Protein AF-A0A949MD58-F1 (afdb_monomer)

Foldseek 3Di:
DPLDEEAEAEAFPPPVDQALGARLPQQEEAEEEADDDPPHDYHDHPDYAYEYGYHRANDQEAKEWEDAQFWIDIRNHNYIYGYDPHQEYEHEHYAYQYEYEYCAHHLRYEYEYENHHYAYEYEAQWDDDDDDPPDDTQSANLRYNHEYEYEYDYQYEYERGHANDQAEKEWEDAQFFIDIRNYHGNHYGYDRYQEYEYEHYQHAYEYEYAAHHLRYEYEYEDPHLHAYEYFYFNDPPDAQGANLRHNHAYEYEESQNYEYAAHRANDQEAKEWEDAQFFIDIRNYHRNHYGYDNYQEYEYEHYQYAYEYEYAYHDQNHQYEYEPHHDAYEYEYHYPEEAQHHYAYHPHNEYEEEHLYEPDQNHEYHEQEYQEYEHNEEYNHAYHHAEEDEEYEYAYFYQYEAEHQAYAKYKYNFFDAEDPGFSHWYQYNNWIKTWHKYFDVVATQDPQWTKIKMWGDNPDPAIEMAIEIEHPDDDAAQGIEIETDTDPAQAGFYEYFAYYYDPAERNHAEYAGRAYFDAADDPVRCVSVVHDRPDGTAYYRQRHAYAEYAEQEEQEWQRAHYQAYFKYKYQFYAYPVRHTDDDDWWQCVVQHVCRRRNYPHHHDHNAAWYWYFHGQPGWMWMWGDHPVDPTTGTDDIGNDGDIDTDRD

pLDDT: mean 91.91, std 10.19, range [37.06, 98.94]

Secondary structure (DSSP, 8-state):
--SSS-EEEEESTTTT--SS--STT--S-EEEESS--SS-SEEPPSSS-EEEEEE-TT--S--EEEE-SSEEEETT-SSEEEESS-SEEEEE--SS--EEEE--B-TT-EEEEE--SS--EEEES----SS-TTPPP---GGGB-S-EEEEEEEEEEEEEE-TT--S--EEEEETTEEEETT--TT-EEEEEEEEEEEEE-SS--EEEE--B-TT-EEEEEE-S----EEEESTTTTSSS--STTB-S-EEEEEEEEEEEEEE-TT--S--EEEE-SSEEEETT--TT-EEEEEEEEEEEE--SS--EEEES---TTSEEEEE--SS-EEEEEEESS-B--EEEEESEEEEEEEESS-B-TT-EEEES-BSEEEESS-B-SEEEEEEEEEEEEESS-EEEEEEEEEEEEEEEEEE--BTTBEEEEEEETTEEEEEEEEEPTT--PPTTEEEEEEEE-SS-SS-EEEEEEEESS---TT-EEEEEEESS-SS---EEEEEEEESS---EEEEEESS-B-S---HHHHHHTT--TT---EEEEEEEEEEEEEEEEEEETT-EEEEEEEEEEEEEEE-TTS-EE---SEESSSS-HHHHHSS-PEE----SEEEEEE-SSS-EEEEEE-TT-SSEEEEEEE-SSEEEEEE-

Nearest PDB structures (foldseek):
  7usl-assembly1_C  TM=1.936E-01  e=4.868E-01  Bordetella pertussis
  7chu-assembly1_B  TM=2.090E-01  e=1.670E+00  Geobacillus virus E2

Sequence (648 aa):
NTGLGTNTVNFGSLAPVLSGGTLSDIAGPVFLTSGSNLLRLLTLAASGTNVVNVDDSGDTSVVTGFLTSSTLAGLGMGGIITFMSVSVMNIGLGSGNSSFNVLSTNLKTVTNLNTGSGGDTVNVGAFVGLDTPWLIVYDILNGVQGFLNITGGGSDTLNLYDNGSTAAKTGTLTGAAITGLGMGASGIAYAGVAALNISLGSGDDTVSVLGTNATTVTTITNVGGGIDTFDVGANAPVAGGMLGGIQGALFIVGGGNDTMNVDDSGDAVAQSGTLTATTLAGLAMGAGGIAYSGLTTLNVTLGQGNDSFTITGVTDTTVTTIDGGAGTNTAALNFGGDFGGNLTLKNFAATTVAIAGAFTADALLNAPSIVTMTVGGDFDGTLNVAGLLNTLAVTGAAPGQIIAGDVNLITVQAGYGGSGTPVLNVTENGVQREVLATPIPGGAMPGGITFAVVYDSQTAADPQAAIRIITGGTVPARSWNLQLAVMNSTTANFNLSLVDSQNGATGVSNISIQGSLLMQVTAPELQFLGLSSGSRAGVVLPVDYITGVEISGNLPTGYIDVAGIEGLAFGTMTNANGTRLSVSHTLGYGNSLDYILGSSATLESATDAFLVSVSANEPVSLYAHSDSTPDMNLIETLVEPGVYSVTV

Mean predicted aligned error: 7.85 Å

Radius of gyration: 38.88 Å; Cα contacts (8 Å, |Δi|>4): 2157; chains: 1; bounding box: 90×40×117 Å

Solvent-accessible surface area (backbone atoms only — not comparable to full-atom values): 29506 Å² total; per-residue (Å²): 140,78,84,66,45,71,39,80,46,65,43,28,76,46,48,84,52,80,64,61,7,33,33,59,84,39,62,52,76,41,35,38,35,49,86,86,72,90,83,66,78,45,78,46,42,87,49,71,52,24,36,38,39,39,18,26,38,45,32,65,58,70,36,49,33,40,32,41,53,41,38,42,36,42,49,63,29,65,26,37,41,36,44,46,78,49,34,33,39,39,38,33,35,13,50,18,56,25,39,39,33,36,44,22,31,31,68,71,22,40,37,38,40,34,50,32,35,33,50,28,38,38,35,32,11,43,66,84,71,85,90,57,102,81,69,83,71,53,21,28,31,56,37,32,32,10,39,35,38,39,37,35,59,35,63,14,34,39,37,39,26,27,45,56,30,67,64,60,38,49,32,42,33,40,49,44,35,42,32,44,50,61,26,20,94,70,15,36,34,48,42,54,39,37,31,38,40,38,34,34,15,39,12,48,30,36,38,30,37,33,20,30,29,66,75,23,42,36,38,42,34,40,78,44,58,20,57,32,37,39,19,32,10,61,39,28,87,48,88,51,2,31,32,65,37,31,32,11,32,34,38,41,37,39,49,56,61,12,36,39,40,38,24,22,44,48,33,71,60,62,38,47,36,39,33,40,55,43,36,42,38,46,47,68,28,23,96,57,20,37,36,47,46,40,42,34,33,40,39,38,34,34,20,44,11,54,28,40,38,38,35,51,39,66,40,59,76,24,45,34,38,41,32,30,43,44,59,66,9,36,36,41,38,49,31,87,38,64,43,45,27,37,40,37,47,36,55,36,72,37,25,37,39,39,28,54,21,27,34,32,68,72,14,32,43,38,32,44,28,32,60,38,36,39,29,52,23,39,32,44,16,41,39,41,24,66,30,46,35,43,34,40,40,29,52,20,26,30,57,14,46,39,36,23,38,36,53,28,36,38,38,29,53,43,10,44,48,28,94,91,39,34,28,33,35,38,25,45,66,84,44,35,37,35,38,36,34,35,34,38,93,95,55,60,61,67,80,54,55,31,27,32,39,32,42,43,34,72,83,48,98,53,38,32,29,36,37,35,41,36,37,67,57,93,47,62,68,47,36,22,32,40,32,35,43,51,78,78,50,57,78,63,53,35,25,36,18,28,38,38,58,39,79,56,47,74,13,46,17,36,42,24,31,33,15,31,50,36,85,53,64,52,72,69,49,26,61,76,72,72,49,60,98,80,60,84,26,16,40,44,38,66,73,29,52,29,45,32,45,20,27,16,28,42,40,44,40,43,31,38,28,34,39,20,37,15,32,44,29,29,32,38,42,20,40,89,83,69,48,78,54,90,85,87,66,56,52,35,71,98,45,58,46,39,56,50,27,48,29,87,44,43,78,38,61,48,77,62,71,43,58,42,41,24,33,69,82,38,44,22,39,35,27,34,25,43,93,89,49,101,37,25,40,66,73,51,71,46,68,67,61,45,78,41,80,47,77,110

Structure (mmCIF, N/CA/C/O backbone):
data_AF-A0A949MD58-F1
#
_entry.id   AF-A0A949MD58-F1
#
loop_
_atom_site.group_PDB
_atom_site.id
_atom_site.type_symbol
_atom_site.label_atom_id
_atom_site.label_alt_id
_atom_site.label_comp_id
_atom_site.label_asym_id
_atom_site.label_entity_id
_atom_site.label_seq_id
_atom_site.pdbx_PDB_ins_code
_atom_site.Cartn_x
_atom_site.Cartn_y
_atom_site.Cartn_z
_atom_site.occupancy
_atom_site.B_iso_or_equiv
_atom_site.auth_seq_id
_atom_site.auth_comp_id
_atom_site.auth_asym_id
_atom_site.auth_atom_id
_atom_site.pdbx_PDB_model_num
ATOM 1 N N . ASN A 1 1 ? 35.269 10.149 -55.692 1.00 47.12 1 ASN A N 1
ATOM 2 C CA . ASN A 1 1 ? 36.033 11.130 -54.894 1.00 47.12 1 ASN A CA 1
ATOM 3 C C . ASN A 1 1 ? 36.394 12.310 -55.797 1.00 47.12 1 ASN A C 1
ATOM 5 O O . ASN A 1 1 ? 37.129 12.096 -56.750 1.00 47.12 1 ASN A O 1
ATOM 9 N N . THR A 1 2 ? 35.841 13.505 -55.563 1.00 37.06 2 THR A N 1
ATOM 10 C CA . THR A 1 2 ? 36.169 14.757 -56.291 1.00 37.06 2 THR A CA 1
ATOM 11 C C . THR A 1 2 ? 36.650 15.871 -55.352 1.00 37.06 2 THR A C 1
ATOM 13 O O . THR A 1 2 ? 36.673 17.032 -55.741 1.00 37.06 2 THR A O 1
ATOM 16 N N . GLY A 1 3 ? 37.023 15.561 -54.102 1.00 52.06 3 GLY A N 1
ATOM 17 C CA . GLY A 1 3 ? 37.545 16.558 -53.152 1.00 52.06 3 GLY A CA 1
ATOM 18 C C . GLY A 1 3 ? 36.535 17.606 -52.650 1.00 52.06 3 GLY A C 1
ATOM 19 O O . GLY A 1 3 ? 36.866 18.373 -51.754 1.00 52.06 3 GLY A O 1
ATOM 20 N N . LEU A 1 4 ? 35.303 17.606 -53.169 1.00 52.91 4 LEU A N 1
ATOM 21 C CA . LEU A 1 4 ? 34.142 18.367 -52.706 1.00 52.91 4 LEU A CA 1
ATOM 22 C C . LEU A 1 4 ? 32.906 17.460 -52.83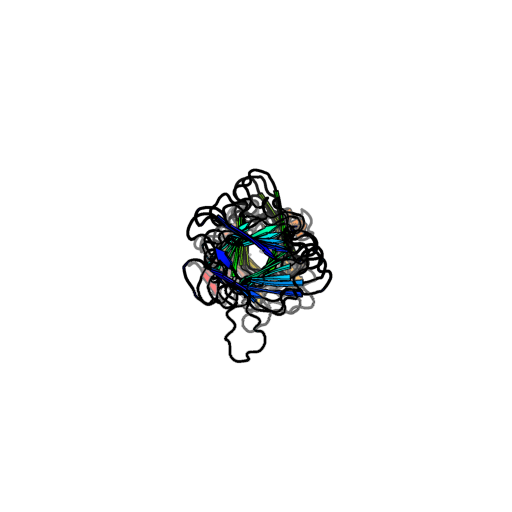9 1.00 52.91 4 LEU A C 1
ATOM 24 O O . LEU A 1 4 ? 32.679 16.913 -53.921 1.00 52.91 4 LEU A O 1
ATOM 28 N N . GLY A 1 5 ? 32.127 17.287 -51.765 1.00 68.00 5 GLY A N 1
ATOM 29 C CA . GLY A 1 5 ? 30.859 16.542 -51.779 1.00 68.00 5 GLY A CA 1
ATOM 30 C C . GLY A 1 5 ? 30.864 15.197 -51.040 1.00 68.00 5 GLY A C 1
ATOM 31 O O . GLY A 1 5 ? 31.850 14.808 -50.420 1.00 68.00 5 GLY A O 1
ATOM 32 N N . THR A 1 6 ? 29.725 14.502 -51.105 1.00 78.25 6 THR A N 1
ATOM 33 C CA . THR A 1 6 ? 29.446 13.246 -50.393 1.00 78.25 6 THR A CA 1
ATOM 34 C C . THR A 1 6 ? 30.428 12.133 -50.772 1.00 78.25 6 THR A C 1
ATOM 36 O O . THR A 1 6 ? 30.714 11.919 -51.953 1.00 78.25 6 THR A O 1
ATOM 39 N N . ASN A 1 7 ? 30.964 11.399 -49.794 1.00 86.31 7 ASN A N 1
ATOM 40 C CA . ASN A 1 7 ? 31.719 10.164 -50.041 1.00 86.31 7 ASN A CA 1
ATOM 41 C C . ASN A 1 7 ? 30.944 8.962 -49.516 1.00 86.31 7 ASN A C 1
ATOM 43 O O . ASN A 1 7 ? 30.342 9.044 -48.453 1.00 86.31 7 ASN A O 1
ATOM 47 N N . THR A 1 8 ? 30.999 7.851 -50.244 1.00 90.06 8 THR A N 1
ATOM 48 C CA . THR A 1 8 ? 30.432 6.569 -49.821 1.00 90.06 8 THR A CA 1
ATOM 49 C C . THR A 1 8 ? 31.523 5.513 -49.911 1.00 90.06 8 THR A C 1
ATOM 51 O O . THR A 1 8 ? 32.148 5.367 -50.963 1.00 90.06 8 THR A O 1
ATOM 54 N N . VAL A 1 9 ? 31.774 4.818 -48.804 1.00 91.00 9 VAL A N 1
ATOM 55 C CA . VAL A 1 9 ? 32.742 3.720 -48.696 1.00 91.00 9 VAL A CA 1
ATOM 56 C C . VAL A 1 9 ? 31.986 2.472 -48.264 1.00 91.00 9 VAL A C 1
ATOM 58 O O . VAL A 1 9 ? 31.285 2.523 -47.261 1.00 91.00 9 VAL A O 1
ATOM 61 N N . ASN A 1 10 ? 32.130 1.375 -49.005 1.00 92.31 10 ASN A N 1
ATOM 62 C CA . ASN A 1 10 ? 31.436 0.116 -48.734 1.00 92.31 10 ASN A CA 1
ATOM 63 C C . ASN A 1 10 ? 32.460 -0.972 -48.400 1.00 92.31 10 ASN A C 1
ATOM 65 O O . ASN A 1 10 ? 33.390 -1.188 -49.180 1.00 92.31 10 ASN A O 1
ATOM 69 N N . PHE A 1 11 ? 32.268 -1.645 -47.271 1.00 92.88 11 PHE A N 1
ATOM 70 C CA . PHE A 1 11 ? 33.004 -2.828 -46.839 1.00 92.88 11 PHE A CA 1
ATOM 71 C C . PHE A 1 11 ? 32.082 -4.045 -46.872 1.00 92.88 11 PHE A C 1
ATOM 73 O O . PHE A 1 11 ? 30.920 -3.928 -46.495 1.00 92.88 11 PHE A O 1
ATOM 80 N N . GLY A 1 12 ? 32.615 -5.179 -47.323 1.00 91.62 12 GLY A N 1
ATOM 81 C CA . GLY A 1 12 ? 31.898 -6.443 -47.493 1.00 91.62 12 GLY A CA 1
ATOM 82 C C . GLY A 1 12 ? 32.382 -7.173 -48.747 1.00 91.62 12 GLY A C 1
ATOM 83 O O . GLY A 1 12 ? 32.733 -6.533 -49.743 1.00 91.62 12 GLY A O 1
ATOM 84 N N . SER A 1 13 ? 32.398 -8.504 -48.722 1.00 91.88 13 SER A N 1
ATOM 85 C CA . SER A 1 13 ? 32.839 -9.357 -49.842 1.00 91.88 13 SER A CA 1
ATOM 86 C C . SER A 1 13 ? 32.024 -9.163 -51.131 1.00 91.88 13 SER A C 1
ATOM 88 O O . SER A 1 13 ? 32.509 -9.460 -52.223 1.00 91.88 13 SER A O 1
ATOM 90 N N . LEU A 1 14 ? 30.814 -8.601 -51.025 1.00 91.00 14 LEU A N 1
ATOM 91 C CA . LEU A 1 14 ? 29.938 -8.272 -52.155 1.00 91.00 14 LEU A CA 1
ATOM 92 C C . LEU A 1 14 ? 29.879 -6.770 -52.486 1.00 91.00 14 LEU A C 1
ATOM 94 O O . LEU A 1 14 ? 29.082 -6.362 -53.336 1.00 91.00 14 LEU A O 1
ATOM 98 N N . ALA A 1 15 ? 30.720 -5.932 -51.868 1.00 84.69 15 ALA A N 1
ATOM 99 C CA . ALA A 1 15 ? 30.733 -4.497 -52.140 1.00 84.69 15 ALA A CA 1
ATOM 100 C C . ALA A 1 15 ? 30.892 -4.209 -53.656 1.00 84.69 15 ALA A C 1
ATOM 102 O O . ALA A 1 15 ? 31.739 -4.810 -54.321 1.00 84.69 15 ALA A O 1
ATOM 103 N N . PRO A 1 16 ? 30.107 -3.275 -54.236 1.00 82.69 16 PRO A N 1
ATOM 104 C CA . PRO A 1 16 ? 29.291 -2.264 -53.564 1.00 82.69 16 PRO A CA 1
ATOM 105 C C . PRO A 1 16 ? 27.858 -2.693 -53.195 1.00 82.69 16 PRO A C 1
ATOM 107 O O . PRO A 1 16 ? 27.104 -1.827 -52.751 1.00 82.69 16 PRO A O 1
ATOM 110 N N . VAL A 1 17 ? 27.465 -3.960 -53.379 1.00 87.69 17 VAL A N 1
ATOM 111 C CA . VAL A 1 17 ? 26.197 -4.483 -52.834 1.00 87.69 17 VAL A CA 1
ATOM 112 C C . VAL A 1 17 ? 26.257 -4.395 -51.306 1.00 87.69 17 VAL A C 1
ATOM 114 O O . VAL A 1 17 ? 27.309 -4.630 -50.721 1.00 87.69 17 VAL A O 1
ATOM 117 N N . LEU A 1 18 ? 25.152 -3.980 -50.683 1.00 84.44 18 LEU A N 1
ATOM 118 C CA . LEU A 1 18 ? 25.053 -3.693 -49.243 1.00 84.44 18 LEU A CA 1
ATOM 119 C C . LEU A 1 18 ? 24.228 -4.750 -48.493 1.00 84.44 18 LEU A C 1
ATOM 121 O O . LEU A 1 18 ? 23.573 -4.433 -47.503 1.00 84.44 18 LEU A O 1
ATOM 125 N N . SER A 1 19 ? 24.162 -5.960 -49.040 1.00 88.94 19 SER A N 1
ATOM 126 C CA . SER A 1 19 ? 23.445 -7.078 -48.438 1.00 88.94 19 SER A CA 1
ATOM 127 C C . SER A 1 19 ? 24.073 -8.407 -48.843 1.00 88.94 19 SER A C 1
ATOM 129 O O . SER A 1 19 ? 24.371 -8.609 -50.027 1.00 88.94 19 SER A O 1
ATOM 131 N N . GLY A 1 20 ? 24.157 -9.340 -47.898 1.00 89.81 20 GLY A N 1
ATOM 132 C CA . GLY A 1 20 ? 24.680 -10.689 -48.103 1.00 89.81 20 GLY A CA 1
ATOM 133 C C . GLY A 1 20 ? 26.209 -10.779 -48.142 1.00 89.81 20 GLY A C 1
ATOM 134 O O . GLY A 1 20 ? 26.725 -11.853 -48.446 1.00 89.81 20 GLY A O 1
ATOM 135 N N . GLY A 1 21 ? 26.931 -9.682 -47.885 1.00 92.25 21 GLY A N 1
ATOM 136 C CA . GLY A 1 21 ? 28.389 -9.675 -47.775 1.00 92.25 21 GLY A CA 1
ATOM 137 C C . GLY A 1 21 ? 28.907 -10.218 -46.438 1.00 92.25 21 GLY A C 1
ATOM 138 O O . GLY A 1 21 ? 28.162 -10.345 -45.473 1.00 92.25 21 GLY A O 1
ATOM 139 N N . THR A 1 22 ? 30.201 -10.528 -46.403 1.00 94.00 22 THR A N 1
ATOM 140 C CA . THR A 1 22 ? 30.968 -10.904 -45.202 1.00 94.00 22 THR A CA 1
ATOM 141 C C . THR A 1 22 ? 32.212 -10.023 -45.074 1.00 94.00 22 THR A C 1
ATOM 143 O O . THR A 1 22 ? 32.701 -9.490 -46.080 1.00 94.00 22 THR A O 1
ATOM 146 N N . LEU A 1 23 ? 32.773 -9.892 -43.870 1.00 93.06 23 LEU A N 1
ATOM 147 C CA . LEU A 1 23 ? 33.970 -9.067 -43.626 1.00 93.06 23 LEU A CA 1
ATOM 148 C C . LEU A 1 23 ? 35.286 -9.851 -43.462 1.00 93.06 23 LEU A C 1
ATOM 150 O O . LEU A 1 23 ? 36.344 -9.242 -43.273 1.00 93.06 23 LEU A O 1
ATOM 154 N N . SER A 1 24 ? 35.256 -11.181 -43.600 1.00 87.62 24 SER A N 1
ATOM 155 C CA . SER A 1 24 ? 36.414 -12.078 -43.418 1.00 87.62 24 SER A CA 1
ATOM 156 C C . SER A 1 24 ? 37.641 -11.733 -44.275 1.00 87.62 24 SER A C 1
ATOM 158 O O . SER A 1 24 ? 38.771 -12.043 -43.900 1.00 87.62 24 SER A O 1
ATOM 160 N N . ASP A 1 25 ? 37.439 -11.071 -45.417 1.00 85.62 25 ASP A N 1
ATOM 161 C CA . ASP A 1 25 ? 38.511 -10.710 -46.355 1.00 85.62 25 ASP A CA 1
ATOM 162 C C . ASP A 1 25 ? 39.308 -9.461 -45.919 1.00 85.62 25 ASP A C 1
ATOM 164 O O . ASP A 1 25 ? 40.346 -9.133 -46.507 1.00 85.62 25 ASP A O 1
ATOM 168 N N . ILE A 1 26 ? 38.871 -8.759 -44.866 1.00 86.62 26 ILE A N 1
ATOM 169 C CA . ILE A 1 26 ? 39.595 -7.618 -44.289 1.00 86.62 26 ILE A CA 1
ATOM 170 C C . ILE A 1 26 ? 40.675 -8.144 -43.336 1.00 86.62 26 ILE A C 1
ATOM 172 O O . ILE A 1 26 ? 40.510 -8.203 -42.118 1.00 86.62 26 ILE A O 1
ATOM 176 N N . ALA A 1 27 ? 41.813 -8.534 -43.912 1.00 84.25 27 ALA A N 1
ATOM 177 C CA . ALA A 1 27 ? 42.924 -9.149 -43.181 1.00 84.25 27 ALA A CA 1
ATOM 178 C C . ALA A 1 27 ? 43.857 -8.154 -42.454 1.00 84.25 27 ALA A C 1
ATOM 180 O O . ALA A 1 27 ? 44.695 -8.574 -41.661 1.00 84.25 27 ALA A O 1
ATOM 181 N N . GLY A 1 28 ? 43.764 -6.848 -42.735 1.00 84.38 28 GLY A N 1
ATOM 182 C CA . GLY A 1 28 ? 44.679 -5.827 -42.209 1.00 84.38 28 GLY A CA 1
ATOM 183 C C . GLY A 1 28 ? 43.988 -4.498 -41.885 1.00 84.38 28 GLY A C 1
ATOM 184 O O . GLY A 1 28 ? 42.810 -4.326 -42.198 1.00 84.38 28 GLY A O 1
ATOM 185 N N . PRO A 1 29 ? 44.693 -3.550 -41.240 1.00 85.81 29 PRO A N 1
ATOM 186 C CA . PRO A 1 29 ? 44.095 -2.300 -40.791 1.00 85.81 29 PRO A CA 1
ATOM 187 C C . PRO A 1 29 ? 43.688 -1.400 -41.964 1.00 85.81 29 PRO A C 1
ATOM 189 O O . PRO A 1 29 ? 44.441 -1.209 -42.922 1.00 85.81 29 PRO A O 1
ATOM 192 N N . VAL A 1 30 ? 42.514 -0.787 -41.845 1.00 88.00 30 VAL A N 1
ATOM 193 C CA . VAL A 1 30 ? 41.965 0.187 -42.787 1.00 88.00 30 VAL A CA 1
ATOM 194 C C . VAL A 1 30 ? 41.874 1.548 -42.108 1.00 88.00 30 VAL A C 1
ATOM 196 O O . VAL A 1 30 ? 41.249 1.688 -41.063 1.00 88.00 30 VAL A O 1
ATOM 199 N N . PHE A 1 31 ? 42.453 2.575 -42.732 1.00 86.62 31 PHE A N 1
ATOM 200 C CA . PHE A 1 31 ? 42.418 3.949 -42.227 1.00 86.62 31 PHE A CA 1
ATOM 201 C C . PHE A 1 31 ? 41.601 4.857 -43.156 1.00 86.62 31 PHE A C 1
ATOM 203 O O . PHE A 1 31 ? 42.008 5.116 -44.295 1.00 86.62 31 PHE A O 1
ATOM 210 N N . LEU A 1 32 ? 40.481 5.378 -42.644 1.00 84.94 32 LEU A N 1
ATOM 211 C CA . LEU A 1 32 ? 39.590 6.348 -43.287 1.00 84.94 32 LEU A CA 1
ATOM 212 C C . LEU A 1 32 ? 39.763 7.723 -42.631 1.00 84.94 32 LEU A C 1
ATOM 214 O O . LEU A 1 32 ? 39.253 7.975 -41.542 1.00 84.94 32 LEU A O 1
ATOM 218 N N . THR A 1 33 ? 40.495 8.633 -43.274 1.00 74.19 33 THR A N 1
ATOM 219 C CA . THR A 1 33 ? 40.795 9.958 -42.690 1.00 74.19 33 THR A CA 1
ATOM 220 C C . THR A 1 33 ? 40.611 11.092 -43.695 1.00 74.19 33 THR A C 1
ATOM 222 O O . THR A 1 33 ? 40.783 10.909 -44.905 1.00 74.19 33 THR A O 1
ATOM 225 N N . SER A 1 34 ? 40.303 12.293 -43.206 1.00 67.88 34 SER A N 1
ATOM 226 C CA . SER A 1 34 ? 40.386 13.543 -43.975 1.00 67.88 34 SER A CA 1
ATOM 227 C C . SER A 1 34 ? 41.824 14.112 -43.939 1.00 67.88 34 SER A C 1
ATOM 229 O O . SER A 1 34 ? 42.673 13.640 -43.182 1.00 67.88 34 SER A O 1
ATOM 231 N N . GLY A 1 35 ? 42.156 15.089 -44.795 1.00 59.56 35 GLY A N 1
ATOM 232 C CA . GLY A 1 35 ? 43.463 15.789 -44.763 1.00 59.56 35 GLY A CA 1
ATOM 233 C C . GLY A 1 35 ? 44.559 15.204 -45.666 1.00 59.56 35 GLY A C 1
ATOM 234 O O . GLY A 1 35 ? 44.243 14.736 -46.755 1.00 59.56 35 GLY A O 1
ATOM 235 N N . SER A 1 36 ? 45.835 15.268 -45.252 1.00 54.03 36 SER A N 1
ATOM 236 C CA . SER A 1 36 ? 47.051 14.881 -46.012 1.00 54.03 36 SER A CA 1
ATOM 237 C C . SER A 1 36 ? 47.958 13.891 -45.250 1.00 54.03 36 SER A C 1
ATOM 239 O O . SER A 1 36 ? 49.180 13.947 -45.360 1.00 54.03 36 SER A O 1
ATOM 241 N N . ASN A 1 37 ? 47.373 13.005 -44.435 1.00 50.69 37 ASN A N 1
ATOM 242 C CA . ASN A 1 37 ? 48.115 12.019 -43.634 1.00 50.69 37 ASN A CA 1
ATOM 243 C C . ASN A 1 37 ? 48.848 10.977 -44.528 1.00 50.69 37 ASN A C 1
ATOM 245 O O . ASN A 1 37 ? 48.372 10.638 -45.608 1.00 50.69 37 ASN A O 1
ATOM 249 N N . LEU A 1 38 ? 50.012 10.475 -44.110 1.00 50.22 38 LEU A N 1
ATOM 250 C CA . LEU A 1 38 ? 50.885 9.603 -44.921 1.00 50.22 38 LEU A CA 1
ATOM 251 C C . LEU A 1 38 ? 50.638 8.093 -44.706 1.00 50.22 38 LEU A C 1
ATOM 253 O O . LEU A 1 38 ? 51.254 7.277 -45.382 1.00 50.22 38 LEU A O 1
ATOM 257 N N . LEU A 1 39 ? 49.718 7.715 -43.808 1.00 55.12 39 LEU A N 1
ATOM 258 C CA . LEU A 1 39 ? 49.416 6.320 -43.431 1.00 55.12 39 LEU A CA 1
ATOM 259 C C . LEU A 1 39 ? 48.095 5.769 -44.037 1.00 55.12 39 LEU A C 1
ATOM 261 O O . LEU A 1 39 ? 47.405 4.965 -43.416 1.00 55.12 39 LEU A O 1
ATOM 265 N N . ARG A 1 40 ? 47.659 6.274 -45.202 1.00 58.50 40 ARG A N 1
ATOM 266 C CA . ARG A 1 40 ? 46.251 6.194 -45.664 1.00 58.50 40 ARG A CA 1
ATOM 267 C C . ARG A 1 40 ? 45.973 5.091 -46.681 1.00 58.50 40 ARG A C 1
ATOM 269 O O . ARG A 1 40 ? 46.718 4.957 -47.647 1.00 58.50 40 ARG A O 1
ATOM 276 N N . LEU A 1 41 ? 44.815 4.432 -46.536 1.00 61.53 41 LEU A N 1
ATOM 277 C CA . LEU A 1 41 ? 44.205 3.615 -47.593 1.00 61.53 41 LEU A CA 1
ATOM 278 C C . LEU A 1 41 ? 43.116 4.399 -48.358 1.00 61.53 41 LEU A C 1
ATOM 280 O O . LEU A 1 41 ? 43.145 4.402 -49.584 1.00 61.53 41 LEU A O 1
ATOM 284 N N . LEU A 1 42 ? 42.223 5.145 -47.677 1.00 73.12 42 LEU A N 1
ATOM 285 C CA . LEU A 1 42 ? 41.137 5.929 -48.307 1.00 73.12 42 LEU A CA 1
ATOM 286 C C . LEU A 1 42 ? 40.994 7.351 -47.706 1.00 73.12 42 LEU A C 1
ATOM 288 O O . LEU A 1 42 ? 41.048 7.545 -46.492 1.00 73.12 42 LEU A O 1
ATOM 292 N N . THR A 1 43 ? 40.789 8.363 -48.564 1.00 74.00 43 THR A N 1
ATOM 293 C CA . THR A 1 43 ? 40.595 9.778 -48.169 1.00 74.00 43 THR A CA 1
ATOM 294 C C . THR A 1 43 ? 39.122 10.173 -48.204 1.00 74.00 43 THR A C 1
ATOM 296 O O . THR A 1 43 ? 38.517 10.113 -49.275 1.00 74.00 43 THR A O 1
ATOM 299 N N . LEU A 1 44 ? 38.591 10.641 -47.069 1.00 80.12 44 LEU A N 1
ATOM 300 C CA . LEU A 1 44 ? 37.246 11.218 -46.964 1.00 80.12 44 LEU A CA 1
ATOM 301 C C . LEU A 1 44 ? 37.253 12.741 -47.164 1.00 80.12 44 LEU A C 1
ATOM 303 O O . LEU A 1 44 ? 38.254 13.417 -46.895 1.00 80.12 44 LEU A O 1
ATOM 307 N N . ALA A 1 45 ? 36.129 13.282 -47.628 1.00 76.50 45 ALA A N 1
ATOM 308 C CA . ALA A 1 45 ? 35.943 14.698 -47.886 1.00 76.50 45 ALA A CA 1
ATOM 309 C C . ALA A 1 45 ? 36.002 15.488 -46.574 1.00 76.50 45 ALA A C 1
ATOM 311 O O . ALA A 1 45 ? 35.476 15.064 -45.544 1.00 76.50 45 ALA A O 1
ATOM 312 N N . ALA A 1 46 ? 36.645 16.656 -46.619 1.00 73.69 46 ALA A N 1
ATOM 313 C CA . ALA A 1 46 ? 36.765 17.546 -45.464 1.00 73.69 46 ALA A CA 1
ATOM 314 C C . ALA A 1 46 ? 35.444 18.265 -45.118 1.00 73.69 46 ALA A C 1
ATOM 316 O O . ALA A 1 46 ? 35.296 18.781 -44.013 1.00 73.69 46 ALA A O 1
ATOM 317 N N . SER A 1 47 ? 34.495 18.303 -46.058 1.00 72.62 47 SER A N 1
ATOM 318 C CA . SER A 1 47 ? 33.151 18.861 -45.906 1.00 72.62 47 SER A CA 1
ATOM 319 C C . SER A 1 47 ? 32.136 18.047 -46.720 1.00 72.62 47 SER A C 1
ATOM 321 O O . SER A 1 47 ? 32.502 17.372 -47.683 1.00 72.62 47 SER A O 1
ATOM 323 N N . GLY A 1 48 ? 30.858 18.118 -46.337 1.00 80.88 48 GLY A N 1
ATOM 324 C CA . GLY A 1 48 ? 29.792 17.275 -46.894 1.00 80.88 48 GLY A CA 1
ATOM 325 C C . GLY A 1 48 ? 29.544 16.008 -46.069 1.00 80.88 48 GLY A C 1
ATOM 326 O O . GLY A 1 48 ? 30.062 15.875 -44.962 1.00 80.88 48 GLY A O 1
ATOM 327 N N . THR A 1 49 ? 28.721 15.099 -46.594 1.00 88.75 49 THR A N 1
ATOM 328 C CA . THR A 1 49 ? 28.315 13.872 -45.891 1.00 88.75 49 THR A CA 1
ATOM 329 C C . THR A 1 49 ? 29.237 12.710 -46.253 1.00 88.75 49 THR A C 1
ATOM 331 O O . THR A 1 49 ? 29.310 12.311 -47.412 1.00 88.75 49 THR A O 1
ATOM 334 N N . ASN A 1 50 ? 29.915 12.119 -45.275 1.00 91.25 50 ASN A N 1
ATOM 335 C CA . ASN A 1 50 ? 30.706 10.904 -45.481 1.00 91.25 50 ASN A CA 1
ATOM 336 C C . ASN A 1 50 ? 29.935 9.691 -44.942 1.00 91.25 50 ASN A C 1
ATOM 338 O O . ASN A 1 50 ? 29.643 9.629 -43.750 1.00 91.25 50 ASN A O 1
ATOM 342 N N . VAL A 1 51 ? 29.610 8.739 -45.812 1.00 93.25 51 VAL A N 1
ATOM 343 C CA . VAL A 1 51 ? 28.877 7.507 -45.501 1.00 93.25 51 VAL A CA 1
ATOM 344 C C . VAL A 1 51 ? 29.835 6.323 -45.558 1.00 93.25 51 VAL A C 1
ATOM 346 O O . VAL A 1 51 ? 30.536 6.134 -46.553 1.00 93.25 51 VAL A O 1
ATOM 349 N N . VAL A 1 52 ? 29.848 5.516 -44.505 1.00 94.69 52 VAL A N 1
ATOM 350 C CA . VAL A 1 52 ? 30.560 4.239 -44.447 1.00 94.69 52 VAL A CA 1
ATOM 351 C C . VAL A 1 52 ? 29.531 3.140 -44.238 1.00 94.69 52 VAL A C 1
ATOM 353 O O . VAL A 1 52 ? 28.791 3.183 -43.263 1.00 94.69 52 VAL A O 1
ATOM 356 N N . ASN A 1 53 ? 29.486 2.176 -45.150 1.00 95.50 53 ASN A N 1
ATOM 357 C CA . ASN A 1 53 ? 28.661 0.981 -45.047 1.00 95.50 53 ASN A CA 1
ATOM 358 C C . ASN A 1 53 ? 29.560 -0.216 -44.750 1.00 95.50 53 ASN A C 1
ATOM 360 O O . ASN A 1 53 ? 30.558 -0.422 -45.441 1.00 95.50 53 ASN A O 1
ATOM 364 N N . VAL A 1 54 ? 29.200 -0.986 -43.736 1.00 96.44 54 VAL A N 1
ATOM 365 C CA . VAL A 1 54 ? 29.880 -2.196 -43.294 1.00 96.44 54 VAL A CA 1
ATOM 366 C C . VAL A 1 54 ? 28.858 -3.322 -43.360 1.00 96.44 54 VAL A C 1
ATOM 368 O O . VAL A 1 54 ? 27.938 -3.367 -42.547 1.00 96.44 54 VAL A O 1
ATOM 371 N N . ASP A 1 55 ? 28.979 -4.161 -44.383 1.00 95.50 55 ASP A N 1
ATOM 372 C CA . ASP A 1 55 ? 28.042 -5.240 -44.675 1.00 95.50 55 ASP A CA 1
ATOM 373 C C . ASP A 1 55 ? 28.643 -6.598 -44.299 1.00 95.50 55 ASP A C 1
ATOM 375 O O . ASP A 1 55 ? 29.460 -7.153 -45.039 1.00 95.50 55 ASP A O 1
ATOM 379 N N . ASP A 1 56 ? 28.210 -7.109 -43.148 1.00 95.31 56 ASP A N 1
ATOM 380 C CA . ASP A 1 56 ? 28.434 -8.480 -42.683 1.00 95.31 56 ASP A CA 1
ATOM 381 C C . ASP A 1 56 ? 27.125 -9.294 -42.699 1.00 95.31 56 ASP A C 1
ATOM 383 O O . ASP A 1 56 ? 27.007 -10.338 -42.062 1.00 95.31 56 ASP A O 1
ATOM 387 N N . SER A 1 57 ? 26.098 -8.816 -43.416 1.00 94.69 57 SER A N 1
ATOM 388 C CA . SER A 1 57 ? 24.745 -9.385 -43.338 1.00 94.69 57 SER A CA 1
ATOM 389 C C . SER A 1 57 ? 24.592 -10.777 -43.957 1.00 94.69 57 SER A C 1
ATOM 391 O O . SER A 1 57 ? 23.550 -11.415 -43.808 1.00 94.69 57 SER A O 1
ATOM 393 N N . GLY A 1 58 ? 25.613 -11.259 -44.666 1.00 93.31 58 GLY A N 1
ATOM 394 C CA . GLY A 1 58 ? 25.707 -12.630 -45.157 1.00 93.31 58 GLY A CA 1
ATOM 395 C C . GLY A 1 58 ? 26.406 -13.596 -44.202 1.00 93.31 58 GLY A C 1
ATOM 396 O O . GLY A 1 58 ? 26.418 -14.792 -44.498 1.00 93.31 58 GLY A O 1
ATOM 397 N N . ASP A 1 59 ? 26.996 -13.126 -43.097 1.00 93.12 59 ASP A N 1
ATOM 398 C CA . ASP A 1 59 ? 27.691 -14.008 -42.159 1.00 93.12 59 ASP A CA 1
ATOM 399 C C . ASP A 1 59 ? 26.691 -14.772 -41.278 1.00 93.12 59 ASP A C 1
ATOM 401 O O . ASP A 1 59 ? 25.883 -14.211 -40.542 1.00 93.12 59 ASP A O 1
ATOM 405 N N . THR A 1 60 ? 26.721 -16.098 -41.352 1.00 93.94 60 THR A N 1
ATOM 406 C CA . THR A 1 60 ? 25.865 -16.964 -40.529 1.00 93.94 60 THR A CA 1
ATOM 407 C C . THR A 1 60 ? 26.522 -17.360 -39.205 1.00 93.94 60 THR A C 1
ATOM 409 O O . THR A 1 60 ? 25.935 -18.102 -38.415 1.00 93.94 60 THR A O 1
ATOM 412 N N . SER A 1 61 ? 27.771 -16.951 -38.993 1.00 94.12 61 SER A N 1
ATOM 413 C CA . SER A 1 61 ? 28.576 -17.285 -37.821 1.00 94.12 61 SER A CA 1
ATOM 414 C C . SER A 1 61 ? 28.209 -16.398 -36.636 1.00 94.12 61 SER A C 1
ATOM 416 O O . SER A 1 61 ? 27.736 -15.279 -36.791 1.00 94.12 61 SER A O 1
ATOM 418 N N . VAL A 1 62 ? 28.474 -16.886 -35.426 1.00 94.62 62 VAL A N 1
ATOM 419 C CA . VAL A 1 62 ? 28.446 -16.039 -34.229 1.00 94.62 62 VAL A CA 1
ATOM 420 C C . VAL A 1 62 ? 29.709 -15.186 -34.221 1.00 94.62 62 VAL A C 1
ATOM 422 O O . VAL A 1 62 ? 30.814 -15.725 -34.111 1.00 94.62 62 VAL A O 1
ATOM 425 N N . VAL A 1 63 ? 29.549 -13.868 -34.322 1.00 92.00 63 VAL A N 1
ATOM 426 C CA . VAL A 1 63 ? 30.667 -12.919 -34.313 1.00 92.00 63 VAL A CA 1
ATOM 427 C C . VAL A 1 63 ? 30.540 -11.915 -33.172 1.00 92.00 63 VAL A C 1
ATOM 429 O O . VAL A 1 63 ? 29.459 -11.671 -32.639 1.00 92.00 63 VAL A O 1
ATOM 432 N N . THR A 1 64 ? 31.669 -11.311 -32.798 1.00 93.06 64 THR A N 1
ATOM 433 C CA . THR A 1 64 ? 31.699 -10.196 -31.847 1.00 93.06 64 THR A CA 1
ATOM 434 C C . THR A 1 64 ? 32.237 -8.950 -32.533 1.00 93.06 64 THR A C 1
ATOM 436 O O . THR A 1 64 ? 33.318 -8.999 -33.121 1.00 93.06 64 THR A O 1
ATOM 439 N N . GLY A 1 65 ? 31.512 -7.836 -32.454 1.00 93.75 65 GLY A N 1
ATOM 440 C CA . GLY A 1 65 ? 31.925 -6.522 -32.945 1.00 93.75 65 GLY A CA 1
ATOM 441 C C . GLY A 1 65 ? 32.215 -5.534 -31.815 1.00 93.75 65 GLY A C 1
ATOM 442 O O . GLY A 1 65 ? 31.653 -5.637 -30.721 1.00 93.75 65 GLY A O 1
ATOM 443 N N . PHE A 1 66 ? 33.088 -4.564 -32.089 1.00 93.56 66 PHE A N 1
ATOM 444 C CA . PHE A 1 66 ? 33.446 -3.487 -31.163 1.00 93.56 66 PHE A CA 1
ATOM 445 C C . PHE A 1 66 ? 33.476 -2.142 -31.880 1.00 93.56 66 PHE A C 1
ATOM 447 O O . PHE A 1 66 ? 34.193 -1.989 -32.870 1.00 93.56 66 PHE A O 1
ATOM 454 N N . LEU A 1 67 ? 32.762 -1.156 -31.342 1.00 95.62 67 LEU A N 1
ATOM 455 C CA . LEU A 1 67 ? 32.702 0.205 -31.856 1.00 95.62 67 LEU A CA 1
ATOM 456 C C . LEU A 1 67 ? 33.184 1.215 -30.811 1.00 95.62 67 LEU A C 1
ATOM 458 O O . LEU A 1 67 ? 32.700 1.255 -29.680 1.00 95.62 67 LEU A O 1
ATOM 462 N N . THR A 1 68 ? 34.096 2.086 -31.225 1.00 93.88 68 THR A N 1
ATOM 463 C CA . THR A 1 68 ? 34.431 3.332 -30.533 1.00 93.88 68 THR A CA 1
ATOM 464 C C . THR A 1 68 ? 34.129 4.525 -31.439 1.00 93.88 68 THR A C 1
ATOM 466 O O . THR A 1 68 ? 33.834 4.377 -32.624 1.00 93.88 68 THR A O 1
ATOM 469 N N . SER A 1 69 ? 34.284 5.741 -30.914 1.00 93.88 69 SER A N 1
ATOM 470 C CA . SER A 1 69 ? 34.117 6.982 -31.681 1.00 93.88 69 SER A CA 1
ATOM 471 C C . SER A 1 69 ? 35.054 7.127 -32.896 1.00 93.88 69 SER A C 1
ATOM 473 O O . SER A 1 69 ? 34.883 8.065 -33.681 1.00 93.88 69 SER A O 1
ATOM 475 N N . SER A 1 70 ? 36.034 6.234 -33.062 1.00 93.25 70 SER A N 1
ATOM 476 C CA . SER A 1 70 ? 36.995 6.259 -34.167 1.00 93.25 70 SER A CA 1
ATOM 477 C C . SER A 1 70 ? 37.437 4.887 -34.683 1.00 93.25 70 SER A C 1
ATOM 479 O O . SER A 1 70 ? 38.243 4.847 -35.612 1.00 93.25 70 SER A O 1
ATOM 481 N N . THR A 1 71 ? 36.945 3.774 -34.132 1.00 93.69 71 THR A N 1
ATOM 482 C CA . THR A 1 71 ? 37.381 2.427 -34.528 1.00 93.69 71 THR A CA 1
ATOM 483 C C . THR A 1 71 ? 36.213 1.450 -34.564 1.00 93.69 71 THR A C 1
ATOM 485 O O . THR A 1 71 ? 35.392 1.437 -33.654 1.00 93.69 71 THR A O 1
ATOM 488 N N . LEU A 1 72 ? 36.183 0.600 -35.589 1.00 95.44 72 LEU A N 1
ATOM 489 C CA . LEU A 1 72 ? 35.361 -0.604 -35.672 1.00 95.44 72 LEU A CA 1
ATOM 490 C C . LEU A 1 72 ? 36.283 -1.826 -35.788 1.00 95.44 72 LEU A C 1
ATOM 492 O O . LEU A 1 72 ? 37.201 -1.835 -36.610 1.00 95.44 72 LEU A O 1
ATOM 496 N N . ALA A 1 73 ? 36.058 -2.841 -34.962 1.00 93.38 73 ALA A N 1
ATOM 497 C CA . ALA A 1 73 ? 36.844 -4.073 -34.925 1.00 93.38 73 ALA A CA 1
ATOM 498 C C . ALA A 1 73 ? 35.941 -5.300 -34.730 1.00 93.38 73 ALA A C 1
ATOM 500 O O . ALA A 1 73 ? 34.768 -5.162 -34.376 1.00 93.38 73 ALA A O 1
ATOM 501 N N . GLY A 1 74 ? 36.503 -6.495 -34.923 1.00 92.94 74 GLY A N 1
ATOM 502 C CA . GLY A 1 74 ? 35.762 -7.750 -34.812 1.00 92.94 74 GLY A CA 1
ATOM 503 C C . GLY A 1 74 ? 34.971 -8.064 -36.082 1.00 92.94 74 GLY A C 1
ATOM 504 O O . GLY A 1 74 ? 35.468 -7.806 -37.174 1.00 92.94 74 GLY A O 1
ATOM 505 N N . LEU A 1 75 ? 33.763 -8.622 -35.944 1.00 92.38 75 LEU A N 1
ATOM 506 C CA . LEU A 1 75 ? 32.889 -9.003 -37.070 1.00 92.38 75 LEU A CA 1
ATOM 507 C C . LEU A 1 75 ? 33.577 -9.937 -38.085 1.00 92.38 75 LEU A C 1
ATOM 509 O O . LEU A 1 75 ? 33.526 -9.722 -39.287 1.00 92.38 75 LEU A O 1
ATOM 513 N N . GLY A 1 76 ? 34.375 -10.892 -37.599 1.00 89.50 76 GLY A N 1
ATOM 514 C CA . GLY A 1 76 ? 35.144 -11.793 -38.466 1.00 89.50 76 GLY A CA 1
ATOM 515 C C . GLY A 1 76 ? 36.331 -11.152 -39.206 1.00 89.50 76 GLY A C 1
ATOM 516 O O . GLY A 1 76 ? 37.077 -11.870 -39.873 1.00 89.50 76 GLY A O 1
ATOM 517 N N . MET A 1 77 ? 36.568 -9.840 -39.071 1.00 93.06 77 MET A N 1
ATOM 518 C CA . MET A 1 77 ? 37.741 -9.176 -39.649 1.00 93.06 77 MET A CA 1
ATOM 519 C C . MET A 1 77 ? 39.034 -9.623 -38.955 1.00 93.06 77 MET A C 1
ATOM 521 O O . MET A 1 77 ? 39.112 -9.689 -37.728 1.00 93.06 77 MET A O 1
ATOM 525 N N . GLY A 1 78 ? 40.094 -9.829 -39.742 1.00 86.62 78 GLY A N 1
ATOM 526 C CA . GLY A 1 78 ? 41.459 -9.975 -39.223 1.00 86.62 78 GLY A CA 1
ATOM 527 C C . GLY A 1 78 ? 42.124 -8.637 -38.859 1.00 86.62 78 GLY A C 1
ATOM 528 O O . GLY A 1 78 ? 43.132 -8.623 -38.154 1.00 86.62 78 GLY A O 1
ATOM 529 N N . GLY A 1 79 ? 41.576 -7.515 -39.341 1.00 86.94 79 GLY A N 1
ATOM 530 C CA . GLY A 1 79 ? 42.047 -6.150 -39.086 1.00 86.94 79 GLY A CA 1
ATOM 531 C C . GLY A 1 79 ? 41.057 -5.261 -38.319 1.00 86.94 79 GLY A C 1
ATOM 532 O O . GLY A 1 79 ? 40.061 -5.720 -37.770 1.00 86.94 79 GLY A O 1
ATOM 533 N N . ILE A 1 80 ? 41.339 -3.954 -38.299 1.00 89.56 80 ILE A N 1
ATOM 534 C CA . ILE A 1 80 ? 40.475 -2.913 -37.715 1.00 89.56 80 ILE A CA 1
ATOM 535 C C . ILE A 1 80 ? 40.179 -1.824 -38.746 1.00 89.56 80 ILE A C 1
ATOM 537 O O . ILE A 1 80 ? 41.026 -1.523 -39.588 1.00 89.56 80 ILE A O 1
ATOM 541 N N . ILE A 1 81 ? 39.020 -1.179 -38.647 1.00 91.69 81 ILE A N 1
ATOM 542 C CA . ILE A 1 81 ? 38.672 0.011 -39.425 1.00 91.69 81 ILE A CA 1
ATOM 543 C C . ILE A 1 81 ? 38.773 1.223 -38.502 1.00 91.69 81 ILE A C 1
ATOM 545 O O . ILE A 1 81 ? 37.917 1.438 -37.650 1.00 91.69 81 ILE A O 1
ATOM 549 N N . THR A 1 82 ? 39.803 2.043 -38.680 1.00 92.31 82 THR A N 1
ATOM 550 C CA . THR A 1 82 ? 39.922 3.343 -38.015 1.00 92.31 82 THR A CA 1
ATOM 551 C C . THR A 1 82 ? 39.335 4.423 -38.909 1.00 92.31 82 THR A C 1
ATOM 553 O O . THR A 1 82 ? 39.697 4.539 -40.082 1.00 92.31 82 THR A O 1
ATOM 556 N N . PHE A 1 83 ? 38.457 5.251 -38.357 1.00 90.75 83 PHE A N 1
ATOM 557 C CA . PHE A 1 83 ? 37.735 6.269 -39.099 1.00 90.75 83 PHE A CA 1
ATOM 558 C C . PHE A 1 83 ? 37.718 7.627 -38.395 1.00 90.75 83 PHE A C 1
ATOM 560 O O . PHE A 1 83 ? 37.688 7.750 -37.174 1.00 90.75 83 PHE A O 1
ATOM 567 N N . MET A 1 84 ? 37.719 8.680 -39.207 1.00 86.50 84 MET A N 1
ATOM 568 C CA . MET A 1 84 ? 37.550 10.068 -38.789 1.00 86.50 84 MET A CA 1
ATOM 569 C C . MET A 1 84 ? 36.653 10.792 -39.790 1.00 86.50 84 MET A C 1
ATOM 571 O O . MET A 1 84 ? 36.646 10.462 -40.974 1.00 86.50 84 MET A O 1
ATOM 575 N N . SER A 1 85 ? 35.936 11.821 -39.333 1.00 86.88 85 SER A N 1
ATOM 576 C CA . SER A 1 85 ? 35.075 12.652 -40.194 1.00 86.88 85 SER A CA 1
ATOM 577 C C . SER A 1 85 ? 33.968 11.874 -40.930 1.00 86.88 85 SER A C 1
ATOM 579 O O . SER A 1 85 ? 33.481 12.342 -41.958 1.00 86.88 85 SER A O 1
ATOM 581 N N . VAL A 1 86 ? 33.562 10.706 -40.424 1.00 91.50 86 VAL A N 1
ATOM 582 C CA . VAL A 1 86 ? 32.378 9.978 -40.907 1.00 91.50 86 VAL A CA 1
ATOM 583 C C . VAL A 1 86 ? 31.128 10.714 -40.429 1.00 91.50 86 VAL A C 1
ATOM 585 O O . VAL A 1 86 ? 31.088 11.186 -39.301 1.00 91.50 86 VAL A O 1
ATOM 588 N N . SER A 1 87 ? 30.132 10.859 -41.297 1.00 94.75 87 SER A N 1
ATOM 589 C CA . SER A 1 87 ? 28.835 11.462 -40.962 1.00 94.75 87 SER A CA 1
ATOM 590 C C . SER A 1 87 ? 27.781 10.394 -40.692 1.00 94.75 87 SER A C 1
ATOM 592 O O . SER A 1 87 ? 26.936 10.571 -39.822 1.00 94.75 87 SER A O 1
ATOM 594 N N . VAL A 1 88 ? 27.833 9.288 -41.439 1.00 96.19 88 VAL A N 1
ATOM 595 C CA . VAL A 1 88 ? 26.925 8.149 -41.295 1.00 96.19 88 VAL A CA 1
ATOM 596 C C . VAL A 1 88 ? 27.732 6.858 -41.343 1.00 96.19 88 VAL A C 1
ATOM 598 O O . VAL A 1 88 ? 28.484 6.640 -42.293 1.00 96.19 88 VAL A O 1
ATOM 601 N N . MET A 1 89 ? 27.568 6.011 -40.336 1.00 97.50 89 MET A N 1
ATOM 602 C CA . MET A 1 89 ? 28.116 4.661 -40.280 1.00 97.50 89 MET A CA 1
ATOM 603 C C . MET A 1 89 ? 26.957 3.669 -40.255 1.00 97.50 89 MET A C 1
ATOM 605 O O . MET A 1 89 ? 26.189 3.658 -39.304 1.00 97.50 89 MET A O 1
ATOM 609 N N . ASN A 1 90 ? 26.823 2.862 -41.300 1.00 97.44 90 ASN A N 1
ATOM 610 C CA . ASN A 1 90 ? 25.840 1.788 -41.380 1.00 97.44 90 ASN A CA 1
ATOM 611 C C . ASN A 1 90 ? 26.565 0.461 -41.177 1.00 97.44 90 ASN A C 1
ATOM 613 O O . ASN A 1 90 ? 27.537 0.194 -41.881 1.00 97.44 90 ASN A O 1
ATOM 617 N N . ILE A 1 91 ? 26.103 -0.344 -40.229 1.00 97.75 91 ILE A N 1
ATOM 618 C CA . ILE A 1 91 ? 26.668 -1.644 -39.873 1.00 97.75 91 ILE A CA 1
ATOM 619 C C . ILE A 1 91 ? 25.530 -2.659 -39.941 1.00 97.75 91 ILE A C 1
ATOM 621 O O . ILE A 1 91 ? 24.520 -2.487 -39.260 1.00 97.75 91 ILE A O 1
ATOM 625 N N . GLY A 1 92 ? 25.673 -3.682 -40.779 1.00 96.19 92 GLY A N 1
ATOM 626 C CA . GLY A 1 92 ? 24.753 -4.812 -40.853 1.00 96.19 92 GLY A CA 1
ATOM 627 C C . GLY A 1 92 ? 25.438 -6.079 -40.364 1.00 96.19 92 GLY A C 1
ATOM 628 O O . GLY A 1 92 ? 26.498 -6.418 -40.884 1.00 96.19 92 GLY A O 1
ATOM 629 N N . LEU A 1 93 ? 24.836 -6.746 -39.384 1.00 95.88 93 LEU A N 1
ATOM 630 C CA . LEU A 1 93 ? 25.209 -8.087 -38.940 1.00 95.88 93 LEU A CA 1
ATOM 631 C C . LEU A 1 93 ? 24.365 -9.136 -39.679 1.00 95.88 93 LEU A C 1
ATOM 633 O O . LEU A 1 93 ? 23.366 -8.802 -40.327 1.00 95.88 93 LEU A O 1
ATOM 637 N N . GLY A 1 94 ? 24.810 -10.389 -39.625 1.00 94.38 94 GLY A N 1
ATOM 638 C CA . GLY A 1 94 ? 24.206 -11.496 -40.357 1.00 94.38 94 GLY A CA 1
ATOM 639 C C . GLY A 1 94 ? 23.160 -12.287 -39.573 1.00 94.38 94 GLY A C 1
ATOM 640 O O . GLY A 1 94 ? 22.255 -11.708 -3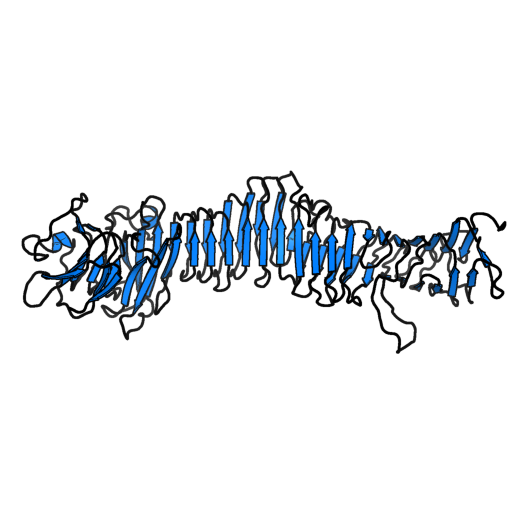8.982 1.00 94.38 94 GLY A O 1
ATOM 641 N N . SER A 1 95 ? 23.204 -13.620 -39.666 1.00 94.38 95 SER A N 1
ATOM 642 C CA . SER A 1 95 ? 22.161 -14.501 -39.112 1.00 94.38 95 SER A CA 1
ATOM 643 C C . SER A 1 95 ? 22.558 -15.263 -37.843 1.00 94.38 95 SER A C 1
ATOM 645 O O . SER A 1 95 ? 21.783 -16.088 -37.352 1.00 94.38 95 SER A O 1
ATOM 647 N N . GLY A 1 96 ? 23.806 -15.120 -37.397 1.00 94.69 96 GLY A N 1
ATOM 648 C CA . GLY A 1 96 ? 24.301 -15.769 -36.187 1.00 94.69 96 GLY A CA 1
ATOM 649 C C . GLY A 1 96 ? 24.015 -14.921 -34.952 1.00 94.69 96 GLY A C 1
ATOM 650 O O . GLY A 1 96 ? 24.083 -13.706 -35.034 1.00 94.69 96 GLY A O 1
ATOM 651 N N . ASN A 1 97 ? 23.772 -15.566 -33.807 1.00 95.88 97 ASN A N 1
ATOM 652 C CA . ASN A 1 97 ? 23.531 -14.913 -32.511 1.00 95.88 97 ASN A CA 1
ATOM 653 C C . ASN A 1 97 ? 24.778 -14.156 -32.025 1.00 95.88 97 ASN A C 1
ATOM 655 O O . ASN A 1 97 ? 25.596 -14.706 -31.282 1.00 95.88 97 ASN A O 1
ATOM 659 N N . SER A 1 98 ? 24.954 -12.926 -32.484 1.00 94.81 98 SER A N 1
ATOM 660 C CA . SER A 1 98 ? 26.197 -12.171 -32.388 1.00 94.81 98 SER A CA 1
ATOM 661 C C . SER A 1 98 ? 26.176 -11.187 -31.224 1.00 94.81 98 SER A C 1
ATOM 663 O O . SER A 1 98 ? 25.130 -10.843 -30.673 1.00 94.81 98 SER A O 1
ATOM 665 N N . SER A 1 99 ? 27.358 -10.718 -30.825 1.00 94.38 99 SER A N 1
ATOM 666 C CA . SER A 1 99 ? 27.493 -9.652 -29.831 1.00 94.38 99 SER A CA 1
ATOM 667 C C . SER A 1 99 ? 28.072 -8.395 -30.466 1.00 94.38 99 SER A C 1
ATOM 669 O O . SER A 1 99 ? 29.084 -8.456 -31.161 1.00 94.38 99 SER A O 1
ATOM 671 N N . PHE A 1 100 ? 27.480 -7.233 -30.204 1.00 96.00 100 PHE A N 1
ATOM 672 C CA . PHE A 1 100 ? 28.014 -5.957 -30.670 1.00 96.00 100 PHE A CA 1
ATOM 673 C C . PHE A 1 100 ? 28.198 -4.984 -29.510 1.00 96.00 100 PHE A C 1
ATOM 675 O O . PHE A 1 100 ? 27.235 -4.582 -28.865 1.00 96.00 100 PHE A O 1
ATOM 682 N N . ASN A 1 101 ? 29.443 -4.597 -29.242 1.00 94.69 101 ASN A N 1
ATOM 683 C CA . ASN A 1 101 ? 29.800 -3.752 -28.106 1.00 94.69 101 ASN A CA 1
ATOM 684 C C . ASN A 1 101 ? 30.069 -2.320 -28.582 1.00 94.69 101 ASN A C 1
ATOM 686 O O . ASN A 1 101 ? 31.013 -2.070 -29.334 1.00 94.69 101 ASN A O 1
ATOM 690 N N . VAL A 1 102 ? 29.255 -1.368 -28.133 1.00 95.75 102 VAL A N 1
ATOM 691 C CA . VAL A 1 102 ? 29.380 0.062 -28.424 1.00 95.75 102 VAL A CA 1
ATOM 692 C C . VAL A 1 102 ? 29.939 0.781 -27.203 1.00 95.75 102 VAL A C 1
ATOM 694 O O . VAL A 1 102 ? 29.236 1.051 -26.234 1.00 95.75 102 VAL A O 1
ATOM 697 N N . LEU A 1 103 ? 31.219 1.129 -27.268 1.00 90.94 103 LEU A N 1
ATOM 698 C CA . LEU A 1 103 ? 31.929 1.810 -26.185 1.00 90.94 103 LEU A CA 1
ATOM 699 C C . LEU A 1 103 ? 31.767 3.328 -26.297 1.00 90.94 103 LEU A C 1
ATOM 701 O O . LEU A 1 103 ? 31.651 4.040 -25.307 1.00 90.94 103 LEU A O 1
ATOM 705 N N . SER A 1 104 ? 31.823 3.851 -27.521 1.00 93.50 104 SER A N 1
ATOM 706 C CA . SER A 1 104 ? 31.604 5.272 -27.782 1.00 93.50 104 SER A CA 1
ATOM 707 C C . SER A 1 104 ? 31.161 5.520 -29.214 1.00 93.50 104 SER A C 1
ATOM 709 O O . SER A 1 104 ? 31.479 4.753 -30.120 1.00 93.50 104 SER A O 1
ATOM 711 N N . THR A 1 105 ? 30.474 6.636 -29.430 1.00 96.50 105 THR A N 1
ATOM 712 C CA . THR A 1 105 ? 30.096 7.131 -30.758 1.00 96.50 105 THR A CA 1
ATOM 713 C C . THR A 1 105 ? 30.590 8.563 -30.914 1.00 96.50 105 THR A C 1
ATOM 715 O O . THR A 1 105 ? 30.701 9.323 -29.951 1.00 96.50 105 THR A O 1
ATOM 718 N N . ASN A 1 106 ? 30.948 8.954 -32.135 1.00 95.19 106 ASN A N 1
ATOM 719 C CA . ASN A 1 106 ? 31.395 10.318 -32.395 1.00 95.19 106 ASN A CA 1
ATOM 720 C C . ASN A 1 106 ? 30.193 11.267 -32.459 1.00 95.19 106 ASN A C 1
ATOM 722 O O . ASN A 1 106 ? 29.259 10.993 -33.202 1.00 95.19 106 ASN A O 1
ATOM 726 N N . LEU A 1 107 ? 30.265 12.423 -31.793 1.00 95.88 107 LEU A N 1
ATOM 727 C CA . LEU A 1 107 ? 29.203 13.443 -31.754 1.00 95.88 107 LEU A CA 1
ATOM 728 C C . LEU A 1 107 ? 28.608 13.816 -33.126 1.00 95.88 107 LEU A C 1
ATOM 730 O O . LEU A 1 107 ? 27.450 14.211 -33.208 1.00 95.88 107 LEU A O 1
ATOM 734 N N . LYS A 1 108 ? 29.395 13.731 -34.206 1.00 93.06 108 LYS A N 1
ATOM 735 C CA . LYS A 1 108 ? 28.966 14.099 -35.568 1.00 93.06 108 LYS A CA 1
ATOM 736 C C . LYS A 1 108 ? 28.615 12.905 -36.462 1.00 93.06 108 LYS A C 1
ATOM 738 O O . LYS A 1 108 ? 28.288 13.123 -37.628 1.00 93.06 108 LYS A O 1
ATOM 743 N N . THR A 1 109 ? 28.693 11.682 -35.943 1.00 95.75 109 THR A N 1
ATOM 744 C CA . THR A 1 109 ? 28.378 10.454 -36.679 1.00 95.75 109 THR A CA 1
ATOM 745 C C . THR A 1 109 ? 27.024 9.919 -36.235 1.00 95.75 109 THR A C 1
ATOM 747 O O . THR A 1 109 ? 26.832 9.624 -35.058 1.00 95.75 109 THR A O 1
ATOM 750 N N . VAL A 1 110 ? 26.113 9.722 -37.186 1.00 98.19 110 VAL A N 1
ATOM 751 C CA . VAL A 1 110 ? 24.949 8.848 -36.998 1.00 98.19 110 VAL A CA 1
ATOM 752 C C . VAL A 1 110 ? 25.398 7.412 -37.230 1.00 98.19 110 VAL A C 1
ATOM 754 O O . VAL A 1 110 ? 25.914 7.103 -38.305 1.00 98.19 110 VAL A O 1
ATOM 757 N N . THR A 1 111 ? 25.214 6.543 -36.242 1.00 98.50 111 THR A N 1
ATOM 758 C CA . THR A 1 111 ? 25.522 5.115 -36.367 1.00 98.50 111 THR A CA 1
ATOM 759 C C . THR A 1 111 ? 24.230 4.324 -36.456 1.00 98.50 111 THR A C 1
ATOM 761 O O . THR A 1 111 ? 23.441 4.343 -35.519 1.00 98.50 111 THR A O 1
ATOM 764 N N . ASN A 1 112 ? 24.016 3.635 -37.571 1.00 98.50 112 ASN A N 1
ATOM 765 C CA . ASN A 1 112 ? 22.910 2.708 -37.763 1.00 98.50 112 ASN A CA 1
ATOM 766 C C . ASN A 1 112 ? 23.452 1.281 -37.654 1.00 98.50 112 ASN A C 1
ATOM 768 O O . ASN A 1 112 ? 24.304 0.888 -38.453 1.00 98.50 112 ASN A O 1
ATOM 772 N N . LEU A 1 113 ? 22.958 0.523 -36.682 1.00 98.31 113 LEU A N 1
ATOM 773 C CA . LEU A 1 113 ? 23.262 -0.888 -36.480 1.00 98.31 113 LEU A CA 1
ATOM 774 C C . LEU A 1 113 ? 22.009 -1.711 -36.781 1.00 98.31 113 LEU A C 1
ATOM 776 O O . LEU A 1 113 ? 20.990 -1.552 -36.114 1.00 98.31 113 LEU A O 1
ATOM 780 N N . ASN A 1 114 ? 22.092 -2.589 -37.772 1.00 97.50 114 ASN A N 1
ATOM 781 C CA . ASN A 1 114 ? 21.102 -3.627 -38.021 1.00 97.50 114 ASN A CA 1
ATOM 782 C C . ASN A 1 114 ? 21.692 -4.953 -37.541 1.00 97.50 114 ASN A C 1
ATOM 784 O O . ASN A 1 114 ? 22.729 -5.369 -38.058 1.00 97.50 114 ASN A O 1
ATOM 788 N N . THR A 1 115 ? 21.067 -5.584 -36.551 1.00 97.00 115 THR A N 1
ATOM 789 C CA . THR A 1 115 ? 21.547 -6.862 -36.001 1.00 97.00 115 THR A CA 1
ATOM 790 C C . THR A 1 115 ? 21.252 -8.045 -36.916 1.00 97.00 115 THR A C 1
ATOM 792 O O . THR A 1 115 ? 21.831 -9.104 -36.738 1.00 97.00 115 THR A O 1
ATOM 795 N N . GLY A 1 116 ? 20.424 -7.859 -37.944 1.00 95.19 116 GLY A N 1
ATOM 796 C CA . GLY A 1 116 ? 20.038 -8.951 -38.820 1.00 95.19 116 GLY A CA 1
ATOM 797 C C . GLY A 1 116 ? 19.073 -9.897 -38.114 1.00 95.19 116 GLY A C 1
ATOM 798 O O . GLY A 1 116 ? 18.194 -9.469 -37.373 1.00 95.19 116 GLY A O 1
ATOM 799 N N . SER A 1 117 ? 19.173 -11.184 -38.420 1.00 93.88 117 SER A N 1
ATOM 800 C CA . SER A 1 117 ? 18.334 -12.215 -37.799 1.00 93.88 117 SER A CA 1
ATOM 801 C C . SER A 1 117 ? 19.141 -12.986 -36.763 1.00 93.88 117 SER A C 1
ATOM 803 O O . SER A 1 117 ? 20.336 -13.150 -36.941 1.00 93.88 117 SER A O 1
ATOM 805 N N . GLY A 1 118 ? 18.490 -13.597 -35.782 1.00 94.31 118 GLY A N 1
ATOM 806 C CA . GLY A 1 118 ? 19.194 -14.315 -34.720 1.00 94.31 118 GLY A CA 1
ATOM 807 C C . GLY A 1 118 ? 18.727 -13.826 -33.360 1.00 94.31 118 GLY A C 1
ATOM 808 O O . GLY A 1 118 ? 17.725 -13.129 -33.257 1.00 94.31 118 GLY A O 1
ATOM 809 N N . GLY A 1 119 ? 19.370 -14.280 -32.296 1.00 96.25 119 GLY A N 1
ATOM 810 C CA . GLY A 1 119 ? 19.253 -13.657 -30.981 1.00 96.25 119 GLY A CA 1
ATOM 811 C C . GLY A 1 119 ? 20.533 -12.894 -30.699 1.00 96.25 119 GLY A C 1
ATOM 812 O O . GLY A 1 119 ? 21.466 -13.473 -30.138 1.00 96.25 119 GLY A O 1
ATOM 813 N N . ASP A 1 120 ? 20.598 -11.639 -31.126 1.00 97.50 120 ASP A N 1
ATOM 814 C CA . ASP A 1 120 ? 21.790 -10.809 -30.985 1.00 97.50 120 ASP A CA 1
ATOM 815 C C . ASP A 1 120 ? 21.814 -10.077 -29.642 1.00 97.50 120 ASP A C 1
ATOM 817 O O . ASP A 1 120 ? 20.784 -9.800 -29.027 1.00 97.50 120 ASP A O 1
ATOM 821 N N . THR A 1 121 ? 23.009 -9.747 -29.159 1.00 97.31 121 THR A N 1
ATOM 822 C CA . THR A 1 121 ? 23.207 -8.962 -27.935 1.00 97.31 121 THR A CA 1
ATOM 823 C C . THR A 1 121 ? 24.002 -7.703 -28.244 1.00 97.31 121 THR A C 1
ATOM 825 O O . THR A 1 121 ? 25.196 -7.764 -28.547 1.00 97.31 121 THR A O 1
ATOM 828 N N . VAL A 1 122 ? 23.368 -6.542 -28.114 1.00 97.81 122 VAL A N 1
ATOM 829 C CA . VAL A 1 122 ? 24.027 -5.241 -28.239 1.00 97.81 122 VAL A CA 1
ATOM 830 C C . VAL A 1 122 ? 24.303 -4.688 -26.847 1.00 97.81 122 VAL A C 1
ATOM 832 O O . VAL A 1 122 ? 23.381 -4.452 -26.074 1.00 97.81 122 VAL A O 1
ATOM 835 N N . ASN A 1 123 ? 25.574 -4.461 -26.531 1.00 96.12 123 ASN A N 1
ATOM 836 C CA . ASN A 1 123 ? 26.016 -3.891 -25.261 1.00 96.12 123 ASN A CA 1
ATOM 837 C C . ASN A 1 123 ? 26.493 -2.462 -25.494 1.00 96.12 123 ASN A C 1
ATOM 839 O O . ASN A 1 123 ? 27.355 -2.238 -26.342 1.00 96.12 123 ASN A O 1
ATOM 843 N N . VAL A 1 124 ? 25.983 -1.497 -24.739 1.00 96.50 124 VAL A N 1
ATOM 844 C CA . VAL A 1 124 ? 26.346 -0.084 -24.880 1.00 96.50 124 VAL A CA 1
ATOM 845 C C . VAL A 1 124 ? 26.837 0.455 -23.546 1.00 96.50 124 VAL A C 1
ATOM 847 O O . VAL A 1 124 ? 26.195 0.247 -22.524 1.00 96.50 124 VAL A O 1
ATOM 850 N N . GLY A 1 125 ? 27.980 1.138 -23.554 1.00 88.69 125 GLY A N 1
ATOM 851 C CA . GLY A 1 125 ? 28.610 1.672 -22.340 1.00 88.69 125 GLY A CA 1
ATOM 852 C C . GLY A 1 125 ? 29.497 0.671 -21.591 1.00 88.69 125 GLY A C 1
ATOM 853 O O . GLY A 1 125 ? 30.351 1.102 -20.828 1.00 88.69 125 GLY A O 1
ATOM 854 N N . ALA A 1 126 ? 29.382 -0.637 -21.857 1.00 76.38 126 ALA A N 1
ATOM 855 C CA . ALA A 1 126 ? 30.253 -1.656 -21.263 1.00 76.38 126 ALA A CA 1
ATOM 856 C C . ALA A 1 126 ? 31.584 -1.828 -22.008 1.00 76.38 126 ALA A C 1
ATOM 858 O O . ALA A 1 126 ? 31.647 -1.827 -23.244 1.00 76.38 126 ALA A O 1
ATOM 859 N N . PHE A 1 127 ? 32.651 -2.071 -21.240 1.00 67.31 127 PHE A N 1
ATOM 860 C CA . PHE A 1 127 ? 33.970 -2.455 -21.744 1.00 67.31 127 PHE A CA 1
ATOM 861 C C . PHE A 1 127 ? 34.313 -3.889 -21.317 1.00 67.31 127 PHE A C 1
ATOM 863 O O . PHE A 1 127 ? 34.744 -4.119 -20.190 1.00 67.31 127 PHE A O 1
ATOM 870 N N . VAL A 1 128 ? 34.210 -4.855 -22.235 1.00 51.41 128 VAL A N 1
ATOM 871 C CA . VAL A 1 128 ? 34.928 -6.133 -22.106 1.00 51.41 128 VAL A CA 1
ATOM 872 C C . VAL A 1 128 ? 36.203 -6.048 -22.936 1.00 51.41 128 VAL A C 1
ATOM 874 O O . VAL A 1 128 ? 36.184 -6.077 -24.165 1.00 51.41 128 VAL A O 1
ATOM 877 N N . GLY A 1 129 ? 37.334 -5.859 -22.259 1.00 50.09 129 GLY A N 1
ATOM 878 C CA . GLY A 1 129 ? 38.629 -5.812 -22.920 1.00 50.09 129 GLY A CA 1
ATOM 879 C C . GLY A 1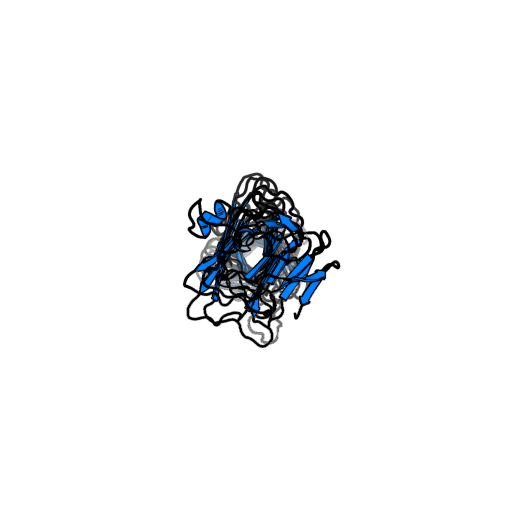 129 ? 38.989 -7.172 -23.504 1.00 50.09 129 GLY A C 1
ATOM 880 O O . GLY A 1 129 ? 39.051 -8.164 -22.783 1.00 50.09 129 GLY A O 1
ATOM 881 N N . LEU A 1 130 ? 39.306 -7.200 -24.796 1.00 44.94 130 LEU A N 1
ATOM 882 C CA . LEU A 1 130 ? 40.176 -8.233 -25.339 1.00 44.94 130 LEU A CA 1
ATOM 883 C C . LEU A 1 130 ? 41.564 -8.043 -24.689 1.00 44.94 130 LEU A C 1
ATOM 885 O O . LEU A 1 130 ? 42.245 -7.048 -24.928 1.00 44.94 130 LEU A O 1
ATOM 889 N N . ASP A 1 131 ? 41.948 -8.983 -23.825 1.00 40.59 131 ASP A N 1
ATOM 890 C CA . ASP A 1 131 ? 43.337 -9.287 -23.446 1.00 40.59 131 ASP A CA 1
ATOM 891 C C . ASP A 1 131 ? 44.179 -8.243 -22.670 1.00 40.59 131 ASP A C 1
ATOM 893 O O . ASP A 1 131 ? 45.409 -8.260 -22.750 1.00 40.59 131 ASP A O 1
ATOM 897 N N . THR A 1 132 ? 43.592 -7.374 -21.829 1.00 42.59 132 THR A N 1
ATOM 898 C CA . THR A 1 132 ? 44.407 -6.577 -20.875 1.00 42.59 132 THR A CA 1
ATOM 899 C C . THR A 1 132 ? 43.872 -6.597 -19.429 1.00 42.59 132 THR A C 1
ATOM 901 O O . THR A 1 132 ? 42.846 -5.986 -19.145 1.00 42.59 132 THR A O 1
ATOM 904 N N . PRO A 1 133 ? 44.579 -7.232 -18.465 1.00 44.28 133 PRO A N 1
ATOM 905 C CA . PRO A 1 133 ? 44.153 -7.337 -17.064 1.00 44.28 133 PRO A CA 1
ATOM 906 C C . PRO A 1 133 ? 44.350 -6.055 -16.224 1.00 44.28 133 PRO A C 1
ATOM 908 O O . PRO A 1 133 ? 44.376 -6.129 -14.999 1.00 44.28 133 PRO A O 1
ATOM 911 N N . TRP A 1 134 ? 44.503 -4.880 -16.847 1.00 47.56 134 TRP A N 1
ATOM 912 C CA . TRP A 1 134 ? 44.794 -3.620 -16.139 1.00 47.56 134 TRP A CA 1
ATOM 913 C C . TRP A 1 134 ? 43.923 -2.422 -16.550 1.00 47.56 134 TRP A C 1
ATOM 915 O O . TRP A 1 134 ? 44.256 -1.295 -16.186 1.00 47.56 134 TRP A O 1
ATOM 925 N N . LEU A 1 135 ? 42.816 -2.619 -17.276 1.00 43.34 135 LEU A N 1
ATOM 926 C CA . LEU A 1 135 ? 41.911 -1.515 -17.611 1.00 43.34 135 LEU A CA 1
ATOM 927 C C . LEU A 1 135 ? 40.681 -1.515 -16.699 1.00 43.34 135 LEU A C 1
ATOM 929 O O . LEU A 1 135 ? 39.959 -2.503 -16.614 1.00 43.34 135 LEU A O 1
ATOM 933 N N . ILE A 1 136 ? 40.477 -0.394 -16.008 1.00 44.91 136 ILE A N 1
ATOM 934 C CA . ILE A 1 136 ? 39.314 -0.157 -15.154 1.00 44.91 136 ILE A CA 1
ATOM 935 C C . ILE A 1 136 ? 38.062 -0.175 -16.039 1.00 44.91 136 ILE A C 1
ATOM 937 O O . ILE A 1 136 ? 37.976 0.573 -17.013 1.00 44.91 136 ILE A O 1
ATOM 941 N N . VAL A 1 137 ? 37.120 -1.054 -15.698 1.00 56.03 137 VAL A N 1
ATOM 942 C CA . VAL A 1 137 ? 35.779 -1.120 -16.281 1.00 56.03 137 VAL A CA 1
ATOM 943 C C . VAL A 1 137 ? 35.042 0.155 -15.879 1.00 56.03 137 VAL A C 1
ATOM 945 O O . VAL A 1 137 ? 34.858 0.408 -14.690 1.00 56.03 137 VAL A O 1
ATOM 948 N N . TYR A 1 138 ? 34.641 0.964 -16.856 1.00 60.03 138 TYR A N 1
ATOM 949 C CA . TYR A 1 138 ? 33.638 1.998 -16.635 1.00 60.03 138 TYR A CA 1
ATOM 950 C C . TYR A 1 138 ? 32.453 1.668 -17.522 1.00 60.03 138 TYR A C 1
ATOM 952 O O . TYR A 1 138 ? 32.435 2.013 -18.699 1.00 60.03 138 TYR A O 1
ATOM 960 N N . ASP A 1 139 ? 31.500 0.965 -16.929 1.00 78.06 139 ASP A N 1
ATOM 961 C CA . ASP A 1 139 ? 30.170 0.726 -17.466 1.00 78.06 139 ASP A CA 1
ATOM 962 C C . ASP A 1 139 ? 29.387 2.051 -17.432 1.00 78.06 139 ASP A C 1
ATOM 964 O O . ASP A 1 139 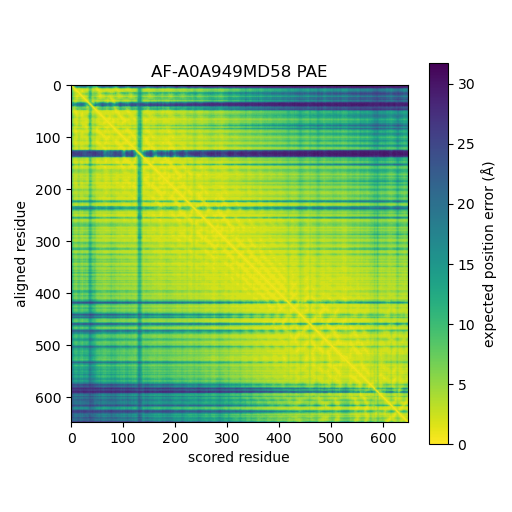? 28.590 2.275 -16.526 1.00 78.06 139 ASP A O 1
ATOM 968 N N . ILE A 1 140 ? 29.721 2.992 -18.326 1.00 90.56 140 ILE A N 1
ATOM 969 C CA . ILE A 1 140 ? 29.114 4.334 -18.384 1.00 90.56 140 ILE A CA 1
ATOM 970 C C . ILE A 1 140 ? 28.704 4.721 -19.807 1.00 90.56 140 ILE A C 1
ATOM 972 O O . ILE A 1 140 ? 29.460 4.561 -20.770 1.00 90.56 140 ILE A O 1
ATOM 976 N N . LEU A 1 141 ? 27.535 5.345 -19.945 1.00 95.00 141 LEU A N 1
ATOM 977 C CA . LEU A 1 141 ? 26.970 5.741 -21.239 1.00 95.00 141 LEU A CA 1
ATOM 978 C C . LEU A 1 141 ? 27.565 7.043 -21.810 1.00 95.00 141 LEU A C 1
ATOM 980 O O . LEU A 1 141 ? 27.326 7.376 -22.971 1.00 95.00 141 LEU A O 1
ATOM 984 N N . ASN A 1 142 ? 28.408 7.757 -21.055 1.00 93.94 142 ASN A N 1
ATOM 985 C CA . ASN A 1 142 ? 29.011 9.043 -21.452 1.00 93.94 142 ASN A CA 1
ATOM 986 C C . ASN A 1 142 ? 29.837 8.994 -22.753 1.00 93.94 142 ASN A C 1
ATOM 988 O O . ASN A 1 142 ? 30.149 10.033 -23.337 1.00 93.94 142 ASN A O 1
ATOM 992 N N . GLY A 1 143 ? 30.257 7.804 -23.190 1.00 92.38 143 GLY A N 1
ATOM 993 C CA . GLY A 1 143 ? 30.967 7.625 -24.455 1.00 92.38 143 GLY A CA 1
ATOM 994 C C . GLY A 1 143 ? 30.071 7.773 -25.691 1.00 92.38 143 GLY A C 1
ATOM 995 O O . GLY A 1 143 ? 30.576 8.016 -26.791 1.00 92.38 143 GLY A O 1
ATOM 996 N N . VAL A 1 144 ? 28.753 7.630 -25.548 1.00 96.81 144 VAL A N 1
ATOM 997 C CA . VAL A 1 144 ? 27.794 7.624 -26.662 1.00 96.81 144 VAL A CA 1
ATOM 998 C C . VAL A 1 144 ? 27.374 9.056 -26.994 1.00 96.81 144 VAL A C 1
ATOM 1000 O O . VAL A 1 144 ? 26.336 9.542 -26.557 1.00 96.81 144 VAL A O 1
ATOM 1003 N N . GLN A 1 145 ? 28.202 9.762 -27.765 1.00 97.19 145 GLN A N 1
ATOM 1004 C CA . GLN A 1 145 ? 27.984 11.182 -28.067 1.00 97.19 145 GLN A CA 1
ATOM 1005 C C . GLN A 1 145 ? 27.247 11.428 -29.389 1.00 97.19 145 GLN A C 1
ATOM 1007 O O . GLN A 1 145 ? 26.570 12.444 -29.536 1.00 97.19 145 GLN A O 1
ATOM 1012 N N . GLY A 1 146 ? 27.401 10.538 -30.366 1.00 97.00 146 GLY A N 1
ATOM 1013 C CA . GLY A 1 146 ? 26.641 10.541 -31.619 1.00 97.00 146 GLY A CA 1
ATOM 1014 C C . GLY A 1 146 ? 25.362 9.720 -31.517 1.00 97.00 146 GLY A C 1
ATOM 1015 O O . GLY A 1 146 ? 25.292 8.790 -30.715 1.00 97.00 146 GLY A O 1
ATOM 1016 N N . PHE A 1 147 ? 24.383 10.030 -32.368 1.00 98.50 147 PHE A N 1
ATOM 1017 C CA . PHE A 1 147 ? 23.135 9.272 -32.440 1.00 98.50 147 PHE A CA 1
ATOM 1018 C C . PHE A 1 147 ? 23.406 7.809 -32.812 1.00 98.50 147 PHE A C 1
ATOM 1020 O O . PHE A 1 147 ? 24.064 7.536 -33.823 1.00 98.50 147 PHE A O 1
ATOM 1027 N N . LEU A 1 148 ? 22.884 6.888 -32.005 1.00 98.62 148 LEU A N 1
ATOM 1028 C CA . LEU A 1 148 ? 22.940 5.451 -32.244 1.00 98.62 148 LEU A CA 1
ATOM 1029 C C . LEU A 1 148 ? 21.527 4.941 -32.526 1.00 98.62 148 LEU A C 1
ATOM 1031 O O . LEU A 1 148 ? 20.633 5.092 -31.705 1.00 98.62 148 LEU A O 1
ATOM 1035 N N . ASN A 1 149 ? 21.325 4.340 -33.687 1.00 98.62 149 ASN A N 1
ATOM 1036 C CA . ASN A 1 149 ? 20.056 3.766 -34.104 1.00 98.62 149 ASN A CA 1
ATOM 1037 C C . ASN A 1 149 ? 20.224 2.256 -34.270 1.00 98.62 149 ASN A C 1
ATOM 1039 O O . ASN A 1 149 ? 21.020 1.817 -35.100 1.00 98.62 149 ASN A O 1
ATOM 1043 N N . ILE A 1 150 ? 19.493 1.477 -33.479 1.00 98.56 150 ILE A N 1
ATOM 1044 C CA . ILE A 1 150 ? 19.579 0.017 -33.441 1.00 98.56 150 ILE A CA 1
ATOM 1045 C C . ILE A 1 150 ? 18.281 -0.558 -33.999 1.00 98.56 150 ILE A C 1
ATOM 1047 O O . ILE A 1 150 ? 17.188 -0.239 -33.539 1.00 98.56 150 ILE A O 1
ATOM 1051 N N . THR A 1 151 ? 18.391 -1.418 -35.001 1.00 98.12 151 THR A N 1
ATOM 1052 C CA . THR A 1 151 ? 17.260 -2.164 -35.552 1.00 98.12 151 THR A CA 1
ATOM 1053 C C . THR A 1 151 ? 17.511 -3.648 -35.356 1.00 98.12 151 THR A C 1
ATOM 1055 O O . THR A 1 151 ? 18.447 -4.194 -35.934 1.00 98.12 151 THR A O 1
ATOM 1058 N N . GLY A 1 152 ? 16.666 -4.253 -34.530 1.00 96.19 152 GLY A N 1
ATOM 1059 C C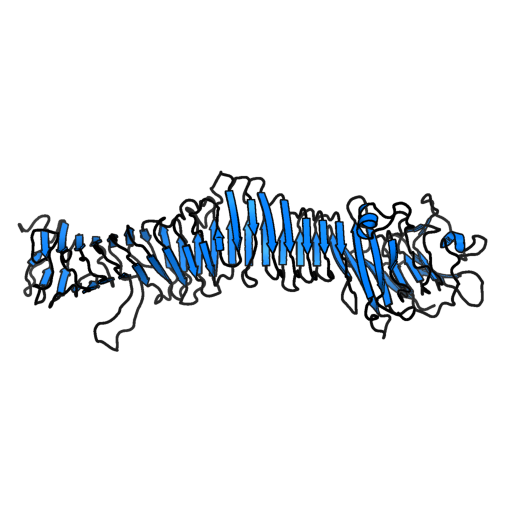A . GLY A 1 152 ? 16.564 -5.683 -34.326 1.00 96.19 152 GLY A CA 1
ATOM 1060 C C . GLY A 1 152 ? 15.772 -6.360 -35.437 1.00 96.19 152 GLY A C 1
ATOM 1061 O O . GLY A 1 152 ? 14.787 -5.801 -35.934 1.00 96.19 152 GLY A O 1
ATOM 1062 N N . GLY A 1 153 ? 16.194 -7.557 -35.829 1.00 90.56 153 GLY A N 1
ATOM 1063 C CA . GLY A 1 153 ? 15.467 -8.420 -36.765 1.00 90.56 153 GLY A CA 1
ATOM 1064 C C . GLY A 1 153 ? 15.183 -9.816 -36.205 1.00 90.56 153 GLY A C 1
ATOM 1065 O O . GLY A 1 153 ? 14.584 -10.636 -36.909 1.00 90.56 153 GLY A O 1
ATOM 1066 N N . GLY A 1 154 ? 15.552 -10.082 -34.947 1.00 90.94 154 GLY A N 1
ATOM 1067 C CA . GLY A 1 154 ? 15.272 -11.332 -34.251 1.00 90.94 154 GLY A CA 1
ATOM 1068 C C . GLY A 1 154 ? 14.970 -11.155 -32.757 1.00 90.94 154 GLY A C 1
ATOM 1069 O O . GLY A 1 154 ? 14.291 -10.211 -32.359 1.00 90.94 154 GLY A O 1
ATOM 1070 N N . SER A 1 155 ? 15.386 -12.109 -31.919 1.00 94.25 155 SER A N 1
ATOM 1071 C CA . SER A 1 155 ? 15.131 -12.088 -30.466 1.00 94.25 155 SER A CA 1
ATOM 1072 C C . SER A 1 155 ? 16.235 -11.320 -29.737 1.00 94.25 155 SER A C 1
ATOM 1074 O O . SER A 1 155 ? 16.949 -11.878 -28.900 1.00 94.25 155 SER A O 1
ATOM 1076 N N . ASP A 1 156 ? 16.384 -10.048 -30.090 1.00 98.12 156 ASP A N 1
ATOM 1077 C CA . ASP A 1 156 ? 17.579 -9.275 -29.762 1.00 98.12 156 ASP A CA 1
ATOM 1078 C C . ASP A 1 156 ? 17.506 -8.645 -28.367 1.00 98.12 156 ASP A C 1
ATOM 1080 O O . ASP A 1 156 ? 16.445 -8.218 -27.905 1.00 98.12 156 ASP A O 1
ATOM 1084 N N . THR A 1 157 ? 18.651 -8.567 -27.695 1.00 98.38 157 THR A N 1
ATOM 1085 C CA . THR A 1 157 ? 18.811 -7.949 -26.374 1.00 98.38 157 THR A CA 1
ATOM 1086 C C . THR A 1 157 ? 19.677 -6.701 -26.482 1.00 98.38 157 THR A C 1
ATOM 1088 O O . THR A 1 157 ? 20.798 -6.761 -26.987 1.00 98.38 157 THR A O 1
ATOM 1091 N N . LEU A 1 158 ? 19.184 -5.575 -25.971 1.00 98.50 158 LEU A N 1
ATOM 1092 C CA . LEU A 1 158 ? 19.927 -4.327 -25.832 1.00 98.50 158 LEU A CA 1
ATOM 1093 C C . LEU A 1 158 ? 20.240 -4.079 -24.354 1.00 98.50 158 LEU A C 1
ATOM 1095 O O . LEU A 1 158 ? 19.333 -3.868 -23.556 1.00 98.50 158 LEU A O 1
ATOM 1099 N N . ASN A 1 159 ? 21.520 -4.073 -24.000 1.00 97.56 159 ASN A N 1
ATOM 1100 C CA . ASN A 1 159 ? 21.999 -3.771 -22.656 1.00 97.56 159 ASN A CA 1
ATOM 1101 C C . ASN A 1 159 ? 22.665 -2.394 -22.634 1.00 97.56 159 ASN A C 1
ATOM 1103 O O . ASN A 1 159 ? 23.607 -2.142 -23.389 1.00 97.56 159 ASN A O 1
ATOM 1107 N N . LEU A 1 160 ? 22.194 -1.521 -21.751 1.00 97.50 160 LEU A N 1
ATOM 1108 C CA . LEU A 1 160 ? 22.712 -0.179 -21.525 1.00 97.50 160 LEU A CA 1
ATOM 1109 C C . LEU A 1 160 ? 23.333 -0.117 -20.134 1.00 97.50 160 LEU A C 1
ATOM 1111 O O . LEU A 1 160 ? 22.649 -0.268 -19.120 1.00 97.50 160 LEU A O 1
ATOM 1115 N N . TYR A 1 161 ? 24.639 0.094 -20.108 1.00 94.50 161 TYR A N 1
ATOM 1116 C CA . TYR A 1 161 ? 25.450 0.025 -18.907 1.00 94.50 161 TYR A CA 1
ATOM 1117 C C . TYR A 1 161 ? 25.845 1.430 -18.468 1.00 94.50 161 TYR A C 1
ATOM 1119 O O . TYR A 1 161 ? 26.683 2.072 -19.105 1.00 94.50 161 TYR A O 1
ATOM 1127 N N . ASP A 1 162 ? 25.220 1.894 -17.388 1.00 94.31 162 ASP A N 1
ATOM 1128 C CA . ASP A 1 162 ? 25.599 3.106 -16.660 1.00 94.31 162 ASP A CA 1
ATOM 1129 C C . ASP A 1 162 ? 25.978 2.832 -15.192 1.00 94.31 162 ASP A C 1
ATOM 1131 O O . ASP A 1 162 ? 26.230 3.750 -14.413 1.00 94.31 162 ASP A O 1
ATOM 1135 N N . ASN A 1 163 ? 26.088 1.554 -14.820 1.00 90.88 163 ASN A N 1
ATOM 1136 C CA . ASN A 1 163 ? 26.346 1.085 -13.461 1.00 90.88 163 ASN A CA 1
ATOM 1137 C C . ASN A 1 163 ? 27.725 1.453 -12.893 1.00 90.88 163 ASN A C 1
ATOM 1139 O O . ASN A 1 163 ? 27.961 1.303 -11.695 1.00 90.88 163 ASN A O 1
ATOM 1143 N N . GLY A 1 164 ? 28.647 1.930 -13.728 1.00 89.50 164 GLY A N 1
ATOM 1144 C CA . GLY A 1 164 ? 29.923 2.504 -13.302 1.00 89.50 164 GLY A CA 1
ATOM 1145 C C . GLY A 1 164 ? 29.847 3.995 -12.954 1.00 89.50 164 GLY A C 1
ATOM 1146 O O . GLY A 1 164 ? 30.853 4.564 -12.524 1.00 89.50 164 GLY A O 1
ATOM 1147 N N . SER A 1 165 ? 28.701 4.652 -13.170 1.00 91.06 165 SER A N 1
ATOM 1148 C CA . SER A 1 165 ? 28.521 6.075 -12.881 1.00 91.06 165 SER A CA 1
ATOM 1149 C C . SER A 1 165 ? 28.352 6.312 -11.383 1.00 91.06 165 SER A C 1
ATOM 1151 O O . SER A 1 165 ? 27.591 5.628 -10.710 1.00 91.06 165 SER A O 1
ATOM 1153 N N . THR A 1 166 ? 29.033 7.327 -10.856 1.00 92.81 166 THR A N 1
ATOM 1154 C CA . THR A 1 166 ? 28.815 7.836 -9.490 1.00 92.81 166 THR A CA 1
ATOM 1155 C C . THR A 1 166 ? 28.130 9.201 -9.479 1.00 92.81 166 THR A C 1
ATOM 1157 O O . THR A 1 166 ? 27.864 9.761 -8.419 1.00 92.81 166 THR A O 1
ATOM 1160 N N . ALA A 1 167 ? 27.900 9.778 -10.660 1.00 94.56 167 ALA A N 1
ATOM 1161 C CA . ALA A 1 167 ? 27.229 11.056 -10.812 1.00 94.56 167 ALA A CA 1
ATOM 1162 C C . ALA A 1 167 ? 25.735 10.823 -11.022 1.00 94.56 167 ALA A C 1
ATOM 1164 O O . ALA A 1 167 ? 25.380 9.989 -11.850 1.00 94.56 167 ALA A O 1
ATOM 1165 N N . ALA A 1 168 ? 24.914 11.617 -10.334 1.00 96.50 168 ALA A N 1
ATOM 1166 C CA . ALA A 1 168 ? 23.484 11.725 -10.589 1.00 96.50 168 ALA A CA 1
ATOM 1167 C C . ALA A 1 168 ? 23.223 12.145 -12.041 1.00 96.50 168 ALA A C 1
ATOM 1169 O O . ALA A 1 168 ? 23.807 13.124 -12.537 1.00 96.50 168 ALA A O 1
ATOM 1170 N N . LYS A 1 169 ? 22.343 11.419 -12.722 1.00 96.12 169 LYS A N 1
ATOM 1171 C CA . LYS A 1 169 ? 21.970 11.649 -14.115 1.00 96.12 169 LYS A CA 1
ATOM 1172 C C . LYS A 1 169 ? 20.466 11.568 -14.302 1.00 96.12 169 LYS A C 1
ATOM 1174 O O . LYS A 1 169 ? 19.734 10.969 -13.529 1.00 96.12 169 LYS A O 1
ATOM 1179 N N . THR A 1 170 ? 20.009 12.164 -15.396 1.00 97.00 170 THR A N 1
ATOM 1180 C CA . THR A 1 170 ? 18.620 12.065 -15.830 1.00 97.00 170 THR A CA 1
ATOM 1181 C C . THR A 1 170 ? 18.524 11.269 -17.123 1.00 97.00 170 THR A C 1
ATOM 1183 O O . THR A 1 170 ? 19.333 11.464 -18.032 1.00 97.00 170 THR A O 1
ATOM 1186 N N . GLY A 1 171 ? 17.547 10.372 -17.215 1.00 97.44 171 GLY A N 1
ATOM 1187 C CA . GLY A 1 171 ? 17.239 9.574 -18.397 1.00 97.44 171 GLY A CA 1
ATOM 1188 C C . GLY A 1 171 ? 15.777 9.730 -18.806 1.00 97.44 171 GLY A C 1
ATOM 1189 O O . GLY A 1 171 ? 14.904 9.910 -17.963 1.00 97.44 171 GLY A O 1
ATOM 1190 N N . THR A 1 172 ? 15.495 9.648 -20.102 1.00 97.75 172 THR A N 1
ATOM 1191 C CA . THR A 1 172 ? 14.121 9.636 -20.624 1.00 97.75 172 THR A CA 1
ATOM 1192 C C . THR A 1 172 ? 13.957 8.447 -21.548 1.00 97.75 172 THR A C 1
ATOM 1194 O O . THR A 1 172 ? 14.657 8.355 -22.556 1.00 97.75 172 THR A O 1
ATOM 1197 N N . LEU A 1 173 ? 13.031 7.557 -21.208 1.00 98.56 173 LEU A N 1
ATOM 1198 C CA . LEU A 1 173 ? 12.685 6.366 -21.966 1.00 98.56 173 LEU A CA 1
ATOM 1199 C C . LEU A 1 173 ? 11.320 6.543 -22.638 1.00 98.56 173 LEU A C 1
ATOM 1201 O O . LEU A 1 173 ? 10.331 6.914 -22.012 1.00 98.56 173 LEU A O 1
ATOM 1205 N N . THR A 1 174 ? 11.269 6.213 -23.921 1.00 97.56 174 THR A N 1
ATOM 1206 C CA . THR A 1 174 ? 10.047 6.055 -24.715 1.00 97.56 174 THR A CA 1
ATOM 1207 C C . THR A 1 174 ? 10.033 4.654 -25.320 1.00 97.56 174 THR A C 1
ATOM 1209 O O . THR A 1 174 ? 11.062 3.978 -25.325 1.00 97.56 174 THR A O 1
ATOM 1212 N N . GLY A 1 175 ? 8.923 4.239 -25.938 1.00 97.00 175 GLY A N 1
ATOM 1213 C CA . GLY A 1 175 ? 8.825 2.929 -26.598 1.00 97.00 175 GLY A CA 1
ATOM 1214 C C . GLY A 1 175 ? 9.723 2.725 -27.831 1.00 97.00 175 GLY A C 1
ATOM 1215 O O . GLY A 1 175 ? 9.625 1.682 -28.474 1.00 97.00 175 GLY A O 1
ATOM 1216 N N . ALA A 1 176 ? 10.554 3.705 -28.203 1.00 97.38 176 ALA A N 1
ATOM 1217 C CA . ALA A 1 176 ? 11.474 3.602 -29.341 1.00 97.38 176 ALA A CA 1
ATOM 1218 C C . ALA A 1 176 ? 12.831 4.298 -29.130 1.00 97.38 176 ALA A C 1
ATOM 1220 O O . ALA A 1 176 ? 13.669 4.291 -30.032 1.00 97.38 176 ALA A O 1
ATOM 1221 N N . ALA A 1 177 ? 13.058 4.950 -27.987 1.00 98.38 177 ALA A N 1
ATOM 1222 C CA . ALA A 1 177 ? 14.304 5.667 -27.735 1.00 98.38 177 ALA A CA 1
ATOM 1223 C C . ALA A 1 177 ? 14.580 5.864 -26.246 1.00 98.38 177 ALA A C 1
ATOM 1225 O O . ALA A 1 177 ? 13.651 5.952 -25.442 1.00 98.38 177 ALA A O 1
ATOM 1226 N N . ILE A 1 178 ? 15.862 6.012 -25.922 1.00 98.56 178 ILE A N 1
ATOM 1227 C CA . ILE A 1 178 ? 16.359 6.471 -24.629 1.00 98.56 178 ILE A CA 1
ATOM 1228 C C . ILE A 1 178 ? 17.376 7.597 -24.815 1.00 98.56 178 ILE A C 1
ATOM 1230 O O . ILE A 1 178 ? 18.304 7.505 -25.621 1.00 98.56 178 ILE A O 1
ATOM 1234 N N . THR A 1 179 ? 17.202 8.674 -24.057 1.00 98.12 179 THR A N 1
ATOM 1235 C CA . THR A 1 179 ? 18.081 9.852 -24.056 1.00 98.12 179 THR A CA 1
ATOM 1236 C C . THR A 1 179 ? 18.539 10.185 -22.641 1.00 98.12 179 THR A C 1
ATOM 1238 O O . THR A 1 179 ? 17.941 9.722 -21.674 1.00 98.12 179 THR A O 1
ATOM 1241 N N . GLY A 1 180 ? 19.569 11.023 -22.511 1.00 97.69 180 GLY A N 1
ATOM 1242 C CA . GLY A 1 180 ? 20.129 11.394 -21.211 1.00 97.69 180 GLY A CA 1
ATOM 1243 C C . GLY A 1 180 ? 21.222 10.425 -20.755 1.00 97.69 180 GLY A C 1
ATOM 1244 O O . GLY A 1 180 ? 22.004 9.958 -21.579 1.00 97.69 180 GLY A O 1
ATOM 1245 N N . LEU A 1 181 ? 21.325 10.177 -19.448 1.00 96.62 181 LEU A N 1
ATOM 1246 C CA . LEU A 1 181 ? 22.325 9.310 -18.801 1.00 96.62 181 LEU A CA 1
ATOM 1247 C C . LEU A 1 181 ? 23.788 9.665 -19.143 1.00 96.62 181 LEU A C 1
ATOM 1249 O O . LEU A 1 181 ? 24.698 8.842 -19.087 1.00 96.62 181 LEU A O 1
ATOM 1253 N N . GLY A 1 182 ? 24.033 10.931 -19.491 1.00 95.56 182 GLY A N 1
ATOM 1254 C CA . GLY A 1 182 ? 25.344 11.430 -19.915 1.00 95.56 182 GLY A CA 1
ATOM 1255 C C . GLY A 1 182 ? 25.664 11.236 -21.402 1.00 95.56 182 GLY A C 1
ATOM 1256 O O . GLY A 1 182 ? 26.730 11.678 -21.827 1.00 95.56 182 GLY A O 1
ATOM 1257 N N . MET A 1 183 ? 24.762 10.633 -22.185 1.00 97.81 183 MET A N 1
ATOM 1258 C CA . MET A 1 183 ? 24.881 10.519 -23.642 1.00 97.81 183 MET A CA 1
ATOM 1259 C C . MET A 1 183 ? 24.705 11.872 -24.348 1.00 97.81 183 MET A C 1
ATOM 1261 O O . MET A 1 183 ? 24.187 12.846 -23.791 1.00 97.81 183 MET A O 1
ATOM 1265 N N . GLY A 1 184 ? 25.075 11.918 -25.628 1.00 96.75 184 GLY A N 1
ATOM 1266 C CA . GLY A 1 184 ? 24.757 13.029 -26.521 1.00 96.75 184 GLY A CA 1
ATOM 1267 C C . GLY A 1 184 ? 23.247 13.241 -26.686 1.00 96.75 184 GLY A C 1
ATOM 1268 O O . GLY A 1 184 ? 22.443 12.335 -26.488 1.00 96.75 184 GLY A O 1
ATOM 1269 N N . ALA A 1 185 ? 22.855 14.448 -27.107 1.00 94.88 185 ALA A N 1
ATOM 1270 C CA . ALA A 1 185 ? 21.459 14.908 -27.098 1.00 94.88 185 ALA A CA 1
ATOM 1271 C C . ALA A 1 185 ? 20.457 14.018 -27.864 1.00 94.88 185 ALA A C 1
ATOM 1273 O O . ALA A 1 185 ? 19.268 14.055 -27.570 1.00 94.88 185 ALA A O 1
ATOM 1274 N N . SER A 1 186 ? 20.914 13.238 -28.848 1.00 95.88 186 SER A N 1
ATOM 1275 C CA . SER A 1 186 ? 20.058 12.330 -29.624 1.00 95.88 186 SER A CA 1
ATOM 1276 C C . SER A 1 186 ? 19.898 10.936 -29.008 1.00 95.88 186 SER A C 1
ATOM 1278 O O . SER A 1 186 ? 19.001 10.212 -29.424 1.00 95.88 186 SER A O 1
ATOM 1280 N N . GLY A 1 187 ? 20.750 10.556 -28.049 1.00 97.75 187 GLY A N 1
ATOM 1281 C CA . GLY A 1 187 ? 20.703 9.262 -27.368 1.00 97.75 187 GLY A CA 1
ATOM 1282 C C . GLY A 1 187 ? 20.735 8.047 -28.302 1.00 97.75 187 GLY A C 1
ATOM 1283 O O . GLY A 1 187 ? 21.459 8.026 -29.306 1.00 97.75 187 GLY A O 1
ATOM 1284 N N . ILE A 1 188 ? 19.943 7.038 -27.938 1.00 98.75 188 ILE A N 1
ATOM 1285 C CA . ILE A 1 188 ? 19.829 5.749 -28.620 1.00 98.75 188 ILE A CA 1
ATOM 1286 C C . ILE A 1 188 ? 18.378 5.548 -29.057 1.00 98.75 188 ILE A C 1
ATOM 1288 O O . ILE A 1 188 ? 17.477 5.556 -28.221 1.00 98.75 188 ILE A O 1
ATOM 1292 N N . ALA A 1 189 ? 18.149 5.324 -30.348 1.00 98.69 189 ALA A N 1
ATOM 1293 C CA . ALA A 1 189 ? 16.885 4.806 -30.861 1.00 98.69 189 ALA A CA 1
ATOM 1294 C C . ALA A 1 189 ? 16.972 3.290 -31.036 1.00 98.69 189 ALA A C 1
ATOM 1296 O O . ALA A 1 189 ? 18.029 2.757 -31.384 1.00 98.69 189 ALA A O 1
ATOM 1297 N N . TYR A 1 190 ? 15.857 2.605 -30.812 1.00 98.56 190 TYR A N 1
ATOM 1298 C CA . TYR A 1 190 ? 15.768 1.161 -30.934 1.00 98.56 190 TYR A CA 1
ATOM 1299 C C . TYR A 1 190 ? 14.421 0.732 -31.525 1.00 98.56 190 TYR A C 1
ATOM 1301 O O . TYR A 1 190 ? 13.378 1.336 -31.275 1.00 98.56 190 TYR A O 1
ATOM 1309 N N . ALA A 1 191 ? 14.442 -0.342 -32.303 1.00 98.06 191 ALA A N 1
ATOM 1310 C CA . ALA A 1 191 ? 13.257 -1.017 -32.817 1.00 98.06 191 ALA A CA 1
ATOM 1311 C C . ALA A 1 191 ? 13.551 -2.512 -32.954 1.00 98.06 191 ALA A C 1
ATOM 1313 O O . ALA A 1 191 ? 14.699 -2.879 -33.170 1.00 98.06 191 ALA A O 1
ATOM 1314 N N . GLY A 1 192 ? 12.536 -3.370 -32.840 1.00 96.81 192 GLY A N 1
ATOM 1315 C CA . GLY A 1 192 ? 12.695 -4.814 -33.065 1.00 96.81 192 GLY A CA 1
ATOM 1316 C C . GLY A 1 192 ? 13.521 -5.561 -32.010 1.00 96.81 192 GLY A C 1
ATOM 1317 O O . GLY A 1 192 ? 13.862 -6.713 -32.234 1.00 96.81 192 GLY A O 1
ATOM 1318 N N . VAL A 1 193 ? 13.835 -4.937 -30.870 1.00 97.81 193 VAL A N 1
ATOM 1319 C CA . VAL A 1 193 ? 14.514 -5.601 -29.744 1.00 97.81 193 VAL A CA 1
ATOM 1320 C C . VAL A 1 193 ? 13.493 -6.311 -28.851 1.00 97.81 193 VAL A C 1
ATOM 1322 O O . VAL A 1 193 ? 12.443 -5.750 -28.525 1.00 97.81 193 VAL A O 1
ATOM 1325 N N . ALA A 1 194 ? 13.796 -7.539 -28.440 1.00 98.25 194 ALA A N 1
ATOM 1326 C CA . ALA A 1 194 ? 12.956 -8.329 -27.542 1.00 98.25 194 ALA A CA 1
ATOM 1327 C C . ALA A 1 194 ? 13.154 -7.936 -26.069 1.00 98.25 194 ALA A C 1
ATOM 1329 O O . ALA A 1 194 ? 12.201 -7.972 -25.288 1.00 98.25 194 ALA A O 1
ATOM 1330 N N . ALA A 1 195 ? 14.369 -7.524 -25.694 1.00 98.44 195 ALA A N 1
ATOM 1331 C CA . ALA A 1 195 ? 14.695 -7.081 -24.342 1.00 98.44 195 ALA A CA 1
ATOM 1332 C C . ALA A 1 195 ? 15.536 -5.797 -24.344 1.00 98.44 195 ALA A C 1
ATOM 1334 O O . ALA A 1 195 ? 16.484 -5.670 -25.121 1.00 98.44 195 ALA A O 1
ATOM 1335 N N . LEU A 1 196 ? 15.206 -4.872 -23.444 1.00 98.75 196 LEU A N 1
ATOM 1336 C CA . LEU A 1 196 ? 15.988 -3.677 -23.132 1.00 98.75 196 LEU A CA 1
ATOM 1337 C C . LEU A 1 196 ? 16.334 -3.693 -21.642 1.00 98.75 196 LEU A C 1
ATOM 1339 O O . LEU A 1 196 ? 15.443 -3.609 -20.802 1.00 98.75 196 LEU A O 1
ATOM 1343 N N . ASN A 1 197 ? 17.619 -3.758 -21.315 1.00 98.31 197 ASN A N 1
ATOM 1344 C CA . ASN A 1 197 ? 18.109 -3.735 -19.941 1.00 98.31 197 ASN A CA 1
ATOM 1345 C C . ASN A 1 197 ? 18.924 -2.465 -19.708 1.00 98.31 197 ASN A C 1
ATOM 1347 O O . ASN A 1 197 ? 19.829 -2.163 -20.483 1.00 98.31 197 ASN A O 1
ATOM 1351 N N . ILE A 1 198 ? 18.624 -1.736 -18.639 1.00 97.81 198 ILE A N 1
ATOM 1352 C CA . ILE A 1 198 ? 19.304 -0.500 -18.249 1.00 97.81 198 ILE A CA 1
ATOM 1353 C C . ILE A 1 198 ? 19.834 -0.694 -16.832 1.00 97.81 198 ILE A C 1
ATOM 1355 O O . ILE A 1 198 ? 19.064 -0.982 -15.920 1.00 97.81 198 ILE A O 1
ATOM 1359 N N . SER A 1 199 ? 21.145 -0.565 -16.649 1.00 95.62 199 SER A N 1
ATOM 1360 C CA . SER A 1 199 ? 21.797 -0.688 -15.339 1.00 95.62 199 SER A CA 1
ATOM 1361 C C . SER A 1 199 ? 22.305 0.674 -14.886 1.00 95.62 199 SER A C 1
ATOM 1363 O O . SER A 1 199 ? 23.148 1.256 -15.565 1.00 95.62 199 SER A O 1
ATOM 1365 N N .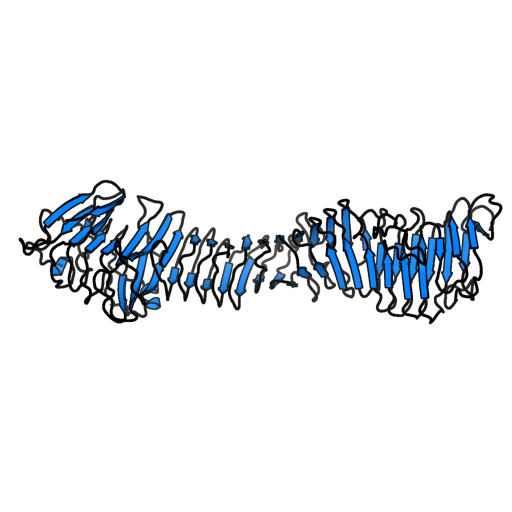 LEU A 1 200 ? 21.782 1.170 -13.766 1.00 95.06 200 LEU A N 1
ATOM 1366 C CA . LEU A 1 200 ? 22.122 2.460 -13.166 1.00 95.06 200 LEU A CA 1
ATOM 1367 C C . LEU A 1 200 ? 23.222 2.317 -12.111 1.00 95.06 200 LEU A C 1
ATOM 1369 O O . LEU A 1 200 ? 23.460 1.229 -11.573 1.00 95.06 200 LEU A O 1
ATOM 1373 N N . GLY A 1 201 ? 23.938 3.417 -11.892 1.00 92.75 201 GLY A N 1
ATOM 1374 C CA . GLY A 1 201 ? 25.123 3.483 -11.044 1.00 92.75 201 GLY A CA 1
ATOM 1375 C C . GLY A 1 201 ? 24.816 3.763 -9.581 1.00 92.75 201 GLY A C 1
ATOM 1376 O O . GLY A 1 201 ? 23.752 3.440 -9.072 1.00 92.75 201 GLY A O 1
ATOM 1377 N N . SER A 1 202 ? 25.802 4.313 -8.874 1.00 92.69 202 SER A N 1
ATOM 1378 C CA . SER A 1 202 ? 25.657 4.738 -7.476 1.00 92.69 202 SER A CA 1
ATOM 1379 C C . SER A 1 202 ? 25.331 6.230 -7.343 1.00 92.69 202 SER A C 1
ATOM 1381 O O . SER A 1 202 ? 25.426 6.774 -6.245 1.00 92.69 202 SER A O 1
ATOM 1383 N N . GLY A 1 203 ? 25.114 6.925 -8.463 1.00 94.88 203 GLY A N 1
ATOM 1384 C CA . GLY A 1 203 ? 24.585 8.284 -8.452 1.00 94.88 203 GLY A CA 1
ATOM 1385 C C . GLY A 1 203 ? 23.084 8.252 -8.182 1.00 94.88 203 GLY A C 1
ATOM 1386 O O . GLY A 1 203 ? 22.448 7.254 -8.476 1.00 94.88 203 GLY A O 1
ATOM 1387 N N . ASP A 1 204 ? 22.539 9.335 -7.633 1.00 97.06 204 ASP A N 1
ATOM 1388 C CA . ASP A 1 204 ? 21.092 9.477 -7.438 1.00 97.06 204 ASP A CA 1
ATOM 1389 C C . ASP A 1 204 ? 20.444 9.816 -8.791 1.00 97.06 204 ASP A C 1
ATOM 1391 O O . ASP A 1 204 ? 20.410 10.981 -9.209 1.00 97.06 204 ASP A O 1
ATOM 1395 N N . ASP A 1 205 ? 20.022 8.796 -9.532 1.00 97.38 205 ASP A N 1
ATOM 1396 C CA . ASP A 1 205 ? 19.545 8.933 -10.902 1.00 97.38 205 ASP A CA 1
ATOM 1397 C C . ASP A 1 205 ? 18.029 9.202 -10.955 1.00 97.38 205 ASP A C 1
ATOM 1399 O O . ASP A 1 205 ? 17.243 8.794 -10.103 1.00 97.38 205 ASP A O 1
ATOM 1403 N N . THR A 1 206 ? 17.576 9.912 -11.989 1.00 97.38 206 THR A N 1
ATOM 1404 C CA . THR A 1 206 ? 16.145 10.092 -12.286 1.00 97.38 206 THR A CA 1
ATOM 1405 C C . THR A 1 206 ? 15.843 9.552 -13.673 1.00 97.38 206 THR A C 1
ATOM 1407 O O . THR A 1 206 ? 16.371 10.060 -14.666 1.00 97.38 206 THR A O 1
ATOM 1410 N N . VAL A 1 207 ? 14.965 8.558 -13.779 1.00 98.06 207 VAL A N 1
ATOM 1411 C CA . VAL A 1 207 ? 14.544 8.002 -15.070 1.00 98.06 207 VAL A CA 1
ATOM 1412 C C . VAL A 1 207 ? 13.057 8.240 -15.288 1.00 98.06 207 VAL A C 1
ATOM 1414 O O . VAL A 1 207 ? 12.216 7.644 -14.621 1.00 98.06 207 VAL A O 1
ATOM 1417 N N . SER A 1 208 ? 12.736 9.073 -16.279 1.00 97.88 208 SER A N 1
ATOM 1418 C CA . SER A 1 208 ? 11.365 9.277 -16.745 1.00 97.88 208 SER A CA 1
ATOM 1419 C C . SER A 1 208 ? 11.009 8.230 -17.801 1.00 97.88 208 SER A C 1
ATOM 1421 O O . SER A 1 208 ? 11.618 8.182 -18.872 1.00 97.88 208 SER A O 1
ATOM 1423 N N . VAL A 1 209 ? 10.012 7.397 -17.524 1.00 98.50 209 VAL A N 1
ATOM 1424 C CA . VAL A 1 209 ? 9.501 6.348 -18.408 1.00 98.50 209 VAL A CA 1
ATOM 1425 C C . VAL A 1 209 ? 8.165 6.794 -18.993 1.00 98.50 209 VAL A C 1
ATOM 1427 O O . VAL A 1 209 ? 7.105 6.635 -18.395 1.00 98.50 209 VAL A O 1
ATOM 1430 N N . LEU A 1 210 ? 8.220 7.354 -20.197 1.00 97.25 210 LEU A N 1
ATOM 1431 C CA . LEU A 1 210 ? 7.060 7.901 -20.905 1.00 97.25 210 LEU A CA 1
ATOM 1432 C C . LEU A 1 210 ? 6.325 6.819 -21.702 1.00 97.25 210 LEU A C 1
ATOM 1434 O O . LEU A 1 210 ? 5.158 6.980 -22.053 1.00 97.25 210 LEU A O 1
ATOM 1438 N N . GLY A 1 211 ? 7.016 5.729 -22.036 1.00 97.44 211 GLY A N 1
ATOM 1439 C CA . GLY A 1 211 ? 6.428 4.609 -22.748 1.00 97.44 211 GLY A CA 1
ATOM 1440 C C . GLY A 1 211 ? 7.368 3.421 -22.893 1.00 97.44 211 GLY A C 1
ATOM 1441 O O . GLY A 1 211 ? 8.589 3.571 -22.859 1.00 97.44 211 GLY A O 1
ATOM 1442 N N . THR A 1 212 ? 6.789 2.248 -23.120 1.00 98.38 212 THR A N 1
ATOM 1443 C CA . THR A 1 212 ? 7.497 0.996 -23.416 1.00 98.38 212 THR A CA 1
ATOM 1444 C C . THR A 1 212 ? 6.939 0.386 -24.697 1.00 98.38 212 THR A C 1
ATOM 1446 O O . THR A 1 212 ? 5.768 0.562 -25.037 1.00 98.38 212 THR A O 1
ATOM 1449 N N . ASN A 1 213 ? 7.783 -0.310 -25.457 1.00 97.50 213 ASN A N 1
ATOM 1450 C CA . ASN A 1 213 ? 7.343 -0.969 -26.681 1.00 97.50 213 ASN A CA 1
ATOM 1451 C C . ASN A 1 213 ? 6.538 -2.232 -26.348 1.00 97.50 213 ASN A C 1
ATOM 1453 O O . ASN A 1 213 ? 7.002 -3.048 -25.562 1.00 97.50 213 ASN A O 1
ATOM 1457 N N . ALA A 1 214 ? 5.388 -2.443 -26.993 1.00 97.06 214 ALA A N 1
ATOM 1458 C CA . ALA A 1 214 ? 4.498 -3.575 -26.716 1.00 97.06 214 ALA A CA 1
ATOM 1459 C C . ALA A 1 214 ? 5.163 -4.963 -26.810 1.00 97.06 214 ALA A C 1
ATOM 1461 O O . ALA A 1 214 ? 4.705 -5.902 -26.162 1.00 97.06 214 ALA A O 1
ATOM 1462 N N . THR A 1 215 ? 6.220 -5.107 -27.615 1.00 95.75 215 THR A N 1
ATOM 1463 C CA . THR A 1 215 ? 6.932 -6.382 -27.804 1.00 95.75 215 THR A CA 1
ATOM 1464 C C . THR A 1 215 ? 8.296 -6.436 -27.120 1.00 95.75 215 THR A C 1
ATOM 1466 O O . THR A 1 215 ? 8.994 -7.435 -27.270 1.00 95.75 215 THR A O 1
ATOM 1469 N N . THR A 1 216 ? 8.693 -5.389 -26.392 1.00 97.81 216 THR A N 1
ATOM 1470 C CA . THR A 1 216 ? 9.972 -5.334 -25.675 1.00 97.81 216 THR A CA 1
ATOM 1471 C C . THR A 1 216 ? 9.725 -5.462 -24.180 1.00 97.81 216 THR A C 1
ATOM 1473 O O . THR A 1 216 ? 8.926 -4.721 -23.608 1.00 97.81 216 THR A O 1
ATOM 1476 N N . VAL A 1 217 ? 10.440 -6.381 -23.534 1.00 98.50 217 VAL A N 1
ATOM 1477 C CA . VAL A 1 217 ? 10.542 -6.408 -22.072 1.00 98.50 217 VAL A CA 1
ATOM 1478 C C . VAL A 1 217 ? 11.603 -5.400 -21.650 1.00 98.50 217 VAL A C 1
ATOM 1480 O O . VAL A 1 217 ? 12.762 -5.530 -22.048 1.00 98.50 217 VAL A O 1
ATOM 1483 N N . THR A 1 218 ? 11.220 -4.409 -20.850 1.00 98.81 218 THR A N 1
ATOM 1484 C CA . THR A 1 218 ? 12.146 -3.385 -20.360 1.00 98.81 218 THR A CA 1
ATOM 1485 C C . THR A 1 218 ? 12.456 -3.610 -18.889 1.00 98.81 218 THR A C 1
ATOM 1487 O O . THR A 1 218 ? 11.539 -3.668 -18.074 1.00 98.81 218 THR A O 1
ATOM 1490 N N . THR A 1 219 ? 13.739 -3.657 -18.540 1.00 98.75 219 THR A N 1
ATOM 1491 C CA . THR A 1 219 ? 14.217 -3.730 -17.155 1.00 98.75 219 THR A CA 1
ATOM 1492 C C . THR A 1 219 ? 15.112 -2.537 -16.854 1.00 98.75 219 THR A C 1
ATOM 1494 O O . THR A 1 219 ? 16.066 -2.286 -17.590 1.00 98.75 219 THR A O 1
ATOM 1497 N N . ILE A 1 220 ? 14.830 -1.821 -15.767 1.00 98.44 220 ILE A N 1
ATOM 1498 C CA . ILE A 1 220 ? 15.711 -0.789 -15.213 1.00 98.44 220 ILE A CA 1
ATOM 1499 C C . ILE A 1 220 ? 16.122 -1.236 -13.811 1.00 98.44 220 ILE A C 1
ATOM 1501 O O . ILE A 1 220 ? 15.264 -1.510 -12.970 1.00 98.44 220 ILE A O 1
ATOM 1505 N N . THR A 1 221 ? 17.427 -1.320 -13.575 1.00 96.50 221 THR A N 1
ATOM 1506 C CA . THR A 1 221 ? 17.996 -1.843 -12.330 1.00 96.50 221 THR A CA 1
ATOM 1507 C C . THR A 1 221 ? 18.952 -0.831 -11.715 1.00 96.50 221 THR A C 1
ATOM 1509 O O . THR A 1 221 ? 19.935 -0.454 -12.354 1.00 96.50 221 THR A O 1
ATOM 1512 N N . ASN A 1 222 ? 18.717 -0.473 -10.456 1.00 92.12 222 ASN A N 1
ATOM 1513 C CA . ASN A 1 222 ? 19.693 0.194 -9.600 1.00 92.12 222 ASN A CA 1
ATOM 1514 C C . ASN A 1 222 ? 20.616 -0.865 -8.980 1.00 92.12 222 ASN A C 1
ATOM 1516 O O . ASN A 1 222 ? 20.215 -1.606 -8.081 1.00 92.12 222 ASN A O 1
ATOM 1520 N N . VAL A 1 223 ? 21.850 -0.976 -9.480 1.00 83.75 223 VAL A N 1
ATOM 1521 C CA . VAL A 1 223 ? 22.853 -1.903 -8.919 1.00 83.75 223 VAL A CA 1
ATOM 1522 C C . VAL A 1 223 ? 23.876 -1.205 -8.021 1.00 83.75 223 VAL A C 1
ATOM 1524 O O . VAL A 1 223 ? 24.624 -1.886 -7.318 1.00 83.75 223 VAL A O 1
ATOM 1527 N N . GLY A 1 224 ? 23.946 0.130 -8.058 1.00 77.88 224 GLY A N 1
ATOM 1528 C CA . GLY A 1 224 ? 24.960 0.912 -7.348 1.00 77.88 224 GLY A CA 1
ATOM 1529 C C . GLY A 1 224 ? 24.521 1.458 -5.990 1.00 77.88 224 GLY A C 1
ATOM 1530 O O . GLY A 1 224 ? 25.377 1.929 -5.240 1.00 77.88 224 GLY A O 1
ATOM 1531 N N . GLY A 1 225 ? 23.231 1.366 -5.650 1.00 84.12 225 GLY A N 1
ATOM 1532 C CA . GLY A 1 225 ? 22.689 1.772 -4.350 1.00 84.12 225 GLY A CA 1
ATOM 1533 C C . GLY A 1 225 ? 22.516 3.283 -4.175 1.00 84.12 225 GLY A C 1
ATOM 1534 O O . GLY A 1 225 ? 22.410 3.734 -3.033 1.00 84.12 225 GLY A O 1
ATOM 1535 N N . GLY A 1 226 ? 22.513 4.047 -5.278 1.00 92.06 226 GLY A N 1
ATOM 1536 C CA . GLY A 1 226 ? 22.065 5.444 -5.286 1.00 92.06 226 GLY A CA 1
ATOM 1537 C C . GLY A 1 226 ? 20.593 5.554 -4.882 1.00 92.06 226 GLY A C 1
ATOM 1538 O O . GLY A 1 226 ? 19.889 4.544 -4.863 1.00 92.06 226 GLY A O 1
ATOM 1539 N N . ILE A 1 227 ? 20.140 6.750 -4.501 1.00 96.38 227 ILE A N 1
ATOM 1540 C CA . ILE A 1 227 ? 18.720 7.017 -4.235 1.00 96.38 227 ILE A CA 1
ATOM 1541 C C . ILE A 1 227 ? 18.076 7.431 -5.555 1.00 96.38 227 ILE A C 1
ATOM 1543 O O . ILE A 1 227 ? 18.092 8.607 -5.927 1.00 96.38 227 ILE A O 1
ATOM 1547 N N . ASP A 1 228 ? 17.503 6.460 -6.255 1.00 97.50 228 ASP A N 1
ATOM 1548 C CA . ASP A 1 228 ? 16.961 6.666 -7.590 1.00 97.50 228 ASP A CA 1
ATOM 1549 C C . ASP A 1 228 ? 15.475 7.037 -7.558 1.00 97.50 228 ASP A C 1
ATOM 1551 O O . ASP A 1 228 ? 14.702 6.647 -6.674 1.00 97.50 228 ASP A O 1
ATOM 1555 N N . THR A 1 229 ? 15.062 7.801 -8.568 1.00 97.75 229 THR A N 1
ATOM 1556 C CA . THR A 1 229 ? 13.665 8.160 -8.819 1.00 97.75 229 THR A CA 1
ATOM 1557 C C . THR A 1 229 ? 13.222 7.654 -10.188 1.00 97.75 229 THR A C 1
ATOM 1559 O O . THR A 1 229 ? 13.803 8.001 -11.218 1.00 97.75 229 THR A O 1
ATOM 1562 N N . PHE A 1 230 ? 12.155 6.859 -10.207 1.00 98.38 230 PHE A N 1
ATOM 1563 C CA . PHE A 1 230 ? 11.527 6.345 -11.422 1.00 98.38 230 PHE A CA 1
ATOM 1564 C C . PHE A 1 230 ? 10.172 7.021 -11.624 1.00 98.38 230 PHE A C 1
ATOM 1566 O O . PHE A 1 230 ? 9.225 6.742 -10.889 1.00 98.38 230 PHE A O 1
ATOM 1573 N N . ASP A 1 231 ? 10.072 7.887 -12.630 1.00 98.19 231 ASP A N 1
ATOM 1574 C CA . ASP A 1 231 ? 8.852 8.633 -12.944 1.00 98.19 231 ASP A CA 1
ATOM 1575 C C . ASP A 1 231 ? 8.157 8.005 -14.153 1.00 98.19 231 ASP A C 1
ATOM 1577 O O . ASP A 1 231 ? 8.630 8.119 -15.281 1.00 98.19 231 ASP A O 1
ATOM 1581 N N . VAL A 1 232 ? 7.040 7.318 -13.940 1.00 98.44 232 VAL A N 1
ATOM 1582 C CA . VAL A 1 232 ? 6.337 6.546 -14.969 1.00 98.44 232 VAL A CA 1
ATOM 1583 C C . VAL A 1 232 ? 5.055 7.261 -15.390 1.00 98.44 232 VAL A C 1
ATOM 1585 O O . VAL A 1 232 ? 4.184 7.524 -14.564 1.00 98.44 232 VAL A O 1
ATOM 1588 N N . GLY A 1 233 ? 4.936 7.547 -16.687 1.00 96.62 233 GLY A N 1
ATOM 1589 C CA . GLY A 1 233 ? 3.821 8.279 -17.296 1.00 96.62 233 GLY A CA 1
ATOM 1590 C C . GLY A 1 233 ? 4.310 9.414 -18.202 1.00 96.62 233 GLY A C 1
ATOM 1591 O O . GLY A 1 233 ? 5.352 10.017 -17.953 1.00 96.62 233 GLY A O 1
ATOM 1592 N N . ALA A 1 234 ? 3.567 9.727 -19.270 1.00 89.06 234 ALA A N 1
ATOM 1593 C CA . ALA A 1 234 ? 4.012 10.631 -20.347 1.00 89.06 234 ALA A CA 1
ATOM 1594 C C . ALA A 1 234 ? 4.460 12.052 -19.917 1.00 89.06 234 ALA A C 1
ATOM 1596 O O . ALA A 1 234 ? 5.172 12.705 -20.678 1.00 89.06 234 ALA A O 1
ATOM 1597 N N . ASN A 1 235 ? 4.068 12.519 -18.724 1.00 85.69 235 ASN A N 1
ATOM 1598 C CA . ASN A 1 235 ? 4.466 13.809 -18.140 1.00 85.69 235 ASN A CA 1
ATOM 1599 C C . ASN A 1 235 ? 5.019 13.691 -16.705 1.00 85.69 235 ASN A C 1
ATOM 1601 O O . ASN A 1 235 ? 5.324 14.713 -16.091 1.00 85.69 235 ASN A O 1
ATOM 1605 N N . ALA A 1 236 ? 5.180 12.471 -16.181 1.00 82.06 236 ALA A N 1
ATOM 1606 C CA . ALA A 1 236 ? 5.646 12.248 -14.817 1.00 82.06 236 ALA A CA 1
ATOM 1607 C C . ALA A 1 236 ? 7.044 12.878 -14.600 1.00 82.06 236 ALA A C 1
ATOM 1609 O O . ALA A 1 236 ? 7.883 12.816 -15.507 1.00 82.06 236 ALA A O 1
ATOM 1610 N N . PRO A 1 237 ? 7.315 13.504 -13.435 1.00 67.44 237 PRO A N 1
ATOM 1611 C CA . PRO A 1 237 ? 6.467 13.598 -12.238 1.00 67.44 237 PRO A CA 1
ATOM 1612 C C . PRO A 1 237 ? 5.515 14.810 -12.234 1.00 67.44 237 PRO A C 1
ATOM 1614 O O . PRO A 1 237 ? 4.884 15.103 -11.218 1.00 67.44 237 PRO A O 1
ATOM 1617 N N . VAL A 1 238 ? 5.444 15.576 -13.328 1.00 84.12 238 VAL A N 1
ATOM 1618 C CA . VAL A 1 238 ? 4.517 16.709 -13.435 1.00 84.12 238 VAL A CA 1
ATOM 1619 C C . VAL A 1 238 ? 3.110 16.172 -13.678 1.00 84.12 238 VAL A C 1
ATOM 1621 O O . VAL A 1 238 ? 2.910 15.350 -14.564 1.00 84.12 238 VAL A O 1
ATOM 1624 N N . ALA A 1 239 ? 2.135 16.700 -12.936 1.00 82.88 239 ALA A N 1
ATOM 1625 C CA . ALA A 1 239 ? 0.734 16.325 -13.091 1.00 82.88 239 ALA A CA 1
ATOM 1626 C C . ALA A 1 239 ? 0.256 16.417 -14.553 1.00 82.88 239 ALA A C 1
ATOM 1628 O O . ALA A 1 239 ? 0.641 17.320 -15.306 1.00 82.88 239 ALA A O 1
ATOM 1629 N N . GLY A 1 240 ? -0.644 15.511 -14.921 1.00 87.94 240 GLY A N 1
ATOM 1630 C CA . GLY A 1 240 ? -1.100 15.302 -16.290 1.00 87.94 240 GLY A CA 1
ATOM 1631 C C . GLY A 1 240 ? -0.417 14.125 -16.991 1.00 87.94 240 GLY A C 1
ATOM 1632 O O . GLY A 1 240 ? -0.451 14.071 -18.225 1.00 87.94 240 GLY A O 1
ATOM 1633 N N . GLY A 1 241 ? 0.235 13.216 -16.256 1.00 90.94 241 GLY A N 1
ATOM 1634 C CA . GLY A 1 241 ? 0.756 11.959 -16.793 1.00 90.94 241 GLY A CA 1
ATOM 1635 C C . GLY A 1 241 ? -0.336 11.045 -17.362 1.00 90.94 241 GLY A C 1
ATOM 1636 O O . GLY A 1 241 ? -1.509 11.167 -17.030 1.00 90.94 241 GLY A O 1
ATOM 1637 N N . MET A 1 242 ? 0.052 10.154 -18.273 1.00 94.81 242 MET A N 1
ATOM 1638 C CA . MET A 1 242 ? -0.805 9.097 -18.818 1.00 94.81 242 MET A CA 1
ATOM 1639 C C . MET A 1 242 ? 0.009 7.812 -18.921 1.00 94.81 242 MET A C 1
ATOM 1641 O O . MET A 1 242 ? 1.136 7.840 -19.439 1.00 94.81 242 MET A O 1
ATOM 1645 N N . LEU A 1 243 ? -0.573 6.693 -18.499 1.00 97.12 243 LEU A N 1
ATOM 1646 C CA . LEU A 1 243 ? 0.077 5.380 -18.502 1.00 97.12 243 LEU A CA 1
ATOM 1647 C C . LEU A 1 243 ? -0.169 4.564 -19.775 1.00 97.12 243 LEU A C 1
ATOM 1649 O O . LEU A 1 243 ? 0.529 3.580 -20.007 1.00 97.12 243 LEU A O 1
ATOM 1653 N N . GLY A 1 244 ? -1.058 5.009 -20.670 1.00 95.94 244 GLY A N 1
ATOM 1654 C CA . GLY A 1 244 ? -1.325 4.341 -21.956 1.00 95.94 244 GLY A CA 1
ATOM 1655 C C . GLY A 1 244 ? -0.131 4.263 -22.930 1.00 95.94 244 GLY A C 1
ATOM 1656 O O . GLY A 1 244 ? -0.241 3.670 -24.002 1.00 95.94 244 GLY A O 1
ATOM 1657 N N . GLY A 1 245 ? 1.012 4.874 -22.595 1.00 96.38 245 GLY A N 1
ATOM 1658 C CA . GLY A 1 245 ? 2.284 4.688 -23.301 1.00 96.38 245 GLY A CA 1
ATOM 1659 C C . GLY A 1 245 ? 3.074 3.450 -22.851 1.00 96.38 245 GLY A C 1
ATOM 1660 O O . GLY A 1 245 ? 3.984 3.018 -23.563 1.00 96.38 245 GLY A O 1
ATOM 1661 N N . ILE A 1 246 ? 2.753 2.871 -21.691 1.00 98.31 246 ILE A N 1
ATOM 1662 C CA . ILE A 1 246 ? 3.437 1.713 -21.101 1.00 98.31 246 ILE A CA 1
ATOM 1663 C C . ILE A 1 246 ? 2.812 0.429 -21.658 1.00 98.31 246 ILE A C 1
ATOM 1665 O O . ILE A 1 246 ? 1.949 -0.192 -21.042 1.00 98.31 246 ILE A O 1
ATOM 1669 N N . GLN A 1 247 ? 3.220 0.042 -22.869 1.00 98.19 247 GLN A N 1
ATOM 1670 C CA . GLN A 1 247 ? 2.591 -1.061 -23.603 1.00 98.19 247 GLN A CA 1
ATOM 1671 C C . GLN A 1 247 ? 3.317 -2.404 -23.454 1.00 98.19 247 GLN A C 1
ATOM 1673 O O . GLN A 1 247 ? 2.684 -3.455 -23.560 1.00 98.19 247 GLN A O 1
ATOM 1678 N N . GLY A 1 248 ? 4.632 -2.384 -23.239 1.00 97.56 248 GLY A N 1
ATOM 1679 C CA . GLY A 1 248 ? 5.444 -3.556 -22.895 1.00 97.56 248 GLY A CA 1
ATOM 1680 C C . GLY A 1 248 ? 5.618 -3.710 -21.388 1.00 97.56 248 GLY A C 1
ATOM 1681 O O . GLY A 1 248 ? 5.479 -2.735 -20.648 1.00 97.56 248 GLY A O 1
ATOM 1682 N N . ALA A 1 249 ? 5.959 -4.921 -20.940 1.00 98.38 249 ALA A N 1
ATOM 1683 C CA . ALA A 1 249 ? 6.240 -5.185 -19.531 1.00 98.38 249 ALA A CA 1
ATOM 1684 C C . ALA A 1 249 ? 7.430 -4.341 -19.047 1.00 98.38 249 ALA A C 1
ATOM 1686 O O . ALA A 1 249 ? 8.497 -4.352 -19.672 1.00 98.38 249 ALA A O 1
ATOM 1687 N N . LEU A 1 250 ? 7.237 -3.639 -17.931 1.00 98.81 250 LEU A N 1
ATOM 1688 C CA . LEU A 1 250 ? 8.264 -2.837 -17.277 1.00 98.81 250 LEU A CA 1
ATOM 1689 C C . LEU A 1 250 ? 8.662 -3.486 -15.951 1.00 98.81 250 LEU A C 1
ATOM 1691 O O . LEU A 1 250 ? 7.813 -3.732 -15.101 1.00 98.81 250 LEU A O 1
ATOM 1695 N N . PHE A 1 251 ? 9.954 -3.723 -15.764 1.00 98.75 251 PHE A N 1
ATOM 1696 C CA . PHE A 1 251 ? 10.536 -4.198 -14.515 1.00 98.75 251 PHE A CA 1
ATOM 1697 C C . PHE A 1 251 ? 11.407 -3.097 -13.919 1.00 98.75 251 PHE A C 1
ATOM 1699 O O . PHE A 1 251 ? 12.355 -2.645 -14.560 1.00 98.75 251 PHE A O 1
ATOM 1706 N N . ILE A 1 252 ? 11.100 -2.685 -12.691 1.00 98.44 252 ILE A N 1
ATOM 1707 C CA . ILE A 1 252 ? 11.904 -1.730 -11.925 1.00 98.44 252 ILE A CA 1
ATOM 1708 C C . ILE A 1 252 ? 12.487 -2.445 -10.710 1.00 98.44 252 ILE A C 1
ATOM 1710 O O . ILE A 1 252 ? 11.765 -2.931 -9.837 1.00 98.44 252 ILE A O 1
ATOM 1714 N N . VAL A 1 253 ? 13.808 -2.530 -10.660 1.00 97.19 253 VAL A N 1
ATOM 1715 C CA . VAL A 1 253 ? 14.534 -3.194 -9.578 1.00 97.19 253 VAL A CA 1
ATOM 1716 C C . VAL A 1 253 ? 15.335 -2.139 -8.833 1.00 97.19 253 VAL A C 1
ATOM 1718 O O . VAL A 1 253 ? 16.396 -1.723 -9.296 1.00 97.19 253 VAL A O 1
ATOM 1721 N N . GLY A 1 254 ? 14.796 -1.691 -7.702 1.00 95.19 254 GLY A N 1
ATOM 1722 C CA . GLY A 1 254 ? 15.446 -0.703 -6.856 1.00 95.19 254 GLY A CA 1
ATOM 1723 C C . GLY A 1 254 ? 16.551 -1.282 -5.965 1.00 95.19 254 GLY A C 1
ATOM 1724 O O . GLY A 1 254 ? 16.596 -2.484 -5.693 1.00 95.19 254 GLY A O 1
ATOM 1725 N N . GLY A 1 255 ? 17.424 -0.402 -5.477 1.00 90.06 255 GLY A N 1
ATOM 1726 C CA . GLY A 1 255 ? 18.539 -0.664 -4.568 1.00 90.06 255 GLY A CA 1
ATOM 1727 C C . GLY A 1 255 ? 18.166 -0.625 -3.080 1.00 90.06 255 GLY A C 1
ATOM 1728 O O . GLY A 1 255 ? 19.046 -0.740 -2.228 1.00 90.06 255 GLY A O 1
ATOM 1729 N N . GLY A 1 256 ? 16.880 -0.472 -2.744 1.00 86.12 256 GLY A N 1
ATOM 1730 C CA . GLY A 1 256 ? 16.373 -0.476 -1.367 1.00 86.12 256 GLY A CA 1
ATOM 1731 C C . GLY A 1 256 ? 16.186 0.903 -0.732 1.00 86.12 256 GLY A C 1
ATOM 1732 O O . GLY A 1 256 ? 15.795 0.948 0.429 1.00 86.12 256 GLY A O 1
ATOM 1733 N N . ASN A 1 257 ? 16.435 2.000 -1.462 1.00 92.12 257 ASN A N 1
ATOM 1734 C CA . ASN A 1 257 ? 16.163 3.384 -1.034 1.00 92.12 257 ASN A CA 1
ATOM 1735 C C . ASN A 1 257 ? 15.361 4.198 -2.066 1.00 92.12 257 ASN A C 1
ATOM 1737 O O . ASN A 1 257 ? 15.195 5.404 -1.896 1.00 92.12 257 ASN A O 1
ATOM 1741 N N . ASP A 1 258 ? 14.843 3.543 -3.102 1.00 97.44 258 ASP A N 1
ATOM 1742 C CA . ASP A 1 258 ? 14.347 4.221 -4.298 1.00 97.44 258 ASP A CA 1
ATOM 1743 C C . ASP A 1 258 ? 12.871 4.599 -4.222 1.00 97.44 258 ASP A C 1
ATOM 1745 O O . ASP A 1 258 ? 12.068 3.990 -3.503 1.00 97.44 258 ASP A O 1
ATOM 1749 N N . THR A 1 259 ? 12.516 5.591 -5.036 1.00 97.81 259 THR A N 1
ATOM 1750 C CA . THR A 1 259 ? 11.147 6.073 -5.202 1.00 97.81 259 THR A CA 1
ATOM 1751 C C . THR A 1 259 ? 10.632 5.758 -6.598 1.00 97.81 259 THR A C 1
ATOM 1753 O O . THR A 1 259 ? 11.279 6.069 -7.596 1.00 97.81 259 THR A O 1
ATOM 1756 N N . MET A 1 260 ? 9.426 5.199 -6.680 1.00 98.25 260 MET A N 1
ATOM 1757 C CA . MET A 1 260 ? 8.665 5.132 -7.924 1.00 98.25 260 MET A CA 1
ATOM 1758 C C . MET A 1 260 ? 7.443 6.042 -7.836 1.00 98.25 260 MET A C 1
ATOM 1760 O O . MET A 1 260 ? 6.625 5.901 -6.925 1.00 98.25 260 MET A O 1
ATOM 1764 N N . ASN A 1 261 ? 7.299 6.930 -8.816 1.00 98.06 261 ASN A N 1
ATOM 1765 C CA . ASN A 1 261 ? 6.112 7.746 -9.025 1.00 98.06 261 ASN A CA 1
ATOM 1766 C C . ASN A 1 261 ? 5.413 7.268 -10.296 1.00 98.06 261 ASN A C 1
ATOM 1768 O O . ASN A 1 261 ? 5.994 7.302 -11.376 1.00 98.06 261 ASN A O 1
ATOM 1772 N N . VAL A 1 262 ? 4.168 6.830 -10.177 1.00 98.31 262 VAL A N 1
ATOM 1773 C CA . VAL A 1 262 ? 3.333 6.394 -11.296 1.00 98.31 262 VAL A CA 1
ATOM 1774 C C . VAL A 1 262 ? 2.204 7.403 -11.457 1.00 98.31 262 VAL A C 1
ATOM 1776 O O . VAL A 1 262 ? 1.404 7.579 -10.538 1.00 98.31 262 VAL A O 1
ATOM 1779 N N . ASP A 1 263 ? 2.154 8.084 -12.598 1.00 97.19 263 ASP A N 1
ATOM 1780 C CA . ASP A 1 263 ? 1.233 9.197 -12.829 1.00 97.19 263 ASP A CA 1
ATOM 1781 C C . ASP A 1 263 ? 0.321 8.962 -14.041 1.00 97.19 263 ASP A C 1
ATOM 1783 O O . ASP A 1 263 ? 0.761 9.015 -15.194 1.00 97.19 263 ASP A O 1
ATOM 1787 N N . ASP A 1 264 ? -0.965 8.755 -13.753 1.00 96.75 264 ASP A N 1
ATOM 1788 C CA . ASP A 1 264 ? -2.061 8.684 -14.722 1.00 96.75 264 ASP A CA 1
ATOM 1789 C C . ASP A 1 264 ? -3.032 9.876 -14.603 1.00 96.75 264 ASP A C 1
ATOM 1791 O O . ASP A 1 264 ? -4.111 9.865 -15.188 1.00 96.75 264 ASP A O 1
ATOM 1795 N N . SER A 1 265 ? -2.665 10.933 -13.863 1.00 95.81 265 SER A N 1
ATOM 1796 C CA . SER A 1 265 ? -3.556 12.064 -13.523 1.00 95.81 265 SER A CA 1
ATOM 1797 C C . SER A 1 265 ? -4.098 12.871 -14.707 1.00 95.81 265 SER A C 1
ATOM 1799 O O . SER A 1 265 ? -4.993 13.705 -14.547 1.00 95.81 265 SER A O 1
ATOM 1801 N N . GLY A 1 266 ? -3.557 12.661 -15.905 1.00 94.62 266 GLY A N 1
ATOM 1802 C CA . GLY A 1 266 ? -4.038 13.234 -17.156 1.00 94.62 266 GLY A CA 1
ATOM 1803 C C . GLY A 1 266 ? -5.099 12.395 -17.870 1.00 94.62 266 GLY A C 1
ATOM 1804 O O . GLY A 1 266 ? -5.735 12.926 -18.786 1.00 94.62 266 GLY A O 1
ATOM 1805 N N . ASP A 1 267 ? -5.304 11.126 -17.498 1.00 95.25 267 ASP A N 1
ATOM 1806 C CA . ASP A 1 267 ? -6.332 10.284 -18.115 1.00 95.25 267 ASP A CA 1
ATOM 1807 C C . ASP A 1 267 ? -7.729 10.742 -17.667 1.00 95.25 267 ASP A C 1
ATOM 1809 O O . ASP A 1 267 ? -8.021 10.883 -16.486 1.00 95.25 267 ASP A O 1
ATOM 1813 N N . ALA A 1 268 ? -8.610 11.022 -18.626 1.00 95.56 268 ALA A N 1
ATOM 1814 C CA . ALA A 1 268 ? -9.987 11.442 -18.367 1.00 95.56 268 ALA A CA 1
ATOM 1815 C C . ALA A 1 268 ? -10.983 10.271 -18.358 1.00 95.56 268 ALA A C 1
ATOM 1817 O O . ALA A 1 268 ? -12.178 10.469 -18.117 1.00 95.56 268 ALA A O 1
ATOM 1818 N N . VAL A 1 269 ? -10.520 9.070 -18.698 1.00 96.06 269 VAL A N 1
ATOM 1819 C CA . VAL A 1 269 ? -11.323 7.855 -18.773 1.00 96.06 269 VAL A CA 1
ATOM 1820 C C . VAL A 1 269 ? -11.293 7.155 -17.421 1.00 96.06 269 VAL A C 1
ATOM 1822 O O . VAL A 1 269 ? -10.276 7.133 -16.747 1.00 96.06 269 VAL A O 1
ATOM 1825 N N . ALA A 1 270 ? -12.425 6.567 -17.034 1.00 96.81 270 ALA A N 1
ATOM 1826 C CA . ALA A 1 270 ? -12.476 5.691 -15.873 1.00 96.81 270 ALA A CA 1
ATOM 1827 C C . ALA A 1 270 ? -11.642 4.430 -16.129 1.00 96.81 270 ALA A C 1
ATOM 1829 O O . ALA A 1 270 ? -11.920 3.681 -17.073 1.00 96.81 270 ALA A O 1
ATOM 1830 N N . GLN A 1 271 ? -10.666 4.184 -15.268 1.00 96.56 271 GLN A N 1
ATOM 1831 C CA . GLN A 1 271 ? -9.773 3.044 -15.322 1.00 96.56 271 GLN A CA 1
ATOM 1832 C C . GLN A 1 271 ? -9.946 2.127 -14.115 1.00 96.56 271 GLN A C 1
ATOM 1834 O O . GLN A 1 271 ? -10.525 2.457 -13.078 1.00 96.56 271 GLN A O 1
ATOM 1839 N N . SER A 1 272 ? -9.434 0.911 -14.269 1.00 96.06 272 SER A N 1
ATOM 1840 C CA . SER A 1 272 ? -9.267 -0.018 -13.159 1.00 96.06 272 SER A CA 1
ATOM 1841 C C . SER A 1 272 ? -7.795 -0.340 -12.968 1.00 96.06 272 SER A C 1
ATOM 1843 O O . SER A 1 272 ? -7.091 -0.596 -13.945 1.00 96.06 272 SER A O 1
ATOM 1845 N N . GLY A 1 273 ? -7.347 -0.338 -11.716 1.00 98.25 273 GLY A N 1
ATOM 1846 C CA . GLY A 1 273 ? -5.987 -0.692 -11.320 1.00 98.25 273 GLY A CA 1
ATOM 1847 C C . GLY A 1 273 ? -5.972 -1.855 -10.332 1.00 98.25 273 GLY A C 1
ATOM 1848 O O . GLY A 1 273 ? -6.920 -2.065 -9.571 1.00 98.25 273 GLY A O 1
ATOM 1849 N N . THR A 1 274 ? -4.901 -2.643 -10.347 1.00 98.62 274 THR A N 1
ATOM 1850 C CA . THR A 1 274 ? -4.648 -3.673 -9.334 1.00 98.62 274 THR A CA 1
ATOM 1851 C C . THR A 1 274 ? -3.213 -3.588 -8.842 1.00 98.62 274 THR A C 1
ATOM 1853 O O . THR A 1 274 ? -2.282 -3.628 -9.647 1.00 98.62 274 THR A O 1
ATOM 1856 N N . LEU A 1 275 ? -3.054 -3.515 -7.523 1.00 98.75 275 LEU A N 1
ATOM 1857 C CA . LEU A 1 275 ? -1.779 -3.531 -6.822 1.00 98.75 275 LEU A CA 1
ATOM 1858 C C . LEU A 1 275 ? -1.616 -4.835 -6.037 1.00 98.75 275 LEU A C 1
ATOM 1860 O O . LEU A 1 275 ? -2.455 -5.194 -5.205 1.00 98.75 275 LEU A O 1
ATOM 1864 N N . THR A 1 276 ? -0.507 -5.520 -6.284 1.00 98.00 276 THR A N 1
ATOM 1865 C CA . THR A 1 276 ? 0.020 -6.579 -5.414 1.00 98.00 276 THR A CA 1
ATOM 1866 C C . THR A 1 276 ? 1.311 -6.085 -4.767 1.00 98.00 276 THR A C 1
ATOM 1868 O O . THR A 1 276 ? 1.811 -5.029 -5.131 1.00 98.00 276 THR A O 1
ATOM 1871 N N . ALA A 1 277 ? 1.917 -6.866 -3.870 1.00 96.56 277 ALA A N 1
ATOM 1872 C CA . ALA A 1 277 ? 3.177 -6.474 -3.235 1.00 96.56 277 ALA A CA 1
ATOM 1873 C C . ALA A 1 277 ? 4.325 -6.192 -4.231 1.00 96.56 277 ALA A C 1
ATOM 1875 O O . ALA A 1 277 ? 5.271 -5.493 -3.874 1.00 96.56 277 ALA A O 1
ATOM 1876 N N . THR A 1 278 ? 4.246 -6.722 -5.459 1.00 97.06 278 THR A N 1
ATOM 1877 C CA . THR A 1 278 ? 5.328 -6.657 -6.463 1.00 97.06 278 THR A CA 1
ATOM 1878 C C . THR A 1 278 ? 4.872 -6.212 -7.851 1.00 97.06 278 THR A C 1
ATOM 1880 O O . THR A 1 278 ? 5.687 -6.165 -8.770 1.00 97.06 278 THR A O 1
ATOM 1883 N N . THR A 1 279 ? 3.583 -5.919 -8.050 1.00 98.44 279 THR A N 1
ATOM 1884 C CA . THR A 1 279 ? 3.053 -5.608 -9.385 1.00 98.44 279 THR A CA 1
ATOM 1885 C C . THR A 1 279 ? 1.960 -4.552 -9.346 1.00 98.44 279 THR A C 1
ATOM 1887 O O . THR A 1 279 ? 1.028 -4.661 -8.549 1.00 98.44 279 THR A O 1
ATOM 1890 N N . LEU A 1 280 ? 2.009 -3.621 -10.294 1.00 98.75 280 LEU A N 1
ATOM 1891 C CA . LEU A 1 280 ? 0.929 -2.709 -10.646 1.00 98.75 280 LEU A CA 1
ATOM 1892 C C . LEU A 1 280 ? 0.439 -3.029 -12.065 1.00 98.75 280 LEU A C 1
ATOM 1894 O O . LEU A 1 280 ? 1.222 -3.055 -13.013 1.00 98.75 280 LEU A O 1
ATOM 1898 N N . ALA A 1 281 ? -0.860 -3.269 -12.218 1.00 98.44 281 ALA A N 1
ATOM 1899 C CA . ALA A 1 281 ? -1.489 -3.596 -13.498 1.00 98.44 281 ALA A CA 1
ATOM 1900 C C . ALA A 1 281 ? -2.780 -2.793 -13.716 1.00 98.44 281 ALA A C 1
ATOM 1902 O O . ALA A 1 281 ? -3.359 -2.267 -12.765 1.00 98.44 281 ALA A O 1
ATOM 1903 N N . GLY A 1 282 ? -3.253 -2.743 -14.964 1.00 97.88 282 GLY A N 1
ATOM 1904 C CA . GLY A 1 282 ? -4.420 -1.948 -15.359 1.00 97.88 282 GLY A CA 1
ATOM 1905 C C . GLY A 1 282 ? -4.035 -0.526 -15.771 1.00 97.88 282 GLY A C 1
ATOM 1906 O O . GLY A 1 282 ? -2.966 -0.339 -16.345 1.00 97.88 282 GLY A O 1
ATOM 1907 N N . LEU A 1 283 ? -4.902 0.456 -15.501 1.00 97.12 283 LEU A N 1
ATOM 1908 C CA . LEU A 1 283 ? -4.656 1.887 -15.767 1.00 97.12 283 LEU A CA 1
ATOM 1909 C C . LEU A 1 283 ? -4.219 2.176 -17.216 1.00 97.12 283 LEU A C 1
ATOM 1911 O O . LEU A 1 283 ? -3.184 2.783 -17.461 1.00 97.12 283 LEU A O 1
ATOM 1915 N N . ALA A 1 284 ? -4.952 1.629 -18.190 1.00 96.75 284 ALA A N 1
ATOM 1916 C CA . ALA A 1 284 ? -4.638 1.689 -19.625 1.00 96.75 284 ALA A CA 1
ATOM 1917 C C . ALA A 1 284 ? -3.294 1.081 -20.084 1.00 96.75 284 ALA A C 1
ATOM 1919 O O . ALA A 1 284 ? -3.036 1.071 -21.291 1.00 96.75 284 ALA A O 1
ATOM 1920 N N . MET A 1 285 ? -2.463 0.547 -19.184 1.00 98.25 285 MET A N 1
ATOM 1921 C CA . MET A 1 285 ? -1.200 -0.095 -19.549 1.00 98.25 285 MET A CA 1
ATOM 1922 C C . MET A 1 285 ? -1.427 -1.392 -20.334 1.00 98.25 285 MET A C 1
ATOM 1924 O O . MET A 1 285 ? -2.477 -2.042 -20.258 1.00 98.25 285 MET A O 1
ATOM 1928 N N . GLY A 1 286 ? -0.391 -1.822 -21.053 1.00 97.50 286 GLY A N 1
ATOM 1929 C CA . GLY A 1 286 ? -0.331 -3.154 -21.643 1.00 97.50 286 GLY A CA 1
ATOM 1930 C C . GLY A 1 286 ? -0.429 -4.266 -20.590 1.00 97.50 286 GLY A C 1
ATOM 1931 O O . GLY A 1 286 ? -0.152 -4.071 -19.409 1.00 97.50 286 GLY A O 1
ATOM 1932 N N . ALA A 1 287 ? -0.781 -5.477 -21.031 1.00 95.88 287 ALA A N 1
ATOM 1933 C CA . ALA A 1 287 ? -1.068 -6.614 -20.147 1.00 95.88 287 ALA A CA 1
ATOM 1934 C C . ALA A 1 287 ? 0.086 -7.019 -19.205 1.00 95.88 287 ALA A C 1
ATOM 1936 O O . ALA A 1 287 ? -0.155 -7.713 -18.221 1.00 95.88 287 ALA A O 1
ATOM 1937 N N . GLY A 1 288 ? 1.325 -6.614 -19.506 1.00 94.25 288 GLY A N 1
ATOM 1938 C CA . GLY A 1 288 ? 2.489 -6.853 -18.651 1.00 94.25 288 GLY A CA 1
ATOM 1939 C C . GLY A 1 288 ? 2.576 -5.939 -17.423 1.00 94.25 288 GLY A C 1
ATOM 1940 O O . GLY A 1 288 ? 3.213 -6.330 -16.450 1.00 94.25 288 GLY A O 1
ATOM 1941 N N . GLY A 1 289 ? 1.937 -4.762 -17.450 1.00 97.81 289 GLY A N 1
ATOM 1942 C CA . GLY A 1 289 ? 1.988 -3.776 -16.367 1.00 97.81 289 GLY A CA 1
ATOM 1943 C C . GLY A 1 289 ? 3.412 -3.399 -15.938 1.00 97.81 289 GLY A C 1
ATOM 1944 O O . GLY A 1 289 ? 4.350 -3.394 -16.743 1.00 97.81 289 GLY A O 1
ATOM 1945 N N . ILE A 1 290 ? 3.552 -3.097 -14.647 1.00 98.81 290 ILE A N 1
ATOM 1946 C CA . ILE A 1 290 ? 4.813 -2.763 -13.986 1.00 98.81 290 ILE A CA 1
ATOM 1947 C C . ILE A 1 290 ? 5.058 -3.779 -12.872 1.00 98.81 290 ILE A C 1
ATOM 1949 O O . ILE A 1 290 ? 4.270 -3.881 -11.933 1.00 98.81 290 ILE A O 1
ATOM 1953 N N . ALA A 1 291 ? 6.165 -4.506 -12.946 1.00 98.69 291 ALA A N 1
ATOM 1954 C CA . ALA A 1 291 ? 6.692 -5.280 -11.833 1.00 98.69 291 ALA A CA 1
ATOM 1955 C C . ALA A 1 291 ? 7.780 -4.470 -11.122 1.00 98.69 291 ALA A C 1
ATOM 1957 O O . ALA A 1 291 ? 8.608 -3.827 -11.772 1.00 98.69 291 ALA A O 1
ATOM 1958 N N . TYR A 1 292 ? 7.791 -4.500 -9.793 1.00 98.25 292 TYR A N 1
ATOM 1959 C CA . TYR A 1 292 ? 8.728 -3.712 -9.005 1.00 98.25 292 TYR A CA 1
ATOM 1960 C C . TYR A 1 292 ? 9.233 -4.448 -7.763 1.00 98.25 292 TYR A C 1
ATOM 1962 O O . TYR A 1 292 ? 8.588 -5.349 -7.224 1.00 98.25 292 TYR A O 1
ATOM 1970 N N . SER A 1 293 ? 10.415 -4.044 -7.304 1.00 97.12 293 SER A N 1
ATOM 1971 C CA . SER A 1 293 ? 11.035 -4.509 -6.060 1.00 97.12 293 SER A CA 1
ATOM 1972 C C . SER A 1 293 ? 12.046 -3.478 -5.554 1.00 97.12 293 SER A C 1
ATOM 1974 O O . SER A 1 293 ? 12.460 -2.606 -6.313 1.00 97.12 293 SER A O 1
ATOM 1976 N N . GLY A 1 294 ? 12.445 -3.570 -4.282 1.00 95.31 294 GLY A N 1
ATOM 1977 C CA . GLY A 1 294 ? 13.529 -2.741 -3.737 1.00 95.31 294 GLY A CA 1
ATOM 1978 C C . GLY A 1 294 ? 13.205 -1.246 -3.607 1.00 95.31 294 GLY A C 1
ATOM 1979 O O . GLY A 1 294 ? 14.123 -0.431 -3.612 1.00 95.31 294 GLY A O 1
ATOM 1980 N N . LEU A 1 295 ? 11.924 -0.881 -3.498 1.00 96.88 295 LEU A N 1
ATOM 1981 C CA . LEU A 1 295 ? 11.476 0.503 -3.308 1.00 96.88 295 LEU A CA 1
ATOM 1982 C C . LEU A 1 295 ? 11.245 0.815 -1.824 1.00 96.88 295 LEU A C 1
ATOM 1984 O O . LEU A 1 295 ? 10.670 -0.005 -1.102 1.00 96.88 295 LEU A O 1
ATOM 1988 N N . THR A 1 296 ? 11.590 2.027 -1.390 1.00 97.06 296 THR A N 1
ATOM 1989 C CA . THR A 1 296 ? 11.127 2.577 -0.099 1.00 97.06 296 THR A CA 1
ATOM 1990 C C . THR A 1 296 ? 9.834 3.352 -0.248 1.00 97.06 296 THR A C 1
ATOM 1992 O O . THR A 1 296 ? 9.051 3.398 0.698 1.00 97.06 296 THR A O 1
ATOM 1995 N N . THR A 1 297 ? 9.592 3.930 -1.427 1.00 98.12 297 THR A N 1
ATOM 1996 C CA . THR A 1 297 ? 8.400 4.733 -1.699 1.00 98.12 297 THR A CA 1
ATOM 1997 C C . THR A 1 297 ? 7.764 4.333 -3.024 1.00 98.12 297 THR A C 1
ATOM 1999 O O . THR A 1 297 ? 8.432 4.289 -4.059 1.00 98.12 297 THR A O 1
ATOM 2002 N N . LEU A 1 298 ? 6.455 4.087 -2.994 1.00 98.56 298 LEU A N 1
ATOM 2003 C CA . LEU A 1 298 ? 5.621 3.930 -4.182 1.00 98.56 298 LEU A CA 1
ATOM 2004 C C . LEU A 1 298 ? 4.471 4.936 -4.123 1.00 98.56 298 LEU A C 1
ATOM 2006 O O . LEU A 1 298 ? 3.610 4.856 -3.246 1.00 98.56 298 LEU A O 1
ATOM 2010 N N . ASN A 1 299 ? 4.444 5.859 -5.077 1.00 98.25 299 ASN A N 1
ATOM 2011 C CA . ASN A 1 299 ? 3.356 6.810 -5.261 1.00 98.25 299 ASN A CA 1
ATOM 2012 C C . ASN A 1 299 ? 2.607 6.465 -6.546 1.00 98.25 299 ASN A C 1
ATOM 2014 O O . ASN A 1 299 ? 3.222 6.365 -7.604 1.00 98.25 299 ASN A O 1
ATOM 2018 N N . VAL A 1 300 ? 1.289 6.308 -6.463 1.00 98.19 300 VAL A N 1
ATOM 2019 C CA . VAL A 1 300 ? 0.417 6.069 -7.618 1.00 98.19 300 VAL A CA 1
ATOM 2020 C C . VAL A 1 300 ? -0.671 7.132 -7.629 1.00 98.19 300 VAL A C 1
ATOM 2022 O O . VAL A 1 300 ? -1.419 7.244 -6.661 1.00 98.19 300 VAL A O 1
ATOM 2025 N N . THR A 1 301 ? -0.772 7.890 -8.715 1.00 97.50 301 THR A N 1
ATOM 2026 C CA . THR A 1 301 ? -1.832 8.883 -8.925 1.00 97.50 301 THR A CA 1
ATOM 2027 C C . THR A 1 301 ? -2.712 8.425 -10.078 1.00 97.50 301 THR A C 1
ATOM 2029 O O . THR A 1 301 ? -2.210 8.209 -11.181 1.00 97.50 301 THR A O 1
ATOM 2032 N N . LEU A 1 302 ? -4.006 8.251 -9.810 1.00 97.00 302 LEU A N 1
ATOM 2033 C CA . LEU A 1 302 ? -5.007 7.873 -10.806 1.00 97.00 302 LEU A CA 1
ATOM 2034 C C . LEU A 1 302 ? -5.520 9.099 -11.572 1.00 97.00 302 LEU A C 1
ATOM 2036 O O . LEU A 1 302 ? -5.104 10.230 -11.308 1.00 97.00 302 LEU A O 1
ATOM 2040 N N . GLY A 1 303 ? -6.391 8.847 -12.545 1.00 95.75 303 GLY A N 1
ATOM 2041 C CA . GLY A 1 303 ? -6.877 9.837 -13.487 1.00 95.75 303 GLY A CA 1
ATOM 2042 C C . GLY A 1 303 ? -7.981 10.736 -12.936 1.00 95.75 303 GLY A C 1
ATOM 2043 O O . GLY A 1 303 ? -8.197 10.914 -11.741 1.00 95.75 303 GLY A O 1
ATOM 2044 N N . GLN A 1 304 ? -8.687 11.354 -13.872 1.00 95.44 304 GLN A N 1
ATOM 2045 C CA . GLN A 1 304 ? -9.822 12.239 -13.632 1.00 95.44 304 GLN A CA 1
ATOM 2046 C C . GLN A 1 304 ? -11.166 11.504 -13.752 1.00 95.44 304 GLN A C 1
ATOM 2048 O O . GLN A 1 304 ? -12.225 12.115 -13.565 1.00 95.44 304 GLN A O 1
ATOM 2053 N N . GLY A 1 305 ? -11.126 10.231 -14.161 1.00 96.19 305 GLY A N 1
ATOM 2054 C CA . GLY A 1 305 ? -12.278 9.352 -14.292 1.00 96.19 305 GLY A CA 1
ATOM 2055 C C . GLY A 1 305 ? -12.835 8.907 -12.938 1.00 96.19 305 GLY A C 1
ATOM 2056 O O . GLY A 1 305 ? -12.366 9.301 -11.883 1.00 96.19 305 GLY A O 1
ATOM 2057 N N . ASN A 1 306 ? -13.891 8.092 -12.963 1.00 97.81 306 ASN A N 1
ATOM 2058 C CA . ASN A 1 306 ? -14.354 7.407 -11.754 1.00 97.81 306 ASN A CA 1
ATOM 2059 C C . ASN A 1 306 ? -13.625 6.069 -11.661 1.00 97.81 306 ASN A C 1
ATOM 2061 O O . ASN A 1 306 ? -14.092 5.074 -12.224 1.00 97.81 306 ASN A O 1
ATOM 2065 N N . ASP A 1 307 ? -12.487 6.061 -10.986 1.00 98.19 307 ASP A N 1
ATOM 2066 C CA . ASP A 1 307 ? -11.574 4.930 -11.012 1.00 98.19 307 ASP A CA 1
ATOM 2067 C C . ASP A 1 307 ? -11.902 3.889 -9.936 1.00 98.19 307 ASP A C 1
ATOM 2069 O O . ASP A 1 307 ? -12.473 4.170 -8.871 1.00 98.19 307 ASP A O 1
ATOM 2073 N N . SER A 1 308 ? -11.537 2.640 -10.221 1.00 97.62 308 SER A N 1
ATOM 2074 C CA . SER A 1 308 ? -11.618 1.540 -9.260 1.00 97.62 308 SER A CA 1
ATOM 2075 C C . SER A 1 308 ? -10.247 0.924 -9.044 1.00 97.62 308 SER A C 1
ATOM 2077 O O . SER A 1 308 ? -9.569 0.539 -9.997 1.00 97.62 308 SER A O 1
ATOM 2079 N N . PHE A 1 309 ? -9.829 0.807 -7.788 1.00 98.75 309 PHE A N 1
ATOM 2080 C CA . PHE A 1 309 ? -8.494 0.332 -7.456 1.00 98.75 309 PHE A CA 1
ATOM 2081 C C . PHE A 1 309 ? -8.542 -0.830 -6.465 1.00 98.75 309 PHE A C 1
ATOM 2083 O O . PHE A 1 309 ? -9.052 -0.706 -5.352 1.00 98.75 309 PHE A O 1
ATOM 2090 N N . THR A 1 310 ? -8.005 -1.979 -6.871 1.00 98.81 310 THR A N 1
ATOM 2091 C CA . THR A 1 310 ? -7.917 -3.173 -6.022 1.00 98.81 310 THR A CA 1
ATOM 2092 C C . THR A 1 310 ? -6.509 -3.313 -5.457 1.00 98.81 310 THR A C 1
ATOM 2094 O O . THR A 1 310 ? -5.541 -3.277 -6.209 1.00 98.81 310 THR A O 1
ATOM 2097 N N . ILE A 1 311 ? -6.379 -3.526 -4.151 1.00 98.88 311 ILE A N 1
ATOM 2098 C CA . ILE A 1 311 ? -5.106 -3.811 -3.482 1.00 98.88 311 ILE A CA 1
ATOM 2099 C C . ILE A 1 311 ? -5.199 -5.187 -2.832 1.00 98.88 311 ILE A C 1
ATOM 2101 O O . ILE A 1 311 ? -6.055 -5.413 -1.983 1.00 98.88 311 ILE A O 1
ATOM 2105 N N . THR A 1 312 ? -4.316 -6.107 -3.207 1.00 98.00 312 THR A N 1
ATOM 2106 C CA . THR A 1 312 ? -4.241 -7.447 -2.593 1.00 98.00 312 THR A CA 1
ATOM 2107 C C . THR A 1 312 ? -2.943 -7.685 -1.829 1.00 98.00 312 THR A C 1
ATOM 2109 O O . THR A 1 312 ? -2.769 -8.731 -1.209 1.00 98.00 312 THR A O 1
ATOM 2112 N N . GLY A 1 313 ? -2.004 -6.742 -1.899 1.00 96.69 313 GLY A N 1
ATOM 2113 C CA . GLY A 1 313 ? -0.721 -6.816 -1.216 1.00 96.69 313 GLY A CA 1
ATOM 2114 C C . GLY A 1 313 ? 0.025 -5.493 -1.312 1.00 96.69 313 GLY A C 1
ATOM 2115 O O . GLY A 1 313 ? -0.041 -4.819 -2.336 1.00 96.69 313 GLY A O 1
ATOM 2116 N N . VAL A 1 314 ? 0.749 -5.158 -0.253 1.00 96.38 314 VAL A N 1
ATOM 2117 C CA . VAL A 1 314 ? 1.786 -4.123 -0.218 1.00 96.38 314 VAL A CA 1
ATOM 2118 C C . VAL A 1 314 ? 3.018 -4.745 0.433 1.00 96.38 314 VAL A C 1
ATOM 2120 O O . VAL A 1 314 ? 2.897 -5.756 1.122 1.00 96.38 314 VAL A O 1
ATOM 2123 N N . THR A 1 315 ? 4.199 -4.190 0.184 1.00 93.12 315 THR A N 1
ATOM 2124 C CA . THR A 1 315 ? 5.416 -4.638 0.872 1.00 93.12 315 THR A CA 1
ATOM 2125 C C . THR A 1 315 ? 5.570 -3.841 2.164 1.00 93.12 315 THR A C 1
ATOM 2127 O O . THR A 1 315 ? 5.510 -2.616 2.120 1.00 93.12 315 THR A O 1
ATOM 2130 N N . ASP A 1 316 ? 5.802 -4.511 3.294 1.00 89.81 316 ASP A N 1
ATOM 2131 C CA . ASP A 1 316 ? 5.824 -3.869 4.622 1.00 89.81 316 ASP A CA 1
ATOM 2132 C C . ASP A 1 316 ? 6.898 -2.773 4.761 1.00 89.81 316 ASP A C 1
ATOM 2134 O O . ASP A 1 316 ? 6.729 -1.812 5.505 1.00 89.81 316 ASP A O 1
ATOM 2138 N N . THR A 1 317 ? 7.992 -2.868 3.998 1.00 90.69 317 THR A N 1
ATOM 2139 C CA . THR A 1 317 ? 9.081 -1.876 3.990 1.00 90.69 317 THR A CA 1
ATOM 2140 C C . THR A 1 317 ? 8.863 -0.713 3.020 1.00 90.69 317 THR A C 1
ATOM 2142 O O . THR A 1 317 ? 9.680 0.206 2.989 1.00 90.69 317 THR A O 1
ATOM 2145 N N . THR A 1 318 ? 7.814 -0.752 2.193 1.00 96.31 318 THR A N 1
ATOM 2146 C CA . THR A 1 318 ? 7.537 0.269 1.176 1.00 96.31 318 THR A CA 1
ATOM 2147 C C . THR A 1 318 ? 6.378 1.149 1.630 1.00 96.31 318 THR A C 1
ATOM 2149 O O . THR A 1 318 ? 5.236 0.697 1.726 1.00 96.31 318 THR A O 1
ATOM 2152 N N . VAL A 1 319 ? 6.648 2.436 1.844 1.00 98.12 319 VAL A N 1
ATOM 2153 C CA . VAL A 1 319 ? 5.601 3.432 2.080 1.00 98.12 319 VAL A CA 1
ATOM 2154 C C . VAL A 1 319 ? 4.834 3.635 0.779 1.00 98.12 319 VAL A C 1
ATOM 2156 O O . VAL A 1 319 ? 5.387 4.106 -0.216 1.00 98.12 319 VAL A O 1
ATOM 2159 N N . THR A 1 320 ? 3.556 3.262 0.781 1.00 98.62 320 THR A N 1
ATOM 2160 C CA . THR A 1 320 ? 2.716 3.294 -0.418 1.00 98.62 320 THR A CA 1
ATOM 2161 C C . THR A 1 320 ? 1.654 4.377 -0.290 1.00 98.62 320 THR A C 1
ATOM 2163 O O . THR A 1 320 ? 0.859 4.369 0.650 1.00 98.62 320 THR A O 1
ATOM 2166 N N . THR A 1 321 ? 1.605 5.297 -1.252 1.00 98.69 321 THR A N 1
ATOM 2167 C CA . THR A 1 321 ? 0.519 6.273 -1.386 1.00 98.69 321 THR A CA 1
ATOM 2168 C C . THR A 1 321 ? -0.223 6.036 -2.690 1.00 98.69 321 THR A C 1
ATOM 2170 O O . THR A 1 321 ? 0.388 6.015 -3.755 1.00 98.69 321 THR A O 1
ATOM 2173 N N . ILE A 1 322 ? -1.545 5.904 -2.608 1.00 98.69 322 ILE A N 1
ATOM 2174 C CA . ILE A 1 322 ? -2.427 5.856 -3.772 1.00 98.69 322 ILE A CA 1
ATOM 2175 C C . ILE A 1 322 ? -3.367 7.051 -3.687 1.00 98.69 322 ILE A C 1
ATOM 2177 O O . ILE A 1 322 ? -4.132 7.194 -2.730 1.00 98.69 322 ILE A O 1
ATOM 2181 N N . ASP A 1 323 ? -3.303 7.911 -4.689 1.00 98.12 323 ASP A N 1
ATOM 2182 C CA . ASP A 1 323 ? -4.189 9.048 -4.858 1.00 98.12 323 ASP A CA 1
ATOM 2183 C C . ASP A 1 323 ? -5.185 8.742 -5.975 1.00 98.12 323 ASP A C 1
ATOM 2185 O O . ASP A 1 323 ? -4.790 8.522 -7.115 1.00 98.12 323 ASP A O 1
ATOM 2189 N N . GLY A 1 324 ? -6.475 8.710 -5.640 1.00 97.56 324 GLY A N 1
ATOM 2190 C CA . GLY A 1 324 ? -7.549 8.477 -6.599 1.00 97.56 324 GLY A CA 1
ATOM 2191 C C . GLY A 1 324 ? -7.697 9.573 -7.658 1.00 97.56 324 GLY A C 1
ATOM 2192 O O . GLY A 1 324 ? -8.442 9.366 -8.601 1.00 97.56 324 GLY A O 1
ATOM 2193 N N . GLY A 1 325 ? -7.020 10.717 -7.524 1.00 96.06 325 GLY A N 1
ATOM 2194 C CA . GLY A 1 325 ? -7.159 11.821 -8.470 1.00 96.06 325 GLY A CA 1
ATOM 2195 C C . GLY A 1 325 ? -8.525 12.503 -8.365 1.00 96.06 325 GLY A C 1
ATOM 2196 O O . GLY A 1 325 ? -9.129 12.566 -7.288 1.00 96.06 325 GLY A O 1
A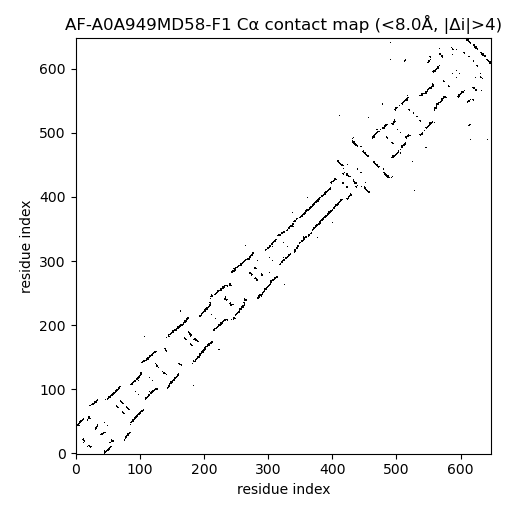TOM 2197 N N . ALA A 1 326 ? -9.005 13.076 -9.470 1.00 95.06 326 ALA A N 1
ATOM 2198 C CA . ALA A 1 326 ? -10.361 13.624 -9.515 1.00 95.06 326 ALA A CA 1
ATOM 2199 C C . ALA A 1 326 ? -11.404 12.502 -9.685 1.00 95.06 326 ALA A C 1
ATOM 2201 O O . ALA A 1 326 ? -11.077 11.326 -9.706 1.00 95.06 326 ALA A O 1
ATOM 2202 N N . GLY A 1 327 ? -12.686 12.865 -9.775 1.00 95.81 327 GLY A N 1
ATOM 2203 C CA . GLY A 1 327 ? -13.764 11.887 -9.933 1.00 95.81 327 GLY A CA 1
ATOM 2204 C C . GLY A 1 327 ? -14.206 11.223 -8.625 1.00 95.81 327 GLY A C 1
ATOM 2205 O O . GLY A 1 327 ? -13.853 11.640 -7.522 1.00 95.81 327 GLY A O 1
ATOM 2206 N N . THR A 1 328 ? -15.105 10.246 -8.745 1.00 97.31 328 THR A N 1
ATOM 2207 C CA . THR A 1 328 ? -15.653 9.476 -7.617 1.00 97.31 328 THR A CA 1
ATOM 2208 C C . THR A 1 328 ? -15.016 8.095 -7.597 1.00 97.31 328 THR A C 1
ATOM 2210 O O . THR A 1 328 ? -15.510 7.167 -8.238 1.00 97.31 328 THR A O 1
ATOM 2213 N N . ASN A 1 329 ? -13.919 7.976 -6.854 1.00 98.44 329 ASN A N 1
ATOM 2214 C CA . ASN A 1 329 ? -13.068 6.790 -6.879 1.00 98.44 329 ASN A CA 1
ATOM 2215 C C . ASN A 1 329 ? -13.431 5.782 -5.793 1.00 98.44 329 ASN A C 1
ATOM 2217 O O . ASN A 1 329 ? -13.897 6.144 -4.705 1.00 98.44 329 ASN A O 1
ATOM 2221 N N . THR A 1 330 ? -13.164 4.509 -6.077 1.00 98.56 330 THR A N 1
ATOM 2222 C CA . THR A 1 330 ? -13.402 3.390 -5.157 1.00 98.56 330 THR A CA 1
ATOM 2223 C C . THR A 1 330 ? -12.138 2.567 -4.936 1.00 98.56 330 THR A C 1
ATOM 2225 O O . THR A 1 330 ? -11.390 2.315 -5.879 1.00 98.56 330 THR A O 1
ATOM 2228 N N . ALA A 1 331 ? -11.910 2.131 -3.697 1.00 98.81 331 ALA A N 1
ATOM 2229 C CA . ALA A 1 331 ? -10.794 1.262 -3.333 1.00 98.81 331 ALA A CA 1
ATOM 2230 C C . ALA A 1 331 ? -11.281 -0.022 -2.647 1.00 98.81 331 ALA A C 1
ATOM 2232 O O . ALA A 1 331 ? -12.140 0.021 -1.763 1.00 98.81 331 ALA A O 1
ATOM 2233 N N . ALA A 1 332 ? -10.702 -1.161 -3.025 1.00 98.81 332 ALA A N 1
ATOM 2234 C CA . ALA A 1 332 ? -10.965 -2.460 -2.411 1.00 98.81 332 ALA A CA 1
ATOM 2235 C C . ALA A 1 332 ? -9.657 -3.123 -1.965 1.00 98.81 332 ALA A C 1
ATOM 2237 O O . ALA A 1 332 ? -8.836 -3.507 -2.795 1.00 98.81 332 ALA A O 1
ATOM 2238 N N . LEU A 1 333 ? -9.468 -3.261 -0.654 1.00 98.81 333 LEU A N 1
ATOM 2239 C CA . LEU A 1 333 ? -8.291 -3.865 -0.036 1.00 98.81 333 LEU A CA 1
ATOM 2240 C C . LEU A 1 333 ? -8.656 -5.288 0.396 1.00 98.81 333 LEU A C 1
ATOM 2242 O O . LEU A 1 333 ? -9.540 -5.454 1.230 1.00 98.81 333 LEU A O 1
ATOM 2246 N N . ASN A 1 334 ? -7.993 -6.300 -0.161 1.00 98.38 334 ASN A N 1
ATOM 2247 C CA . ASN A 1 334 ? -8.298 -7.715 0.059 1.00 98.38 334 ASN A CA 1
ATOM 2248 C C . ASN A 1 334 ? -7.017 -8.493 0.390 1.00 98.38 334 ASN A C 1
ATOM 2250 O O . ASN A 1 334 ? -6.353 -9.024 -0.503 1.00 98.38 334 ASN A O 1
ATOM 2254 N N . PHE A 1 335 ? -6.675 -8.575 1.672 1.00 98.38 335 PHE A N 1
ATOM 2255 C CA . PHE A 1 335 ? -5.486 -9.272 2.154 1.00 98.38 335 PHE A CA 1
ATOM 2256 C C . PHE A 1 335 ? -5.851 -10.674 2.650 1.00 98.38 335 PHE A C 1
ATOM 2258 O O . PHE A 1 335 ? -6.650 -10.843 3.571 1.00 98.38 335 PHE A O 1
ATOM 2265 N N . GLY A 1 336 ? -5.254 -11.697 2.032 1.00 97.75 336 GLY A N 1
ATOM 2266 C CA . GLY A 1 336 ? -5.489 -13.104 2.383 1.00 97.75 336 GLY A CA 1
ATOM 2267 C C . GLY A 1 336 ? -4.797 -13.576 3.670 1.00 97.75 336 GLY A C 1
ATOM 2268 O O . GLY A 1 336 ? -5.013 -14.712 4.079 1.00 97.75 336 GLY A O 1
ATOM 2269 N N . GLY A 1 337 ? -3.978 -12.728 4.291 1.00 97.19 337 GLY A N 1
ATOM 2270 C CA . GLY A 1 337 ? -3.277 -12.986 5.548 1.00 97.19 337 GLY A CA 1
ATOM 2271 C C . GLY A 1 337 ? -3.217 -11.720 6.395 1.00 97.19 337 GLY A C 1
ATOM 2272 O O . GLY A 1 337 ? -4.151 -10.916 6.356 1.00 97.19 337 GLY A O 1
ATOM 2273 N N . ASP A 1 338 ? -2.127 -11.555 7.137 1.00 97.81 338 ASP A N 1
ATOM 2274 C CA . ASP A 1 338 ? -1.890 -10.368 7.956 1.00 97.81 338 ASP A CA 1
ATOM 2275 C C . ASP A 1 338 ? -1.602 -9.136 7.083 1.00 97.81 338 ASP A C 1
ATOM 2277 O O . ASP A 1 338 ? -1.075 -9.242 5.971 1.00 97.81 338 ASP A O 1
ATOM 2281 N N . PHE A 1 339 ? -1.941 -7.958 7.596 1.00 98.31 339 PHE A N 1
ATOM 2282 C CA . PHE A 1 339 ? -1.550 -6.671 7.032 1.00 98.31 339 PHE A CA 1
ATOM 2283 C C . PHE A 1 339 ? -0.585 -5.984 7.998 1.00 98.31 339 PHE A C 1
ATOM 2285 O O . PHE A 1 339 ? -0.976 -5.688 9.125 1.00 98.31 339 PHE A O 1
ATOM 2292 N N . GLY A 1 340 ? 0.646 -5.731 7.543 1.00 96.81 340 GLY A N 1
ATOM 2293 C CA . GLY A 1 340 ? 1.698 -5.025 8.288 1.00 96.81 340 GLY A CA 1
ATOM 2294 C C . GLY A 1 340 ? 2.299 -3.830 7.548 1.00 96.81 340 GLY A C 1
ATOM 2295 O O . GLY A 1 340 ? 3.353 -3.337 7.933 1.00 96.81 340 GLY A O 1
ATOM 2296 N N . GLY A 1 341 ? 1.651 -3.373 6.473 1.00 96.56 341 GLY A N 1
ATOM 2297 C CA . GLY A 1 341 ? 2.181 -2.325 5.607 1.00 96.56 341 GLY A CA 1
ATOM 2298 C C . GLY A 1 341 ? 1.838 -0.901 6.040 1.00 96.56 341 GLY A C 1
ATOM 2299 O O . GLY A 1 341 ? 0.937 -0.665 6.844 1.00 96.56 341 GLY A O 1
ATOM 2300 N N . ASN A 1 342 ? 2.530 0.061 5.422 1.00 98.00 342 ASN A N 1
ATOM 2301 C CA . ASN A 1 342 ? 2.232 1.490 5.514 1.00 98.00 342 ASN A CA 1
ATOM 2302 C C . ASN A 1 342 ? 1.556 1.968 4.220 1.00 98.00 342 ASN A C 1
ATOM 2304 O O . ASN A 1 342 ? 2.217 2.176 3.196 1.00 98.00 342 ASN A O 1
ATOM 2308 N N . LEU A 1 343 ? 0.231 2.117 4.268 1.00 98.75 343 LEU A N 1
ATOM 2309 C CA . LEU A 1 343 ? -0.604 2.463 3.122 1.00 98.75 343 LEU A CA 1
ATOM 2310 C C . LEU A 1 343 ? -1.413 3.732 3.390 1.00 98.75 343 LEU A C 1
ATOM 2312 O O . LEU A 1 343 ? -2.158 3.834 4.363 1.00 98.75 343 LEU A O 1
ATOM 2316 N N . THR A 1 344 ? -1.318 4.686 2.469 1.00 98.81 344 THR A N 1
ATOM 2317 C CA . THR A 1 344 ? -2.117 5.911 2.474 1.00 98.81 344 THR A CA 1
ATOM 2318 C C . THR A 1 344 ? -2.975 5.997 1.221 1.00 98.81 344 THR A C 1
ATOM 2320 O O . THR A 1 344 ? -2.461 5.994 0.106 1.00 98.81 344 THR A O 1
ATOM 2323 N N . LEU A 1 345 ? -4.285 6.127 1.407 1.00 98.81 345 LEU A N 1
ATOM 2324 C CA . LEU A 1 345 ? -5.260 6.373 0.351 1.00 98.81 345 LEU A CA 1
ATOM 2325 C C . LEU A 1 345 ? -5.700 7.841 0.387 1.00 98.81 345 LEU A C 1
ATOM 2327 O O . LEU A 1 345 ? -5.985 8.387 1.455 1.00 98.81 345 LEU A O 1
ATOM 2331 N N . LYS A 1 346 ? -5.798 8.480 -0.779 1.00 98.56 346 LYS A N 1
ATOM 2332 C CA . LYS A 1 346 ? -6.305 9.853 -0.944 1.00 98.56 346 LYS A CA 1
ATOM 2333 C C . LYS A 1 346 ? -7.380 9.892 -2.021 1.00 98.56 346 LYS A C 1
ATOM 2335 O O . LYS A 1 346 ? -7.348 9.091 -2.943 1.00 98.56 346 LYS A O 1
ATOM 2340 N N . ASN A 1 347 ? -8.329 10.820 -1.899 1.00 97.88 347 ASN A N 1
ATOM 2341 C CA . ASN A 1 347 ? -9.367 11.073 -2.909 1.00 97.88 347 ASN A CA 1
ATOM 2342 C C . ASN A 1 347 ? -10.210 9.841 -3.317 1.00 97.88 347 ASN A C 1
ATOM 2344 O O . ASN A 1 347 ? -10.727 9.760 -4.429 1.00 97.88 347 ASN A O 1
ATOM 2348 N N . PHE A 1 348 ? -10.403 8.900 -2.388 1.00 98.38 348 PHE A N 1
ATOM 2349 C CA . PHE A 1 348 ? -11.353 7.797 -2.524 1.00 98.38 348 PHE A CA 1
ATOM 2350 C C . PHE A 1 348 ? -12.659 8.126 -1.801 1.00 98.38 348 PHE A C 1
ATOM 2352 O O . PHE A 1 348 ? -12.666 8.404 -0.600 1.00 98.38 348 PHE A O 1
ATOM 2359 N N . ALA A 1 349 ? -13.768 8.076 -2.539 1.00 97.38 349 ALA A N 1
ATOM 2360 C CA . ALA A 1 349 ? -15.104 8.329 -2.007 1.00 97.38 349 ALA A CA 1
ATOM 2361 C C . ALA A 1 349 ? -15.660 7.127 -1.229 1.00 97.38 349 ALA A C 1
ATOM 2363 O O . ALA A 1 349 ? -16.501 7.302 -0.351 1.00 97.38 349 ALA A O 1
ATOM 2364 N N . ALA A 1 350 ? -15.200 5.915 -1.551 1.00 96.62 350 ALA A N 1
ATOM 2365 C CA . ALA A 1 350 ? -15.576 4.695 -0.852 1.00 96.62 350 ALA A CA 1
ATOM 2366 C C . ALA A 1 350 ? -14.412 3.700 -0.811 1.00 96.62 350 ALA A C 1
ATOM 2368 O O . ALA A 1 350 ? -13.839 3.362 -1.848 1.00 96.62 350 ALA A O 1
ATOM 2369 N N . THR A 1 351 ? -14.119 3.188 0.384 1.00 98.81 351 THR A N 1
ATOM 2370 C CA . THR A 1 351 ? -13.102 2.152 0.605 1.00 98.81 351 THR A CA 1
ATOM 2371 C C . THR A 1 351 ? -13.720 0.952 1.309 1.00 98.81 351 THR A C 1
ATOM 2373 O O . THR A 1 351 ? -14.402 1.114 2.324 1.00 98.81 351 THR A O 1
ATOM 2376 N N . THR A 1 352 ? -13.458 -0.254 0.812 1.00 98.88 352 THR A N 1
ATOM 2377 C CA . THR A 1 352 ? -13.747 -1.510 1.519 1.00 98.88 352 THR A CA 1
ATOM 2378 C C . THR A 1 352 ? -12.446 -2.220 1.863 1.00 98.88 352 THR A C 1
ATOM 2380 O O . THR A 1 352 ? -11.559 -2.304 1.015 1.00 98.88 352 THR A O 1
ATOM 2383 N N . VAL A 1 353 ? -12.341 -2.756 3.076 1.00 98.94 353 VAL A N 1
ATOM 2384 C CA . VAL A 1 353 ? -11.141 -3.426 3.582 1.00 98.94 353 VAL A CA 1
ATOM 2385 C C . VAL A 1 353 ? -11.503 -4.801 4.136 1.00 98.94 353 VAL A C 1
ATOM 2387 O O . VAL A 1 353 ? -12.371 -4.927 4.995 1.00 98.94 353 VAL A O 1
ATOM 2390 N N . ALA A 1 354 ? -10.819 -5.837 3.669 1.00 98.81 354 ALA A N 1
ATOM 2391 C CA . ALA A 1 354 ? -10.932 -7.195 4.171 1.00 98.81 354 ALA A CA 1
ATOM 2392 C C . ALA A 1 354 ? -9.533 -7.759 4.422 1.00 98.81 354 ALA A C 1
ATOM 2394 O O . ALA A 1 354 ? -8.737 -7.911 3.494 1.00 98.81 354 ALA A O 1
ATOM 2395 N N . ILE A 1 355 ? -9.239 -8.064 5.683 1.00 98.81 355 ILE A N 1
ATOM 2396 C CA . ILE A 1 355 ? -7.990 -8.677 6.132 1.00 98.81 355 ILE A CA 1
ATOM 2397 C C . ILE A 1 355 ? -8.359 -10.006 6.778 1.00 98.81 355 ILE A C 1
ATOM 2399 O O . ILE A 1 355 ? -9.079 -10.037 7.774 1.00 98.81 355 ILE A O 1
ATOM 2403 N N . ALA A 1 356 ? -7.909 -11.111 6.188 1.00 98.56 356 ALA A N 1
ATOM 2404 C CA . ALA A 1 356 ? -8.211 -12.443 6.706 1.00 98.56 356 ALA A CA 1
ATOM 2405 C C . ALA A 1 356 ? -7.410 -12.782 7.976 1.00 98.56 356 ALA A C 1
ATOM 2407 O O . ALA A 1 356 ? -7.876 -13.586 8.779 1.00 98.56 356 ALA A O 1
ATOM 2408 N N . GLY A 1 357 ? -6.223 -12.188 8.142 1.00 98.38 357 GLY A N 1
ATOM 2409 C CA . GLY A 1 357 ? -5.380 -12.307 9.332 1.00 98.38 357 GLY A CA 1
ATOM 2410 C C . GLY A 1 357 ? -5.475 -11.093 10.261 1.00 98.38 357 GLY A C 1
ATOM 2411 O O . GLY A 1 357 ? -6.532 -10.467 10.380 1.00 98.38 357 GLY A O 1
ATOM 2412 N N . ALA A 1 358 ? -4.365 -10.771 10.920 1.00 98.44 358 ALA A N 1
ATOM 2413 C CA . ALA A 1 358 ? -4.230 -9.650 11.847 1.00 98.44 358 ALA A CA 1
ATOM 2414 C C . ALA A 1 358 ? -3.897 -8.323 11.140 1.00 98.44 358 ALA A C 1
ATOM 2416 O O . ALA A 1 358 ? -3.245 -8.293 10.096 1.00 98.44 358 ALA A O 1
ATOM 2417 N N . PHE A 1 359 ? -4.312 -7.212 11.745 1.00 98.62 359 PHE A N 1
ATOM 2418 C CA . PHE A 1 359 ? -3.795 -5.873 11.465 1.00 98.62 359 PHE A CA 1
ATOM 2419 C C . PHE A 1 359 ? -2.651 -5.619 12.455 1.00 98.62 359 PHE A C 1
ATOM 2421 O O . PHE A 1 359 ? -2.897 -5.286 13.614 1.00 98.62 359 PHE A O 1
ATOM 2428 N N . THR A 1 360 ? -1.414 -5.884 12.036 1.00 98.00 360 THR A N 1
ATOM 2429 C CA . THR A 1 360 ? -0.273 -6.057 12.954 1.00 98.00 360 THR A CA 1
ATOM 2430 C C . THR A 1 360 ? 0.170 -4.746 13.606 1.00 98.00 360 THR A C 1
ATOM 2432 O O . THR A 1 360 ? -0.234 -3.665 13.191 1.00 98.00 360 THR A O 1
ATOM 2435 N N . ALA A 1 361 ? 1.034 -4.823 14.620 1.00 96.69 361 ALA A N 1
ATOM 2436 C CA . ALA A 1 361 ? 1.494 -3.653 15.374 1.00 96.69 361 ALA A CA 1
ATOM 2437 C C . ALA A 1 361 ? 2.201 -2.582 14.517 1.00 96.69 361 ALA A C 1
ATOM 2439 O O . ALA A 1 361 ? 2.100 -1.395 14.819 1.00 96.69 361 ALA A O 1
ATOM 2440 N N . ASP A 1 362 ? 2.885 -2.988 13.443 1.00 95.50 362 ASP A N 1
ATOM 2441 C CA . ASP A 1 362 ? 3.582 -2.075 12.525 1.00 95.50 362 ASP A CA 1
ATOM 2442 C C . ASP A 1 362 ? 2.662 -1.524 11.420 1.00 95.50 362 ASP A C 1
ATOM 2444 O O . ASP A 1 362 ? 3.046 -0.624 10.668 1.00 95.50 362 ASP A O 1
ATOM 2448 N N . ALA A 1 363 ? 1.435 -2.043 11.317 1.00 98.25 363 ALA A N 1
ATOM 2449 C CA . ALA A 1 363 ? 0.487 -1.643 10.296 1.00 98.25 363 ALA A CA 1
ATOM 2450 C C . ALA A 1 363 ? 0.033 -0.191 10.477 1.00 98.25 363 ALA A C 1
ATOM 2452 O O . ALA A 1 363 ? -0.413 0.225 11.553 1.00 98.25 363 ALA A O 1
ATOM 2453 N N . LEU A 1 364 ? 0.062 0.561 9.377 1.00 98.56 364 LEU A N 1
ATOM 2454 C CA . LEU A 1 364 ? -0.488 1.907 9.287 1.00 98.56 364 LEU A CA 1
ATOM 2455 C C . LEU A 1 364 ? -1.372 2.015 8.046 1.00 98.56 364 LEU A C 1
ATOM 2457 O O . LEU A 1 364 ? -0.888 1.919 6.918 1.00 98.56 364 LEU A O 1
ATOM 2461 N N . LEU A 1 365 ? -2.665 2.268 8.253 1.00 98.81 365 LEU A N 1
ATOM 2462 C CA . LEU A 1 365 ? -3.613 2.537 7.172 1.00 98.81 365 LEU A CA 1
ATOM 2463 C C . LEU A 1 365 ? -4.222 3.928 7.343 1.00 98.81 365 LEU A C 1
ATOM 2465 O O . LEU A 1 365 ? -4.936 4.181 8.309 1.00 98.81 365 LEU A O 1
ATOM 2469 N N . ASN A 1 366 ? -3.980 4.812 6.377 1.00 98.81 366 ASN A N 1
ATOM 2470 C CA . ASN A 1 366 ? -4.636 6.115 6.288 1.00 98.81 366 ASN A CA 1
ATOM 2471 C C . ASN A 1 366 ? -5.667 6.089 5.152 1.00 98.81 366 ASN A C 1
ATOM 2473 O O . ASN A 1 366 ? -5.315 5.770 4.015 1.00 98.81 366 ASN A O 1
ATOM 2477 N N . ALA A 1 367 ? -6.918 6.455 5.427 1.00 98.69 367 ALA A N 1
ATOM 2478 C CA . ALA A 1 367 ? -7.985 6.492 4.428 1.00 98.69 367 ALA A CA 1
ATOM 2479 C C . ALA A 1 367 ? -8.896 7.726 4.592 1.00 98.69 367 ALA A C 1
ATOM 2481 O O . ALA A 1 367 ? -9.098 8.197 5.712 1.00 98.69 367 ALA A O 1
ATOM 2482 N N . PRO A 1 368 ? -9.507 8.253 3.512 1.00 98.44 368 PRO A N 1
ATOM 2483 C CA . PRO A 1 368 ? -10.462 9.355 3.631 1.00 98.44 368 PRO A CA 1
ATOM 2484 C C . PRO A 1 368 ? -11.772 8.909 4.289 1.00 98.44 368 PRO A C 1
ATOM 2486 O O . PRO A 1 368 ? -12.314 9.604 5.139 1.00 98.44 368 PRO A O 1
ATOM 2489 N N . SER A 1 369 ? -12.275 7.738 3.899 1.00 98.12 369 SER A N 1
ATOM 2490 C CA . SER A 1 369 ? -13.464 7.099 4.463 1.00 98.12 369 SER A CA 1
ATOM 2491 C C . SER A 1 369 ? -13.382 5.588 4.266 1.00 98.12 369 SER A C 1
ATOM 2493 O O . SER A 1 369 ? -12.723 5.112 3.332 1.00 98.12 369 SER A O 1
ATOM 2495 N N . ILE A 1 370 ? -14.060 4.836 5.133 1.00 98.81 370 ILE A N 1
ATOM 2496 C CA . ILE A 1 370 ? -14.180 3.379 5.041 1.00 98.81 370 ILE A CA 1
ATOM 2497 C C . ILE A 1 370 ? -15.652 2.997 5.174 1.00 98.81 370 ILE A C 1
ATOM 2499 O O . ILE A 1 370 ? -16.301 3.295 6.174 1.00 98.81 370 ILE A O 1
ATOM 2503 N N . VAL A 1 371 ? -16.168 2.298 4.163 1.00 98.81 371 VAL A N 1
ATOM 2504 C CA . VAL A 1 371 ? -17.548 1.797 4.129 1.00 98.81 371 VAL A CA 1
ATOM 2505 C C . VAL A 1 371 ? -17.674 0.530 4.969 1.00 98.81 371 VAL A C 1
ATOM 2507 O O . VAL A 1 371 ? -18.595 0.409 5.773 1.00 98.81 371 VAL A O 1
ATOM 2510 N N . THR A 1 372 ? -16.740 -0.404 4.799 1.00 98.75 372 THR A N 1
ATOM 2511 C CA . THR A 1 372 ? -16.664 -1.638 5.587 1.00 98.75 372 THR A CA 1
ATOM 2512 C C . THR A 1 372 ? -15.214 -2.044 5.785 1.00 98.75 372 THR A C 1
ATOM 2514 O O . THR A 1 372 ? -14.461 -2.081 4.811 1.00 98.75 372 THR A O 1
ATOM 2517 N N . MET A 1 373 ? -14.845 -2.417 7.006 1.00 98.88 373 MET A N 1
ATOM 2518 C CA . MET A 1 373 ? -13.577 -3.062 7.323 1.00 98.88 373 MET A CA 1
ATOM 2519 C C . MET A 1 373 ? -13.806 -4.333 8.137 1.00 98.88 373 MET A C 1
ATOM 2521 O O . MET A 1 373 ? -14.568 -4.323 9.101 1.00 98.88 373 MET A O 1
ATOM 2525 N N . THR A 1 374 ? -13.137 -5.421 7.763 1.00 98.88 374 THR A N 1
ATOM 2526 C CA . THR A 1 374 ? -13.111 -6.669 8.537 1.00 98.88 374 THR A CA 1
ATOM 2527 C C . THR A 1 374 ? -11.677 -7.113 8.789 1.00 98.88 374 THR A C 1
ATOM 2529 O O . THR A 1 374 ? -10.878 -7.126 7.850 1.00 98.88 374 THR A O 1
ATOM 2532 N N . VAL A 1 375 ? -11.379 -7.528 10.019 1.00 98.88 375 VAL A N 1
ATOM 2533 C CA . VAL A 1 375 ? -10.088 -8.092 10.438 1.00 98.88 375 VAL A CA 1
ATOM 2534 C C . VAL A 1 375 ? -10.333 -9.450 11.091 1.00 98.88 375 VAL A C 1
ATOM 2536 O O . VAL A 1 375 ? -11.084 -9.545 12.062 1.00 98.88 375 VAL A O 1
ATOM 2539 N N . GLY A 1 376 ? -9.737 -10.496 10.516 1.00 98.50 376 GLY A N 1
ATOM 2540 C CA . GLY A 1 376 ? -9.903 -11.893 10.931 1.00 98.50 376 GLY A CA 1
ATOM 2541 C C . GLY A 1 376 ? -9.046 -12.319 12.134 1.00 98.50 376 GLY A C 1
ATOM 2542 O O . GLY A 1 376 ? -9.277 -13.384 12.714 1.00 98.50 376 GLY A O 1
ATOM 2543 N N . GLY A 1 377 ? -8.075 -11.497 12.526 1.00 97.94 377 GLY A N 1
ATOM 2544 C CA . GLY A 1 377 ? -7.230 -11.671 13.706 1.00 97.94 377 GLY A CA 1
ATOM 2545 C C . GLY A 1 377 ? -7.295 -10.471 14.647 1.00 97.94 377 GLY A C 1
ATOM 2546 O O . GLY A 1 377 ? -8.329 -9.805 14.750 1.00 97.94 377 GLY A O 1
ATOM 2547 N N . ASP A 1 378 ? -6.180 -10.216 15.326 1.00 97.69 378 ASP A N 1
ATOM 2548 C CA . ASP A 1 378 ? -6.026 -9.078 16.231 1.00 97.69 378 ASP A CA 1
ATOM 2549 C C . ASP A 1 378 ? -5.797 -7.771 15.455 1.00 97.69 378 ASP A C 1
ATOM 2551 O O . ASP A 1 378 ? -5.305 -7.763 14.323 1.00 97.69 378 ASP A O 1
ATOM 2555 N N . PHE A 1 379 ? -6.191 -6.658 16.065 1.00 98.56 379 PHE A N 1
ATOM 2556 C CA . PHE A 1 379 ? -6.001 -5.300 15.582 1.00 98.56 379 PHE A CA 1
ATOM 2557 C C . PHE A 1 379 ? -5.047 -4.568 16.533 1.00 98.56 379 PHE A C 1
ATOM 2559 O O . PHE A 1 379 ? -5.469 -4.042 17.561 1.00 98.56 379 PHE A O 1
ATOM 2566 N N . ASP A 1 380 ? -3.760 -4.544 16.191 1.00 97.56 380 ASP A N 1
ATOM 2567 C CA . ASP A 1 380 ? -2.680 -3.994 17.025 1.00 97.56 380 ASP A CA 1
ATOM 2568 C C . ASP A 1 380 ? -2.112 -2.671 16.488 1.00 97.56 380 ASP A C 1
ATOM 2570 O O . ASP A 1 380 ? -1.568 -1.873 17.251 1.00 97.56 380 ASP A O 1
ATOM 2574 N N . GLY A 1 381 ? -2.214 -2.440 15.176 1.00 98.12 381 GLY A N 1
ATOM 2575 C CA . GLY A 1 381 ? -1.635 -1.277 14.500 1.00 98.12 381 GLY A CA 1
ATOM 2576 C C . GLY A 1 381 ? -2.441 0.018 14.638 1.00 98.12 381 GLY A C 1
ATOM 2577 O O . GLY A 1 381 ? -3.264 0.196 15.536 1.00 98.12 381 GLY A O 1
ATOM 2578 N N . THR A 1 382 ? -2.199 0.952 13.714 1.00 98.75 382 THR A N 1
ATOM 2579 C CA . THR A 1 382 ? -2.905 2.241 13.635 1.00 98.75 382 THR A CA 1
ATOM 2580 C C . THR A 1 382 ? -3.764 2.359 12.372 1.00 98.75 382 THR A C 1
ATOM 2582 O O . THR A 1 382 ? -3.265 2.286 11.246 1.00 98.75 382 THR A O 1
ATOM 2585 N N . LEU A 1 383 ? -5.057 2.625 12.554 1.00 98.88 383 LEU A N 1
ATOM 2586 C CA . LEU A 1 383 ? -5.985 3.026 11.496 1.00 98.88 383 LEU A CA 1
ATOM 2587 C C . LEU A 1 383 ? -6.355 4.499 11.664 1.00 98.88 383 LEU A C 1
ATOM 2589 O O . LEU A 1 383 ? -6.884 4.886 12.701 1.00 98.88 383 LEU A O 1
ATOM 2593 N N . ASN A 1 384 ? -6.160 5.289 10.610 1.00 98.75 384 ASN A N 1
ATOM 2594 C CA . ASN A 1 384 ? -6.563 6.689 10.544 1.00 98.75 384 ASN A CA 1
ATOM 2595 C C . ASN A 1 384 ? -7.583 6.892 9.421 1.00 98.75 384 ASN A C 1
ATOM 2597 O O . ASN A 1 384 ? -7.247 6.822 8.237 1.00 98.75 384 ASN A O 1
ATOM 2601 N N . VAL A 1 385 ? -8.824 7.197 9.781 1.00 98.81 385 VAL A N 1
ATOM 2602 C CA . VAL A 1 385 ? -9.904 7.526 8.851 1.00 98.81 385 VAL A CA 1
ATOM 2603 C C . VAL A 1 385 ? -10.251 9.002 9.001 1.00 98.81 385 VAL A C 1
ATOM 2605 O O . VAL A 1 385 ? -10.758 9.428 10.029 1.00 98.81 385 VAL A O 1
ATOM 2608 N N . ALA A 1 386 ? -9.975 9.820 7.988 1.00 98.12 386 ALA A N 1
ATOM 2609 C CA . ALA A 1 386 ? -10.184 11.266 8.111 1.00 98.12 386 ALA A CA 1
ATOM 2610 C C . ALA A 1 386 ? -11.670 11.647 8.285 1.00 98.12 386 ALA A C 1
ATOM 2612 O O . ALA A 1 386 ? -11.985 12.598 8.995 1.00 98.12 386 ALA A O 1
ATOM 2613 N N . GLY A 1 387 ? -12.569 10.920 7.619 1.00 97.44 387 GLY A N 1
ATOM 2614 C CA . GLY A 1 387 ? -14.019 11.081 7.697 1.00 97.44 387 GLY A CA 1
ATOM 2615 C C . GLY A 1 387 ? -14.695 9.901 8.391 1.00 97.44 387 GLY A C 1
ATOM 2616 O O . GLY A 1 387 ? -14.281 9.482 9.469 1.00 97.44 387 GLY A O 1
ATOM 2617 N N . LEU A 1 388 ? -15.743 9.368 7.759 1.00 98.12 388 LEU A N 1
ATOM 2618 C CA . LEU A 1 388 ? -16.566 8.299 8.321 1.00 98.12 388 LEU A CA 1
ATOM 2619 C C . LEU A 1 388 ? -15.868 6.931 8.259 1.00 98.12 388 LEU A C 1
ATOM 2621 O O . LEU A 1 388 ? -15.552 6.430 7.172 1.00 98.12 388 LEU A O 1
ATOM 2625 N N . LEU A 1 389 ? -15.733 6.295 9.423 1.00 98.69 389 LEU A N 1
ATOM 2626 C CA . LEU A 1 389 ? -15.577 4.852 9.577 1.00 98.69 389 LEU A CA 1
ATOM 2627 C C . LEU A 1 389 ? -16.963 4.232 9.799 1.00 98.69 389 LEU A C 1
ATOM 2629 O O . LEU A 1 389 ? -17.512 4.260 10.900 1.00 98.69 389 LEU A O 1
ATOM 2633 N N . ASN A 1 390 ? -17.550 3.682 8.737 1.00 98.50 390 ASN A N 1
ATOM 2634 C CA . ASN A 1 390 ? -18.931 3.217 8.789 1.00 98.50 390 ASN A CA 1
ATOM 2635 C C . ASN A 1 390 ? -19.074 1.892 9.564 1.00 98.50 390 ASN A C 1
ATOM 2637 O O . ASN A 1 390 ? -19.845 1.811 10.513 1.00 98.50 390 ASN A O 1
ATOM 2641 N N . THR A 1 391 ? -18.317 0.851 9.218 1.00 98.56 391 THR A N 1
ATOM 2642 C CA . THR A 1 391 ? -18.281 -0.371 10.040 1.00 98.56 391 THR A CA 1
ATOM 2643 C C . THR A 1 391 ? -16.879 -0.947 10.122 1.00 98.56 391 THR A C 1
ATOM 2645 O O . THR A 1 391 ? -16.237 -1.109 9.081 1.00 98.56 391 THR A O 1
ATOM 2648 N N . LEU A 1 392 ? -16.460 -1.353 11.319 1.00 98.81 392 LEU A N 1
ATOM 2649 C CA . LEU A 1 392 ? -15.269 -2.169 11.560 1.00 98.81 392 LEU A CA 1
ATOM 2650 C C . LEU A 1 392 ? -15.648 -3.410 12.375 1.00 98.81 392 LEU A C 1
ATOM 2652 O O . LEU A 1 392 ? -16.175 -3.290 13.476 1.00 98.81 392 LEU A O 1
ATOM 2656 N N . ALA A 1 393 ? -15.346 -4.597 11.857 1.00 98.81 393 ALA A N 1
ATOM 2657 C CA . ALA A 1 393 ? -15.503 -5.854 12.579 1.00 98.81 393 ALA A CA 1
ATOM 2658 C C . ALA A 1 393 ? -14.147 -6.534 12.793 1.00 98.81 393 ALA A C 1
ATOM 2660 O O . ALA A 1 393 ? -13.449 -6.838 11.827 1.00 98.81 393 ALA A O 1
ATOM 2661 N N . VAL A 1 394 ? -13.799 -6.795 14.050 1.00 98.81 394 VAL A N 1
ATOM 2662 C CA . VAL A 1 394 ? -12.568 -7.472 14.472 1.00 98.81 394 VAL A CA 1
ATOM 2663 C C . VAL A 1 394 ? -12.948 -8.773 15.168 1.00 98.81 394 VAL A C 1
ATOM 2665 O O . VAL A 1 394 ? -13.701 -8.771 16.146 1.00 98.81 394 VAL A O 1
ATOM 2668 N N . THR A 1 395 ? -12.463 -9.905 14.665 1.00 97.94 395 THR A N 1
ATOM 2669 C CA . THR A 1 395 ? -12.746 -11.207 15.287 1.00 97.94 395 THR A CA 1
ATOM 2670 C C . THR A 1 395 ? -11.793 -11.537 16.434 1.00 97.94 395 THR A C 1
ATOM 2672 O O . THR A 1 395 ? -12.183 -12.297 17.318 1.00 97.94 395 THR A O 1
ATOM 2675 N N . GLY A 1 396 ? -10.578 -10.979 16.432 1.00 95.06 396 GLY A N 1
ATOM 2676 C CA . GLY A 1 396 ? -9.628 -11.025 17.547 1.00 95.06 396 GLY A CA 1
ATOM 2677 C C . GLY A 1 396 ? -9.834 -9.891 18.555 1.00 95.06 396 GLY A C 1
ATOM 2678 O O . GLY A 1 396 ? -10.960 -9.421 18.757 1.00 95.06 396 GLY A O 1
ATOM 2679 N N . ALA A 1 397 ? -8.744 -9.458 19.187 1.00 93.81 397 ALA A N 1
ATOM 2680 C CA . ALA A 1 397 ? -8.707 -8.286 20.060 1.00 93.81 397 ALA A CA 1
ATOM 2681 C C . ALA A 1 397 ? -8.390 -6.993 19.305 1.00 93.81 397 ALA A C 1
ATOM 2683 O O . ALA A 1 397 ? -7.903 -7.037 18.182 1.00 93.81 397 ALA A O 1
ATOM 2684 N N . ALA A 1 398 ? -8.664 -5.836 19.917 1.00 97.56 398 ALA A N 1
ATOM 2685 C CA . ALA A 1 398 ? -8.423 -4.532 19.299 1.00 97.56 398 ALA A CA 1
ATOM 2686 C C . ALA A 1 398 ? -7.688 -3.530 20.217 1.00 97.56 398 ALA A C 1
ATOM 2688 O O . ALA A 1 398 ? -8.223 -2.451 20.492 1.00 97.56 398 ALA A O 1
ATOM 2689 N N . PRO A 1 399 ? -6.473 -3.853 20.706 1.00 95.56 399 PRO A N 1
ATOM 2690 C CA . PRO A 1 399 ? -5.677 -2.919 21.506 1.00 95.56 399 PRO A CA 1
ATOM 2691 C C . PRO A 1 399 ? -5.056 -1.767 20.689 1.00 95.56 399 PRO A C 1
ATOM 2693 O O . PRO A 1 399 ? -4.625 -0.771 21.278 1.00 95.56 399 PRO A O 1
ATOM 2696 N N . GLY A 1 400 ? -4.986 -1.900 19.360 1.00 97.56 400 GLY A N 1
ATOM 2697 C CA . GLY A 1 400 ? -4.462 -0.897 18.434 1.00 97.56 400 GLY A CA 1
ATOM 2698 C C . GLY A 1 400 ? -5.293 0.387 18.370 1.00 97.56 400 GLY A C 1
ATOM 2699 O O . GLY A 1 400 ? -6.396 0.476 18.904 1.00 97.56 400 GLY A O 1
ATOM 2700 N N . GLN A 1 401 ? -4.758 1.404 17.697 1.00 98.25 401 GLN A N 1
ATOM 2701 C CA . GLN A 1 401 ? -5.377 2.730 17.611 1.00 98.25 401 GLN A CA 1
ATOM 2702 C C . GLN A 1 401 ? -6.368 2.806 16.447 1.00 98.25 401 GLN A C 1
ATOM 2704 O O . GLN A 1 401 ? -5.980 2.672 15.284 1.00 98.25 401 GLN A O 1
ATOM 2709 N N . ILE A 1 402 ? -7.634 3.090 16.748 1.00 98.81 402 ILE A N 1
ATOM 2710 C CA . ILE A 1 402 ? -8.662 3.380 15.744 1.00 98.81 402 ILE A CA 1
ATOM 2711 C C . ILE A 1 402 ? -8.988 4.867 15.817 1.00 98.81 402 ILE A C 1
ATOM 2713 O O . ILE A 1 402 ? -9.592 5.320 16.783 1.00 98.81 402 ILE A O 1
ATOM 2717 N N . ILE A 1 403 ? -8.600 5.638 14.808 1.00 98.81 403 ILE A N 1
ATOM 2718 C CA . ILE A 1 403 ? -8.818 7.085 14.756 1.00 98.81 403 ILE A CA 1
ATOM 2719 C C . ILE A 1 403 ? -9.760 7.389 13.598 1.00 98.81 403 ILE A C 1
ATOM 2721 O O . ILE A 1 403 ? -9.475 7.020 12.460 1.00 98.81 403 ILE A O 1
ATOM 2725 N N . ALA A 1 404 ? -10.873 8.063 13.873 1.00 98.62 404 ALA A N 1
ATOM 2726 C CA . ALA A 1 404 ? -11.860 8.427 12.868 1.00 98.62 404 ALA A CA 1
ATOM 2727 C C . ALA A 1 404 ? -12.417 9.841 13.085 1.00 98.62 404 ALA A C 1
ATOM 2729 O O . ALA A 1 404 ? -12.533 10.310 14.221 1.00 98.62 404 ALA A O 1
ATOM 2730 N N . GLY A 1 405 ? -12.788 10.513 11.992 1.00 97.69 405 GLY A N 1
ATOM 2731 C CA . GLY A 1 405 ? -13.572 11.748 12.057 1.00 97.69 405 GLY A CA 1
ATOM 2732 C C . GLY A 1 405 ? -14.929 11.484 12.704 1.00 97.69 405 GLY A C 1
ATOM 2733 O O . GLY A 1 405 ? -15.236 12.093 13.720 1.00 97.69 405 GLY A O 1
ATOM 2734 N N . ASP A 1 406 ? -15.649 10.497 12.168 1.00 97.00 406 ASP A N 1
ATOM 2735 C CA . ASP A 1 406 ? -16.903 9.969 12.712 1.00 97.00 406 ASP A CA 1
ATOM 2736 C C . ASP A 1 406 ? -16.877 8.433 12.673 1.00 97.00 406 ASP A C 1
ATOM 2738 O O . ASP A 1 406 ? -16.304 7.836 11.752 1.00 97.00 406 ASP A O 1
ATOM 2742 N N . VAL A 1 407 ? -17.529 7.782 13.635 1.00 98.12 407 VAL A N 1
ATOM 2743 C CA . VAL A 1 407 ? -17.706 6.325 13.677 1.00 98.12 407 VAL A CA 1
ATOM 2744 C C . VAL A 1 407 ? -19.195 6.008 13.664 1.00 98.12 407 VAL A C 1
ATOM 2746 O O . VAL A 1 407 ? -19.985 6.669 14.318 1.00 98.12 407 VAL A O 1
ATOM 2749 N N . ASN A 1 408 ? -19.590 4.954 12.956 1.00 97.88 408 ASN A N 1
ATOM 2750 C CA . ASN A 1 408 ? -20.927 4.384 13.120 1.00 97.88 408 ASN A CA 1
ATOM 2751 C C . ASN A 1 408 ? -20.870 3.166 14.049 1.00 97.88 408 ASN A C 1
ATOM 2753 O O . ASN A 1 408 ? -21.449 3.194 15.134 1.00 97.88 408 ASN A O 1
ATOM 2757 N N . LEU A 1 409 ? -20.160 2.106 13.654 1.00 98.25 409 LEU A N 1
ATOM 2758 C CA . LEU A 1 409 ? -20.144 0.853 14.410 1.00 98.25 409 LEU A CA 1
ATOM 2759 C C . LEU A 1 409 ? -18.765 0.186 14.405 1.00 98.25 409 LEU A C 1
ATOM 2761 O O . LEU A 1 409 ? -18.183 -0.046 13.343 1.00 98.25 409 LEU A O 1
ATOM 2765 N N . ILE A 1 410 ? -18.284 -0.205 15.584 1.00 98.75 410 ILE A N 1
ATOM 2766 C CA . ILE A 1 410 ? -17.125 -1.091 15.744 1.00 98.75 410 ILE A CA 1
ATOM 2767 C C . ILE A 1 410 ? -17.553 -2.300 16.570 1.00 98.75 410 ILE A C 1
ATOM 2769 O O . ILE A 1 410 ? -18.205 -2.151 17.601 1.00 98.75 410 ILE A O 1
ATOM 2773 N N . THR A 1 411 ? -17.170 -3.498 16.140 1.00 98.81 411 THR A N 1
ATOM 2774 C CA . THR A 1 411 ? -17.411 -4.735 16.887 1.00 98.81 411 THR A CA 1
ATOM 2775 C C . THR A 1 411 ? -16.116 -5.511 17.085 1.00 98.81 411 THR A C 1
ATOM 2777 O O . THR A 1 411 ? -15.389 -5.732 16.117 1.00 98.81 411 THR A O 1
ATOM 2780 N N . VAL A 1 412 ? -15.865 -5.976 18.305 1.00 98.69 412 VAL A N 1
ATOM 2781 C CA . VAL A 1 412 ? -14.720 -6.814 18.693 1.00 98.69 412 VAL A CA 1
ATOM 2782 C C . VAL A 1 412 ? -15.270 -8.103 19.291 1.00 98.69 412 VAL A C 1
ATOM 2784 O O . VAL A 1 412 ? -16.108 -8.035 20.185 1.00 98.69 412 VAL A O 1
ATOM 2787 N N . GLN A 1 413 ? -14.858 -9.274 18.807 1.00 97.62 413 GLN A N 1
ATOM 2788 C CA . GLN A 1 413 ? -15.466 -10.553 19.213 1.00 97.62 413 GLN A CA 1
ATOM 2789 C C . GLN A 1 413 ? -14.696 -11.297 20.312 1.00 97.62 413 GLN A C 1
ATOM 2791 O O . GLN A 1 413 ? -15.322 -12.000 21.110 1.00 97.62 413 GLN A O 1
ATOM 2796 N N . ALA A 1 414 ? -13.366 -11.182 20.327 1.00 93.50 414 ALA A N 1
ATOM 2797 C CA . ALA A 1 414 ? -12.486 -11.902 21.247 1.00 93.50 414 ALA A CA 1
ATOM 2798 C C . ALA A 1 414 ? -11.461 -10.959 21.892 1.00 93.50 414 ALA A C 1
ATOM 2800 O O . ALA A 1 414 ? -10.279 -11.280 22.010 1.00 93.50 414 ALA A O 1
ATOM 2801 N N . GLY A 1 415 ? -11.927 -9.785 22.320 1.00 88.94 415 GLY A N 1
ATOM 2802 C CA . GLY A 1 415 ? -11.109 -8.809 23.024 1.00 88.94 415 GLY A CA 1
ATOM 2803 C C . GLY A 1 415 ? -10.498 -9.391 24.294 1.00 88.94 415 GLY A C 1
ATOM 2804 O O . GLY A 1 415 ? -11.109 -10.222 24.966 1.00 88.94 415 GLY A O 1
ATOM 2805 N N . TYR A 1 416 ? -9.308 -8.926 24.652 1.00 91.06 416 TYR A N 1
ATOM 2806 C CA . TYR A 1 416 ? -8.673 -9.202 25.936 1.00 91.06 416 TYR A CA 1
ATOM 2807 C C . TYR A 1 416 ? -8.142 -7.901 26.526 1.00 91.06 416 TYR A C 1
ATOM 2809 O O . TYR A 1 416 ? -7.862 -6.947 25.807 1.00 91.06 416 TYR A O 1
ATOM 2817 N N . GLY A 1 417 ? -8.030 -7.866 27.849 1.00 82.69 417 GLY A N 1
ATOM 2818 C CA . GLY A 1 417 ? -7.405 -6.767 28.574 1.00 82.69 417 GLY A CA 1
ATOM 2819 C C . GLY A 1 417 ? -6.287 -7.276 29.472 1.00 82.69 417 GLY A C 1
ATOM 2820 O O . GLY A 1 417 ? -6.075 -8.481 29.630 1.00 82.69 417 GLY A O 1
ATOM 2821 N N . GLY A 1 418 ? -5.566 -6.348 30.079 1.00 83.25 418 GLY A N 1
ATOM 2822 C CA . GLY A 1 418 ? -4.476 -6.647 30.991 1.00 83.25 418 GLY A CA 1
ATOM 2823 C C . GLY A 1 418 ? -3.802 -5.372 31.468 1.00 83.25 418 GLY A C 1
ATOM 2824 O O . GLY A 1 418 ? -4.250 -4.265 31.182 1.00 83.25 418 GLY A O 1
ATOM 2825 N N . SER A 1 419 ? -2.701 -5.516 32.205 1.00 74.81 419 SER A N 1
ATOM 2826 C CA . SER A 1 419 ? -1.953 -4.372 32.739 1.00 74.81 419 SER A CA 1
ATOM 2827 C C . SER A 1 419 ? -1.409 -3.483 31.609 1.00 74.81 419 SER A C 1
ATOM 2829 O O . SER A 1 419 ? -0.320 -3.731 31.099 1.00 74.81 419 SER A O 1
ATOM 2831 N N . GLY A 1 420 ? -2.163 -2.442 31.246 1.00 75.19 420 GLY A N 1
ATOM 2832 C CA . GLY A 1 420 ? -1.792 -1.437 30.246 1.00 75.19 420 GLY A CA 1
ATOM 2833 C C . GLY A 1 420 ? -2.243 -1.724 28.811 1.00 75.19 420 GLY A C 1
ATOM 2834 O O . GLY A 1 420 ? -1.792 -1.023 27.913 1.00 75.19 420 GLY A O 1
ATOM 2835 N N . THR A 1 421 ? -3.102 -2.724 28.578 1.00 88.94 421 THR A N 1
ATOM 2836 C CA . THR A 1 421 ? -3.659 -3.006 27.241 1.00 88.94 421 THR A CA 1
ATOM 2837 C C . THR A 1 421 ? -5.178 -2.830 27.248 1.00 88.94 421 THR A C 1
ATOM 2839 O O . THR A 1 421 ? -5.858 -3.500 28.034 1.00 88.94 421 THR A O 1
ATOM 2842 N N . PRO A 1 422 ? -5.724 -1.917 26.425 1.00 95.19 422 PRO A N 1
ATOM 2843 C CA . PRO A 1 422 ? -7.163 -1.775 26.285 1.00 95.19 422 PRO A CA 1
ATOM 2844 C C . PRO A 1 422 ? -7.743 -2.943 25.487 1.00 95.19 422 PRO A C 1
ATOM 2846 O O . PRO A 1 422 ? -7.092 -3.517 24.619 1.00 95.19 422 PRO A O 1
ATOM 2849 N N . VAL A 1 423 ? -9.003 -3.258 25.769 1.00 96.62 423 VAL A N 1
ATOM 2850 C CA . VAL A 1 423 ? -9.817 -4.188 24.974 1.00 96.62 423 VAL A CA 1
ATOM 2851 C C . VAL A 1 423 ? -10.197 -3.549 23.634 1.00 96.62 423 VAL A C 1
ATOM 2853 O O . VAL A 1 423 ? -10.301 -4.237 22.619 1.00 96.62 423 VAL A O 1
ATOM 2856 N N . LEU A 1 424 ? -10.421 -2.232 23.658 1.00 98.12 424 LEU A N 1
ATOM 2857 C CA . LEU A 1 424 ? -10.771 -1.387 22.522 1.00 98.12 424 LEU A CA 1
ATOM 2858 C C . LEU A 1 424 ? -10.214 0.025 22.754 1.00 98.12 424 LEU A C 1
ATOM 2860 O O . LEU A 1 424 ? -10.407 0.566 23.846 1.00 98.12 424 LEU A O 1
ATOM 2864 N N . ASN A 1 425 ? -9.594 0.625 21.734 1.00 97.88 425 ASN A N 1
ATOM 2865 C CA . ASN A 1 425 ? -9.096 2.004 21.766 1.00 97.88 425 ASN A CA 1
ATOM 2866 C C . ASN A 1 425 ? -9.556 2.801 20.535 1.00 97.88 425 ASN A C 1
ATOM 2868 O O . ASN A 1 425 ? -9.113 2.545 19.413 1.00 97.88 425 ASN A O 1
ATOM 2872 N N . VAL A 1 426 ? -10.460 3.761 20.744 1.00 98.50 426 VAL A N 1
ATOM 2873 C CA . VAL A 1 426 ? -11.098 4.524 19.662 1.00 98.50 426 VAL A CA 1
ATOM 2874 C C . VAL A 1 426 ? -10.978 6.015 19.928 1.00 98.50 426 VAL A C 1
ATOM 2876 O O . VAL A 1 426 ? -11.405 6.504 20.966 1.00 98.50 426 VAL A O 1
ATOM 2879 N N . THR A 1 427 ? -10.459 6.759 18.959 1.00 98.50 427 THR A N 1
ATOM 2880 C CA . THR A 1 427 ? -10.507 8.218 18.922 1.00 98.50 427 THR A CA 1
ATOM 2881 C C . THR A 1 427 ? -11.483 8.658 17.843 1.00 98.50 427 THR A C 1
ATOM 2883 O O . THR A 1 427 ? -11.188 8.556 16.656 1.00 98.50 427 THR A O 1
ATOM 2886 N N . GLU A 1 428 ? -12.634 9.175 18.254 1.00 97.81 428 GLU A N 1
ATOM 2887 C CA . GLU A 1 428 ? -13.666 9.695 17.356 1.00 97.81 428 GLU A CA 1
ATOM 2888 C C . GLU A 1 428 ? -13.784 11.204 17.540 1.00 97.81 428 GLU A C 1
ATOM 2890 O O . GLU A 1 428 ? -13.929 11.683 18.670 1.00 97.81 428 GLU A O 1
ATOM 2895 N N . ASN A 1 429 ? -13.692 11.956 16.440 1.00 95.94 429 ASN A N 1
ATOM 2896 C CA . ASN A 1 429 ? -13.737 13.420 16.441 1.00 95.94 429 ASN A CA 1
ATOM 2897 C C . ASN A 1 429 ? -12.777 14.045 17.482 1.00 95.94 429 ASN A C 1
ATOM 2899 O O . ASN A 1 429 ? -13.099 15.001 18.190 1.00 95.94 429 ASN A O 1
ATOM 2903 N N . GLY A 1 430 ? -11.592 13.442 17.629 1.00 96.56 430 GLY A N 1
ATOM 2904 C CA . GLY A 1 430 ? -10.556 13.863 18.574 1.00 96.56 430 GLY A CA 1
ATOM 2905 C C . GLY A 1 430 ? -10.768 13.453 20.037 1.00 96.56 430 GLY A C 1
ATOM 2906 O O . GLY A 1 430 ? -9.886 13.727 20.848 1.00 96.56 430 GLY A O 1
ATOM 2907 N N . VAL A 1 431 ? -11.869 12.785 20.398 1.00 97.25 431 VAL A N 1
ATOM 2908 C CA . VAL A 1 431 ? -12.101 12.259 21.756 1.00 97.25 431 VAL A CA 1
ATOM 2909 C C . VAL A 1 431 ? -11.721 10.783 21.814 1.00 97.25 431 VAL A C 1
ATOM 2911 O O . VAL A 1 431 ? -12.345 9.953 21.154 1.00 97.25 431 VAL A O 1
ATOM 2914 N N . GLN A 1 432 ? -10.721 10.463 22.632 1.00 97.88 432 GLN A N 1
ATOM 2915 C CA . GLN A 1 432 ? -10.238 9.105 22.850 1.00 97.88 432 GLN A CA 1
ATOM 2916 C C . GLN A 1 432 ? -11.040 8.408 23.950 1.00 97.88 432 GLN A C 1
ATOM 2918 O O . GLN A 1 432 ? -11.150 8.910 25.074 1.00 97.88 432 GLN A O 1
ATOM 2923 N N . ARG A 1 433 ? -11.566 7.231 23.616 1.00 97.38 433 ARG A N 1
ATOM 2924 C CA . ARG A 1 433 ? -12.354 6.349 24.471 1.00 97.38 433 ARG A CA 1
ATOM 2925 C C . ARG A 1 433 ? -11.730 4.965 24.500 1.00 97.38 433 ARG A C 1
ATOM 2927 O O . ARG A 1 433 ? -11.386 4.406 23.458 1.00 97.38 433 ARG A O 1
ATOM 2934 N N . GLU A 1 434 ? -11.629 4.406 25.696 1.00 97.38 434 GLU A N 1
ATOM 2935 C CA . GLU A 1 434 ? -11.064 3.078 25.908 1.00 97.38 434 GLU A CA 1
ATOM 2936 C C . GLU A 1 434 ? -12.026 2.197 26.699 1.00 97.38 434 GLU A C 1
ATOM 2938 O O . GLU A 1 434 ? -12.672 2.643 27.651 1.00 97.38 434 GLU A O 1
ATOM 2943 N N . VAL A 1 435 ? -12.090 0.922 26.317 1.00 97.88 435 VAL A N 1
ATOM 2944 C CA . VAL A 1 435 ? -12.615 -0.136 27.184 1.00 97.88 435 VAL A CA 1
ATOM 2945 C C . VAL A 1 435 ? -11.419 -0.808 27.839 1.00 97.88 435 VAL A C 1
ATOM 2947 O O . VAL A 1 435 ? -10.609 -1.451 27.172 1.00 97.88 435 VAL A O 1
ATOM 2950 N N . LEU A 1 436 ? -11.303 -0.654 29.151 1.00 95.81 436 LEU A N 1
ATOM 2951 C CA . LEU A 1 436 ? -10.196 -1.163 29.948 1.00 95.81 436 LEU A CA 1
ATOM 2952 C C . LEU A 1 436 ? -10.679 -2.316 30.823 1.00 95.81 436 LEU A C 1
ATOM 2954 O O . LEU A 1 436 ? -11.655 -2.187 31.557 1.00 95.81 436 LEU A O 1
ATOM 2958 N N . ALA A 1 437 ? -9.950 -3.427 30.788 1.00 95.50 437 ALA A N 1
ATOM 2959 C CA . ALA A 1 437 ? -10.096 -4.517 31.742 1.00 95.50 437 ALA A CA 1
ATOM 2960 C C . ALA A 1 437 ? -8.753 -4.713 32.445 1.00 95.50 437 ALA A C 1
ATOM 2962 O O . ALA A 1 437 ? -7.774 -5.142 31.832 1.00 95.50 437 ALA A O 1
ATOM 2963 N N . THR A 1 438 ? -8.692 -4.339 33.722 1.00 93.62 438 THR A N 1
ATOM 2964 C CA . THR A 1 438 ? -7.437 -4.262 34.482 1.00 93.62 438 THR A CA 1
ATOM 2965 C C . THR A 1 438 ? -7.501 -5.149 35.718 1.00 93.62 438 THR A C 1
ATOM 2967 O O . THR A 1 438 ? -8.504 -5.123 36.425 1.00 93.62 438 THR A O 1
ATOM 2970 N N . PRO A 1 439 ? -6.467 -5.947 36.027 1.00 93.94 439 PRO A N 1
ATOM 2971 C CA . PRO A 1 439 ? -6.455 -6.703 37.273 1.00 93.94 439 PRO A CA 1
ATOM 2972 C C . PRO A 1 439 ? -6.488 -5.759 38.478 1.00 93.94 439 PRO A C 1
ATOM 2974 O O . PRO A 1 439 ? -5.933 -4.658 38.422 1.00 93.94 439 PRO A O 1
ATOM 2977 N N . ILE A 1 440 ? -7.093 -6.202 39.584 1.00 89.50 440 ILE A N 1
ATOM 2978 C CA . ILE A 1 440 ? -6.996 -5.458 40.846 1.00 89.50 440 ILE A CA 1
ATOM 2979 C C . ILE A 1 440 ? -5.518 -5.274 41.244 1.00 89.50 440 ILE A C 1
ATOM 2981 O O . ILE A 1 440 ? -4.676 -6.098 40.862 1.00 89.50 440 ILE A O 1
ATOM 2985 N N . PRO A 1 441 ? -5.162 -4.227 42.011 1.00 87.00 441 PRO A N 1
ATOM 2986 C CA . PRO A 1 441 ? -3.780 -3.991 42.422 1.00 87.00 441 PRO A CA 1
ATOM 2987 C C . PRO A 1 441 ? -3.127 -5.231 43.053 1.00 87.00 441 PRO A C 1
ATOM 2989 O O . PRO A 1 441 ? -3.632 -5.797 44.018 1.00 87.00 441 PRO A O 1
ATOM 2992 N N . GLY A 1 442 ? -1.989 -5.664 42.500 1.00 82.81 442 GLY A N 1
ATOM 2993 C CA . GLY A 1 442 ? -1.272 -6.867 42.948 1.00 82.81 442 GLY A CA 1
ATOM 2994 C C . GLY A 1 442 ? -1.837 -8.202 42.435 1.00 82.81 442 GLY A C 1
ATOM 2995 O O . GLY A 1 442 ? -1.248 -9.245 42.718 1.00 82.81 442 GLY A O 1
ATOM 2996 N N . GLY A 1 443 ? -2.934 -8.178 41.674 1.00 87.12 443 GLY A N 1
ATOM 2997 C CA . GLY A 1 443 ? -3.532 -9.332 41.004 1.00 87.12 443 GLY A CA 1
ATOM 2998 C C . GLY A 1 443 ? -3.037 -9.541 39.567 1.00 87.12 443 GLY A C 1
ATOM 2999 O O . GLY A 1 443 ? -2.205 -8.799 39.046 1.00 87.12 443 GLY A O 1
ATOM 3000 N N . ALA A 1 444 ? -3.580 -10.567 38.911 1.00 89.31 444 ALA A N 1
ATOM 3001 C CA . ALA A 1 444 ? -3.370 -10.856 37.494 1.00 89.31 444 ALA A CA 1
ATOM 3002 C C . ALA A 1 444 ? -4.720 -11.083 36.811 1.00 89.31 444 ALA A C 1
ATOM 3004 O O . ALA A 1 444 ? -5.666 -11.544 37.451 1.00 89.31 444 ALA A O 1
ATOM 3005 N N . MET A 1 445 ? -4.805 -10.768 35.515 1.00 91.31 445 MET A N 1
ATOM 3006 C CA . MET A 1 445 ? -6.037 -10.984 34.763 1.00 91.31 445 MET A CA 1
ATOM 3007 C C . MET A 1 445 ? -6.345 -12.490 34.725 1.00 91.31 445 MET A C 1
ATOM 3009 O O . MET A 1 445 ? -5.460 -13.269 34.348 1.00 91.31 445 MET A O 1
ATOM 3013 N N . PRO A 1 446 ? -7.551 -12.934 35.119 1.00 90.62 446 PRO A N 1
ATOM 3014 C CA . PRO A 1 446 ? -7.895 -14.348 35.067 1.00 90.62 446 PRO A CA 1
ATOM 3015 C C . PRO A 1 446 ? -7.805 -14.901 33.640 1.00 90.62 446 PRO A C 1
ATOM 3017 O O . PRO A 1 446 ? -8.315 -14.307 32.690 1.00 90.62 446 PRO A O 1
ATOM 3020 N N . GLY A 1 447 ? -7.157 -16.058 33.488 1.00 87.31 447 GLY A N 1
ATOM 3021 C CA . GLY A 1 447 ? -7.027 -16.715 32.189 1.00 87.31 447 GLY A CA 1
ATOM 3022 C C . GLY A 1 447 ? -8.387 -17.125 31.619 1.00 87.31 447 GLY A C 1
ATOM 3023 O O . GLY A 1 447 ? -9.244 -17.628 32.343 1.00 87.31 447 GLY A O 1
ATOM 3024 N N . GLY A 1 448 ? -8.573 -16.938 30.311 1.00 87.19 448 GLY A N 1
ATOM 3025 C CA . GLY A 1 448 ? -9.807 -17.313 29.616 1.00 87.19 448 GLY A CA 1
ATOM 3026 C C . GLY A 1 448 ? -10.956 -16.309 29.748 1.00 87.19 448 GLY A C 1
ATOM 3027 O O . GLY A 1 448 ? -12.061 -16.629 29.317 1.00 87.19 448 GLY A O 1
ATOM 3028 N N . ILE A 1 449 ? -10.721 -15.122 30.320 1.00 93.25 449 ILE A N 1
ATOM 3029 C CA . ILE A 1 449 ? -11.625 -13.980 30.150 1.00 93.25 449 ILE A CA 1
ATOM 3030 C C . ILE A 1 449 ? -11.394 -13.369 28.770 1.00 93.25 449 ILE A C 1
ATOM 3032 O O . ILE A 1 449 ? -10.268 -13.008 28.429 1.00 93.25 449 ILE A O 1
ATOM 3036 N N . THR A 1 450 ? -12.471 -13.236 28.002 1.00 95.81 450 THR A N 1
ATOM 3037 C CA . THR A 1 450 ? -12.496 -12.482 26.742 1.00 95.81 450 THR A CA 1
ATOM 3038 C C . THR A 1 450 ? -13.751 -11.623 26.671 1.00 95.81 450 THR A C 1
ATOM 3040 O O . THR A 1 450 ? -14.690 -11.811 27.448 1.00 95.81 450 THR A O 1
ATOM 3043 N N . PHE A 1 451 ? -13.764 -10.669 25.750 1.00 97.75 451 PHE A N 1
ATOM 3044 C CA . PHE A 1 451 ? -14.814 -9.671 25.631 1.00 97.75 451 PHE A CA 1
ATOM 3045 C C . PHE A 1 451 ? -15.370 -9.649 24.213 1.00 97.75 451 PHE A C 1
ATOM 3047 O O . PHE A 1 451 ? -14.611 -9.545 23.248 1.00 97.75 451 PHE A O 1
ATOM 3054 N N . ALA A 1 452 ? -16.696 -9.672 24.101 1.00 98.50 452 ALA A N 1
ATOM 3055 C CA . ALA A 1 452 ? -17.364 -9.188 22.906 1.00 98.50 452 ALA A CA 1
ATOM 3056 C C . ALA A 1 452 ? -17.813 -7.744 23.171 1.00 98.50 452 ALA A C 1
ATOM 3058 O O . ALA A 1 452 ? -18.541 -7.497 24.130 1.00 98.50 452 ALA A O 1
ATOM 3059 N N . VAL A 1 453 ? -17.352 -6.791 22.365 1.00 98.56 453 VAL A N 1
ATOM 3060 C CA . VAL A 1 453 ? -17.594 -5.354 22.547 1.00 98.56 453 VAL A CA 1
ATOM 3061 C C . VAL A 1 453 ? -18.232 -4.789 21.290 1.00 98.56 453 VAL A C 1
ATOM 3063 O O . VAL A 1 453 ? -17.781 -5.068 20.181 1.00 98.56 453 VAL A O 1
ATOM 3066 N N . VAL A 1 454 ? -19.251 -3.960 21.470 1.00 98.50 454 VAL A N 1
ATOM 3067 C CA . VAL A 1 454 ? -19.819 -3.106 20.428 1.00 98.50 454 VAL A CA 1
ATOM 3068 C C . VAL A 1 454 ? -19.606 -1.666 20.851 1.00 98.50 454 VAL A C 1
ATOM 3070 O O . VAL A 1 454 ? -19.959 -1.320 21.971 1.00 98.50 454 VAL A O 1
ATOM 3073 N N . TYR A 1 455 ? -19.044 -0.848 19.971 1.00 98.38 455 TYR A N 1
ATOM 3074 C CA . TYR A 1 455 ? -19.032 0.606 20.074 1.00 98.38 455 TYR A CA 1
ATOM 3075 C C . TYR A 1 455 ? -19.984 1.143 19.009 1.00 98.38 455 TYR A C 1
ATOM 3077 O O . TYR A 1 455 ? -19.759 0.922 17.817 1.00 98.38 455 TYR A O 1
ATOM 3085 N N . ASP A 1 456 ? -21.052 1.808 19.436 1.00 97.56 456 ASP A N 1
ATOM 3086 C CA . ASP A 1 456 ? -22.101 2.339 18.570 1.00 97.56 456 ASP A CA 1
ATOM 3087 C C . ASP A 1 456 ? -22.196 3.859 18.741 1.00 97.56 456 ASP A C 1
ATOM 3089 O O . ASP A 1 456 ? -22.449 4.373 19.834 1.00 97.56 456 ASP A O 1
ATOM 3093 N N . SER A 1 457 ? -21.978 4.575 17.643 1.00 96.06 457 SER A N 1
ATOM 3094 C CA . SER A 1 457 ? -22.061 6.037 17.559 1.00 96.06 457 SER A CA 1
ATOM 3095 C C . SER A 1 457 ? -23.028 6.481 16.439 1.00 96.06 457 SER A C 1
ATOM 3097 O O . SER A 1 457 ? -23.190 7.663 16.155 1.00 96.06 457 SER A O 1
ATOM 3099 N N . GLN A 1 458 ? -23.795 5.548 15.847 1.00 90.69 458 GLN A N 1
ATOM 3100 C CA . GLN A 1 458 ? -24.701 5.839 14.718 1.00 90.69 458 GLN A CA 1
ATOM 3101 C C . GLN A 1 458 ? -25.802 6.858 15.033 1.00 90.69 458 GLN A C 1
ATOM 3103 O O . GLN A 1 458 ? -26.208 7.633 14.166 1.00 90.69 458 GLN A O 1
ATOM 3108 N N . THR A 1 459 ? -26.383 6.783 16.233 1.00 77.75 459 THR A N 1
ATOM 3109 C CA . THR A 1 459 ? -27.604 7.536 16.574 1.00 77.75 459 THR A CA 1
ATOM 3110 C C . THR A 1 459 ? -27.518 8.312 17.880 1.00 77.75 459 THR A C 1
ATOM 3112 O O . THR A 1 459 ? -28.434 9.075 18.194 1.00 77.75 459 THR A O 1
ATOM 3115 N N . ALA A 1 460 ? -26.471 8.090 18.670 1.00 74.81 460 ALA A N 1
ATOM 3116 C CA . ALA A 1 460 ? -26.335 8.672 19.995 1.00 74.81 460 ALA A CA 1
ATOM 3117 C C . ALA A 1 460 ? -25.536 9.982 19.932 1.00 74.81 460 ALA A C 1
ATOM 3119 O O . ALA A 1 460 ? -24.614 10.120 19.140 1.00 74.81 460 ALA A O 1
ATOM 3120 N N . ALA A 1 461 ? -25.898 10.956 20.772 1.00 78.50 461 ALA A N 1
ATOM 3121 C CA . ALA A 1 461 ? -25.133 12.202 20.887 1.00 78.50 461 ALA A CA 1
ATOM 3122 C C . ALA A 1 461 ? -23.750 11.973 21.524 1.00 78.50 461 ALA A C 1
ATOM 3124 O O . ALA A 1 461 ? -22.799 12.678 21.208 1.00 78.50 461 ALA A O 1
ATOM 3125 N N . ASP A 1 462 ? -23.671 10.978 22.408 1.00 90.25 462 ASP A N 1
ATOM 3126 C CA . ASP A 1 462 ? -22.446 10.449 22.991 1.00 90.25 462 ASP A CA 1
ATOM 3127 C C . ASP A 1 462 ? -22.356 8.960 22.626 1.00 90.25 462 ASP A C 1
ATOM 3129 O O . ASP A 1 462 ? -23.358 8.256 22.800 1.00 90.25 462 ASP A O 1
ATOM 3133 N N . PRO A 1 463 ? -21.191 8.455 22.189 1.00 94.50 463 PRO A N 1
ATOM 3134 C CA . PRO A 1 463 ? -21.012 7.048 21.862 1.00 94.50 463 PRO A CA 1
ATOM 3135 C C . PRO A 1 463 ? -21.353 6.133 23.035 1.00 94.50 463 PRO A C 1
ATOM 3137 O O . PRO A 1 463 ? -21.118 6.467 24.205 1.00 94.50 463 PRO A O 1
ATOM 3140 N N . GLN A 1 464 ? -21.882 4.961 22.711 1.00 95.56 464 GLN A N 1
ATOM 3141 C CA . GLN A 1 464 ? -22.278 3.955 23.687 1.00 95.56 464 GLN A CA 1
ATOM 3142 C C . GLN A 1 464 ? -21.612 2.610 23.408 1.00 95.56 464 GLN A C 1
ATOM 3144 O O . GLN A 1 464 ? -21.274 2.301 22.264 1.00 95.56 464 GLN A O 1
ATOM 3149 N N . ALA A 1 465 ? -21.424 1.816 24.461 1.00 98.00 465 ALA A N 1
ATOM 3150 C CA . ALA A 1 465 ? -20.893 0.470 24.347 1.00 98.00 465 ALA A CA 1
ATOM 3151 C C . ALA A 1 465 ? -21.786 -0.597 24.982 1.00 98.00 465 ALA A C 1
ATOM 3153 O O . ALA A 1 465 ? -22.300 -0.416 26.088 1.00 98.00 465 ALA A O 1
ATOM 3154 N N . ALA A 1 466 ? -21.873 -1.742 24.302 1.00 98.44 466 ALA A N 1
ATOM 3155 C CA . ALA A 1 466 ? -22.393 -2.993 24.840 1.00 98.44 466 ALA A CA 1
ATOM 3156 C C . ALA A 1 466 ? -21.248 -4.002 24.976 1.00 98.44 466 ALA A C 1
ATOM 3158 O O . ALA A 1 466 ? -20.484 -4.214 24.032 1.00 98.44 466 ALA A O 1
ATOM 3159 N N . ILE A 1 467 ? -21.123 -4.628 26.143 1.00 98.75 467 ILE A N 1
ATOM 3160 C CA . ILE A 1 467 ? -20.008 -5.508 26.492 1.00 98.75 467 ILE A CA 1
ATOM 3161 C C . ILE A 1 467 ? -20.555 -6.836 27.002 1.00 98.75 467 ILE A C 1
ATOM 3163 O O . ILE A 1 467 ? -21.340 -6.882 27.943 1.00 98.75 467 ILE A O 1
ATOM 3167 N N . ARG A 1 468 ? -20.084 -7.937 26.429 1.00 98.56 468 ARG A N 1
ATOM 3168 C CA . ARG A 1 468 ? -20.276 -9.277 26.976 1.00 98.56 468 ARG A CA 1
ATOM 3169 C C . ARG A 1 468 ? -18.959 -9.824 27.474 1.00 98.56 468 ARG A C 1
ATOM 3171 O O . ARG A 1 468 ? -18.006 -9.947 26.705 1.00 98.56 468 ARG A O 1
ATOM 3178 N N . ILE A 1 469 ? -18.937 -10.215 28.739 1.00 98.19 469 ILE A N 1
ATOM 3179 C CA . ILE A 1 469 ? -17.795 -10.873 29.360 1.00 98.19 469 ILE A CA 1
ATOM 3180 C C . ILE A 1 469 ? -17.965 -12.381 29.190 1.00 98.19 469 ILE A C 1
ATOM 3182 O O . ILE A 1 469 ? -18.911 -12.979 29.703 1.00 98.19 469 ILE A O 1
ATOM 3186 N N . ILE A 1 470 ? -17.046 -13.006 28.465 1.00 96.25 470 ILE A N 1
ATOM 3187 C CA . ILE A 1 470 ? -17.056 -14.441 28.190 1.00 96.25 470 ILE A CA 1
ATOM 3188 C C . ILE A 1 470 ? -16.036 -15.107 29.104 1.00 96.25 470 ILE A C 1
ATOM 3190 O O . ILE A 1 470 ? -14.854 -14.753 29.088 1.00 96.25 470 ILE A O 1
ATOM 3194 N N . THR A 1 471 ? -16.481 -16.093 29.881 1.00 93.81 471 THR A N 1
ATOM 3195 C CA . THR A 1 471 ? -15.617 -16.820 30.816 1.00 93.81 471 THR A CA 1
ATOM 3196 C C . THR A 1 471 ? -15.283 -18.228 30.317 1.00 93.81 471 THR A C 1
ATOM 3198 O O . THR A 1 471 ? -16.137 -18.982 29.844 1.00 93.81 471 THR A O 1
ATOM 3201 N N . GLY A 1 472 ? -13.999 -18.588 30.401 1.00 87.31 472 GLY A N 1
ATOM 3202 C CA . GLY A 1 472 ? -13.457 -19.898 30.015 1.00 87.31 472 GLY A CA 1
ATOM 3203 C C . GLY A 1 472 ? -13.258 -20.885 31.173 1.00 87.31 472 GLY A C 1
ATOM 3204 O O . GLY A 1 472 ? -12.587 -21.901 30.998 1.00 87.31 472 GLY A O 1
ATOM 3205 N N . GLY A 1 473 ? -13.787 -20.595 32.365 1.00 85.81 473 GLY A N 1
ATOM 3206 C CA . GLY A 1 473 ? -13.591 -21.409 33.566 1.00 85.81 473 GLY A CA 1
ATOM 3207 C C . GLY A 1 473 ? -14.058 -20.705 34.838 1.00 85.81 473 GLY A C 1
ATOM 3208 O O . GLY A 1 473 ? -14.727 -19.677 34.781 1.00 85.81 473 GLY A O 1
ATOM 3209 N N . THR A 1 474 ? -13.705 -21.260 35.998 1.00 87.56 474 THR A N 1
ATOM 3210 C CA . THR A 1 474 ? -14.011 -20.635 37.290 1.00 87.56 474 THR A CA 1
ATOM 3211 C C . THR A 1 474 ? -13.115 -19.424 37.513 1.00 87.56 474 THR A C 1
ATOM 3213 O O . THR A 1 474 ? -11.891 -19.556 37.548 1.00 87.56 474 THR A O 1
ATOM 3216 N N . VAL A 1 475 ? -13.730 -18.264 37.723 1.00 92.06 475 VAL A N 1
ATOM 3217 C CA . VAL A 1 475 ? -13.033 -17.003 37.982 1.00 92.06 475 VAL A CA 1
ATOM 3218 C C . VAL A 1 475 ? -13.270 -16.594 39.437 1.00 92.06 475 VAL A C 1
ATOM 3220 O O . VAL A 1 475 ? -14.421 -16.618 39.878 1.00 92.06 475 VAL A O 1
ATOM 3223 N N . PRO A 1 476 ? -12.227 -16.250 40.217 1.00 91.25 476 PRO A N 1
ATOM 3224 C CA . PRO A 1 476 ? -12.431 -15.727 41.562 1.00 91.25 476 PRO A CA 1
ATOM 3225 C C . PRO A 1 476 ? -13.206 -14.406 41.512 1.00 91.25 476 PRO A C 1
ATOM 3227 O O . PRO A 1 476 ? -12.951 -13.562 40.649 1.00 91.25 476 PRO A O 1
ATOM 3230 N N . ALA A 1 477 ? -14.141 -14.221 42.444 1.00 91.38 477 ALA A N 1
ATOM 3231 C CA . ALA A 1 477 ? -14.868 -12.964 42.577 1.00 91.38 477 ALA A CA 1
ATOM 3232 C C . ALA A 1 477 ? -13.889 -11.794 42.765 1.00 91.38 477 ALA A C 1
ATOM 3234 O O . ALA A 1 477 ? -12.843 -11.963 43.395 1.00 91.38 477 ALA A O 1
ATOM 3235 N N . ARG A 1 478 ? -14.240 -10.625 42.219 1.00 92.81 478 ARG A N 1
ATOM 3236 C CA . ARG A 1 478 ? -13.502 -9.367 42.393 1.00 92.81 478 ARG A CA 1
ATOM 3237 C C . ARG A 1 478 ? -12.007 -9.426 42.034 1.00 92.81 478 ARG A C 1
ATOM 3239 O O . ARG A 1 478 ? -11.163 -8.888 42.736 1.00 92.81 478 ARG A O 1
ATOM 3246 N N . SER A 1 479 ? -11.662 -10.075 40.926 1.00 93.06 479 SER A N 1
ATOM 3247 C CA . SER A 1 479 ? -10.275 -10.230 40.458 1.00 93.06 479 SER A CA 1
ATOM 3248 C C . SER A 1 479 ? -9.780 -9.095 39.550 1.00 93.06 479 SER A C 1
ATOM 3250 O O . SER A 1 479 ? -8.574 -8.952 39.340 1.00 93.06 479 SER A O 1
ATOM 3252 N N . TRP A 1 480 ? -10.679 -8.313 38.953 1.00 94.88 480 TRP A N 1
ATOM 3253 C CA . TRP A 1 480 ? -10.325 -7.286 37.966 1.00 94.88 480 TRP A CA 1
ATOM 3254 C C . TRP A 1 480 ? -11.421 -6.218 37.844 1.00 94.88 480 TRP A C 1
ATOM 3256 O O . TRP A 1 480 ? -12.562 -6.460 38.215 1.00 94.88 480 TRP A O 1
ATOM 3266 N N . ASN A 1 481 ? -11.084 -5.039 37.331 1.00 94.50 481 ASN A N 1
ATOM 3267 C CA . ASN A 1 481 ? -11.985 -3.907 37.127 1.00 94.50 481 ASN A CA 1
ATOM 3268 C C . ASN A 1 481 ? -12.281 -3.709 35.639 1.00 94.50 481 ASN A C 1
ATOM 3270 O O . ASN A 1 481 ? -11.366 -3.782 34.812 1.00 94.50 481 ASN A O 1
ATOM 3274 N N . LEU A 1 482 ? -13.537 -3.396 35.323 1.00 96.62 482 LEU A N 1
ATOM 3275 C CA . LEU A 1 482 ? -13.970 -2.931 34.009 1.00 96.62 482 LEU A CA 1
ATOM 3276 C C . LEU A 1 482 ? -14.124 -1.410 34.039 1.00 96.62 482 LEU A C 1
ATOM 3278 O O . LEU A 1 482 ? -14.748 -0.865 34.949 1.00 96.62 482 LEU A O 1
ATOM 3282 N N . GLN A 1 483 ? -13.601 -0.726 33.028 1.00 95.75 483 GLN A N 1
ATOM 3283 C CA . GLN A 1 483 ? -13.740 0.717 32.906 1.00 95.75 483 GLN A CA 1
ATOM 3284 C C . GLN A 1 483 ? -14.040 1.129 31.464 1.00 95.75 483 GLN A C 1
ATOM 3286 O O . GLN A 1 483 ? -13.355 0.710 30.533 1.00 95.75 483 GLN A O 1
ATOM 3291 N N . LEU A 1 484 ? -15.041 1.990 31.294 1.00 96.75 484 LEU A N 1
ATOM 3292 C CA . LEU A 1 484 ? -15.242 2.797 30.092 1.00 96.75 484 LEU A CA 1
ATOM 3293 C C . LEU A 1 484 ? -14.628 4.166 30.375 1.00 96.75 484 LEU A C 1
ATOM 3295 O O . LEU A 1 484 ? -15.170 4.941 31.168 1.00 96.75 484 LEU A O 1
ATOM 3299 N N . ALA A 1 485 ? -13.471 4.433 29.778 1.00 94.56 485 ALA A N 1
ATOM 3300 C CA . ALA A 1 485 ? -12.666 5.616 30.053 1.00 94.56 485 ALA A CA 1
ATOM 3301 C C . ALA A 1 485 ? -12.707 6.616 28.894 1.00 94.56 485 ALA A C 1
ATOM 3303 O O . ALA A 1 485 ? -12.735 6.227 27.727 1.00 94.56 485 ALA A O 1
ATOM 3304 N N . VAL A 1 486 ? -12.643 7.903 29.231 1.00 95.00 486 VAL A N 1
ATOM 3305 C CA . VAL A 1 486 ? -12.387 9.011 28.310 1.00 95.00 486 VAL A CA 1
ATOM 3306 C C . VAL A 1 486 ? -11.013 9.582 28.659 1.00 95.00 486 VAL A C 1
ATOM 3308 O O . VAL A 1 486 ? -10.794 10.082 29.760 1.00 95.00 486 VAL A O 1
ATOM 3311 N N . MET A 1 487 ? -10.056 9.479 27.738 1.00 94.00 487 MET A N 1
ATOM 3312 C CA . MET A 1 487 ? -8.634 9.654 28.078 1.00 94.00 487 MET A CA 1
ATOM 3313 C C . MET A 1 487 ? -8.146 11.099 27.964 1.00 94.00 487 MET A C 1
ATOM 3315 O O . MET A 1 487 ? -7.253 11.524 28.695 1.00 94.00 487 MET A O 1
ATOM 3319 N N . ASN A 1 488 ? -8.720 11.866 27.038 1.00 93.94 488 ASN A N 1
ATOM 3320 C CA . ASN A 1 488 ? -8.215 13.184 26.648 1.00 93.94 488 ASN A CA 1
ATOM 3321 C C . ASN A 1 488 ? -9.279 14.293 26.709 1.00 93.94 488 ASN A C 1
ATOM 3323 O O . ASN A 1 488 ? -9.091 15.369 26.141 1.00 93.94 488 ASN A O 1
ATOM 3327 N N . SER A 1 489 ? -10.394 14.044 27.396 1.00 92.25 489 SER A N 1
ATOM 3328 C CA . SER A 1 489 ? -11.473 15.011 27.587 1.00 92.25 489 SER A CA 1
ATOM 3329 C C . SER A 1 489 ? -12.085 14.860 28.975 1.00 92.25 489 SER A C 1
ATOM 3331 O O . SER A 1 489 ? -12.270 13.751 29.460 1.00 92.25 489 SER A O 1
ATOM 3333 N N . THR A 1 490 ? -12.415 15.983 29.611 1.00 87.81 490 THR A N 1
ATOM 3334 C CA . THR A 1 490 ? -13.090 16.012 30.920 1.00 87.81 490 THR A CA 1
ATOM 3335 C C . THR A 1 490 ? -14.597 16.252 30.811 1.00 87.81 490 THR A C 1
ATOM 3337 O O . THR A 1 490 ? -15.298 16.205 31.822 1.00 87.81 490 THR A O 1
ATOM 3340 N N . THR A 1 491 ? -15.101 16.536 29.607 1.00 89.44 491 THR A N 1
ATOM 3341 C CA . THR A 1 491 ? -16.507 16.890 29.352 1.00 89.44 491 THR A CA 1
ATOM 3342 C C . THR A 1 491 ? -17.231 15.903 28.446 1.00 89.44 491 THR A C 1
ATOM 3344 O O . THR A 1 491 ? -18.458 15.950 28.388 1.00 89.44 491 THR A O 1
ATOM 3347 N N . ALA A 1 492 ? -16.498 15.054 27.723 1.00 93.69 492 ALA A N 1
ATOM 3348 C CA . ALA A 1 492 ? -17.086 14.034 26.868 1.00 93.69 492 ALA A CA 1
ATOM 3349 C C . ALA A 1 492 ? -17.492 12.803 27.682 1.00 93.69 492 ALA A C 1
ATOM 3351 O O . ALA A 1 492 ? -16.873 12.499 28.701 1.00 93.69 492 ALA A O 1
ATOM 3352 N N . ASN A 1 493 ? -18.501 12.084 27.192 1.00 94.12 493 ASN A N 1
ATOM 3353 C CA . ASN A 1 493 ? -18.971 10.850 27.805 1.00 94.12 493 ASN A CA 1
ATOM 3354 C C . ASN A 1 493 ? -18.635 9.629 26.942 1.00 94.12 493 ASN A C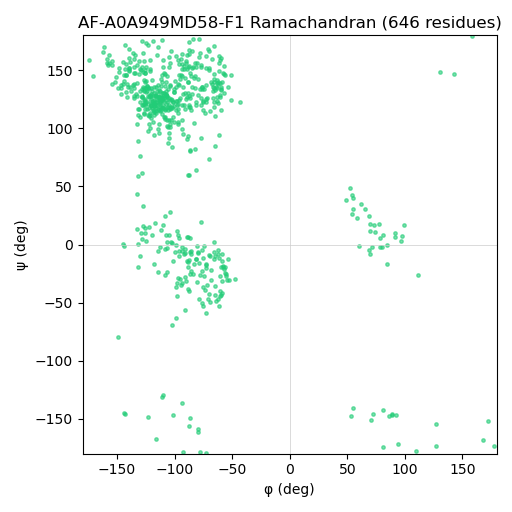 1
ATOM 3356 O O . ASN A 1 493 ? -18.454 9.713 25.719 1.00 94.12 493 ASN A O 1
ATOM 3360 N N . PHE A 1 494 ? -18.622 8.479 27.605 1.00 96.44 494 PHE A N 1
ATOM 3361 C CA . PHE A 1 494 ? -18.681 7.155 27.016 1.00 96.44 494 PHE A CA 1
ATOM 3362 C C . PHE A 1 494 ? -19.734 6.337 27.771 1.00 96.44 494 PHE A C 1
ATOM 3364 O O . PHE A 1 494 ? -19.537 5.944 28.923 1.00 96.44 494 PHE A O 1
ATOM 3371 N N . ASN A 1 495 ? -20.898 6.162 27.149 1.00 96.75 495 ASN A N 1
ATOM 3372 C CA . ASN A 1 495 ? -22.063 5.574 27.801 1.00 96.75 495 ASN A CA 1
ATOM 3373 C C . ASN A 1 495 ? -22.025 4.041 27.754 1.00 96.75 495 ASN A C 1
ATOM 3375 O O . ASN A 1 495 ? -21.489 3.452 26.817 1.00 96.75 495 ASN A O 1
ATOM 3379 N N . LEU A 1 496 ? -22.657 3.388 28.729 1.00 98.06 496 LEU A N 1
ATOM 3380 C CA . LEU A 1 496 ? -22.829 1.934 28.738 1.00 98.06 496 LEU A CA 1
ATOM 3381 C C . LEU A 1 496 ? -24.290 1.581 28.444 1.00 98.06 496 LEU A C 1
ATOM 3383 O O . LEU A 1 496 ? -25.179 1.971 29.203 1.00 98.06 496 LEU A O 1
ATOM 3387 N N . SER A 1 497 ? -24.547 0.823 27.379 1.00 97.56 497 SER A N 1
ATOM 3388 C CA . SER A 1 497 ? -25.875 0.278 27.069 1.00 97.56 497 SER A CA 1
ATOM 3389 C C . SER A 1 497 ? -26.109 -1.079 27.725 1.00 97.56 497 SER A C 1
ATOM 3391 O O . SER A 1 497 ? -27.205 -1.342 28.226 1.00 97.56 497 SER A O 1
ATOM 3393 N N . LEU A 1 498 ? -25.081 -1.925 27.779 1.00 98.50 498 LEU A N 1
ATOM 3394 C CA . LEU A 1 498 ? -25.143 -3.245 28.395 1.00 98.50 498 LEU A CA 1
ATOM 3395 C C . LEU A 1 498 ? -23.762 -3.692 28.871 1.00 98.50 498 LEU A C 1
ATOM 3397 O O . LEU A 1 498 ? -22.790 -3.588 28.130 1.00 98.50 498 LEU A O 1
ATOM 3401 N N . VAL A 1 499 ? -23.700 -4.291 30.055 1.00 98.62 499 VAL A N 1
ATOM 3402 C CA . VAL A 1 499 ? -22.667 -5.272 30.388 1.00 98.62 499 VAL A CA 1
ATOM 3403 C C . VAL A 1 499 ? -23.330 -6.559 30.862 1.00 98.62 499 VAL A C 1
ATOM 3405 O O . VAL A 1 499 ? -24.101 -6.535 31.820 1.00 98.62 499 VAL A O 1
ATOM 3408 N N . ASP A 1 500 ? -23.057 -7.670 30.181 1.00 98.31 500 ASP A N 1
ATOM 3409 C CA . ASP A 1 500 ? -23.559 -8.994 30.548 1.00 98.31 500 ASP A CA 1
ATOM 3410 C C . ASP A 1 500 ? -22.444 -10.041 30.636 1.00 98.31 500 ASP A C 1
ATOM 3412 O O . ASP A 1 500 ? -21.267 -9.771 30.366 1.00 98.31 500 ASP A O 1
ATOM 3416 N N . SER A 1 501 ? -22.820 -11.247 31.057 1.00 96.75 501 SER A N 1
ATOM 3417 C CA . SER A 1 501 ? -21.915 -12.384 31.129 1.00 96.75 501 SER A CA 1
ATOM 3418 C C . SER A 1 501 ? -22.390 -13.564 30.293 1.00 96.75 501 SER A C 1
ATOM 3420 O O . SER A 1 501 ? -23.582 -13.836 30.128 1.00 96.75 501 SER A O 1
ATOM 3422 N N . GLN A 1 502 ? -21.417 -14.319 29.794 1.00 95.69 502 GLN A N 1
ATOM 3423 C CA . GLN A 1 502 ? -21.615 -15.613 29.168 1.00 95.69 502 GLN A CA 1
ATOM 3424 C C . GLN A 1 502 ? -20.711 -16.642 29.846 1.00 95.69 502 GLN A C 1
ATOM 3426 O O . GLN A 1 502 ? -19.522 -16.405 30.040 1.00 95.69 502 GLN A O 1
ATOM 3431 N N . ASN A 1 503 ? -21.285 -17.810 30.148 1.00 91.94 503 ASN A N 1
ATOM 3432 C CA . ASN A 1 503 ? -20.636 -18.970 30.778 1.00 91.94 503 ASN A CA 1
ATOM 3433 C C . ASN A 1 503 ? -20.311 -18.856 32.283 1.00 91.94 503 ASN A C 1
ATOM 3435 O O . ASN A 1 503 ? -19.595 -19.705 32.810 1.00 91.94 503 ASN A O 1
ATOM 3439 N N . GLY A 1 504 ? -20.910 -17.907 33.010 1.00 89.50 504 GLY A N 1
ATOM 3440 C CA . GLY A 1 504 ? -20.921 -17.897 34.479 1.00 89.50 504 GLY A CA 1
ATOM 3441 C C . GLY A 1 504 ? -20.424 -16.590 35.089 1.00 89.50 504 GLY A C 1
ATOM 3442 O O . GLY A 1 504 ? -20.531 -15.538 34.467 1.00 89.50 504 GLY A O 1
ATOM 3443 N N . ALA A 1 505 ? -19.906 -16.673 36.317 1.00 94.31 505 ALA A N 1
ATOM 3444 C CA . ALA A 1 505 ? -19.365 -15.522 37.035 1.00 94.31 505 ALA A CA 1
ATOM 3445 C C . ALA A 1 505 ? -18.137 -14.951 36.314 1.00 94.31 505 ALA A C 1
ATOM 3447 O O . ALA A 1 505 ? -17.253 -15.693 35.878 1.00 94.31 505 ALA A O 1
ATOM 3448 N N . THR A 1 506 ? -18.098 -13.629 36.214 1.00 96.44 506 THR A N 1
ATOM 3449 C CA . THR A 1 506 ? -17.075 -12.854 35.499 1.00 96.44 506 THR A CA 1
ATOM 3450 C C . THR A 1 506 ? -15.861 -12.543 36.360 1.00 96.44 506 THR A C 1
ATOM 3452 O O . THR A 1 506 ? -14.765 -12.327 35.838 1.00 96.44 506 THR A O 1
ATOM 3455 N N . GLY A 1 507 ? -16.052 -12.501 37.681 1.00 95.12 507 GLY A N 1
ATOM 3456 C CA . GLY A 1 507 ? -15.023 -12.069 38.620 1.00 95.12 507 GLY A CA 1
ATOM 3457 C C . GLY A 1 507 ? -14.712 -10.576 38.545 1.00 95.12 507 GLY A C 1
ATOM 3458 O O . GLY A 1 507 ? -13.659 -10.169 39.032 1.00 95.12 507 GLY A O 1
ATOM 3459 N N . VAL A 1 508 ? -15.587 -9.767 37.942 1.00 96.31 508 VAL A N 1
ATOM 3460 C CA . VAL A 1 508 ? -15.443 -8.310 37.950 1.00 96.31 508 VAL A CA 1
ATOM 3461 C C . VAL A 1 508 ? -15.591 -7.772 39.380 1.00 96.31 508 VAL A C 1
ATOM 3463 O O . VAL A 1 508 ? -16.361 -8.298 40.184 1.00 96.31 508 VAL A O 1
ATOM 3466 N N . SER A 1 509 ? -14.797 -6.761 39.720 1.00 95.44 509 SER A N 1
ATOM 3467 C CA . SER A 1 509 ? -14.792 -6.068 41.009 1.00 95.44 509 SER A CA 1
ATOM 3468 C C . SER A 1 509 ? -15.517 -4.738 40.880 1.00 95.44 509 SER A C 1
ATOM 3470 O O . SER A 1 509 ? -16.620 -4.611 41.398 1.00 95.44 509 SER A O 1
ATOM 3472 N N . ASN A 1 510 ? -14.949 -3.775 40.155 1.00 95.31 510 ASN A N 1
ATOM 3473 C CA . ASN A 1 510 ? -15.593 -2.489 39.888 1.00 95.31 510 ASN A CA 1
ATOM 3474 C C . ASN A 1 510 ? -16.011 -2.374 38.419 1.00 95.31 510 ASN A C 1
ATOM 3476 O O . ASN A 1 510 ? -15.318 -2.888 37.532 1.00 95.31 510 ASN A O 1
ATOM 3480 N N . ILE A 1 511 ? -17.116 -1.669 38.170 1.00 97.50 511 ILE A N 1
ATOM 3481 C CA . ILE A 1 511 ? -17.568 -1.265 36.833 1.00 97.50 511 ILE A CA 1
ATOM 3482 C C . ILE A 1 511 ? -17.671 0.258 36.816 1.00 97.50 511 ILE A C 1
ATOM 3484 O O . ILE A 1 511 ? -18.671 0.822 37.260 1.00 97.50 511 ILE A O 1
ATOM 3488 N N . SER A 1 512 ? -16.654 0.907 36.251 1.00 95.94 512 SER A N 1
ATOM 3489 C CA . SER A 1 512 ? -16.545 2.365 36.201 1.00 95.94 512 SER A CA 1
ATOM 3490 C C . SER A 1 512 ? -16.901 2.896 34.811 1.00 95.94 512 SER A C 1
ATOM 3492 O O . SER A 1 512 ? -16.331 2.478 33.803 1.00 95.94 512 SER A O 1
ATOM 3494 N N . ILE A 1 513 ? -17.850 3.823 34.733 1.00 96.75 513 ILE A N 1
ATOM 3495 C CA . ILE A 1 513 ? -18.407 4.363 33.492 1.00 96.75 513 ILE A CA 1
ATOM 3496 C C . ILE A 1 513 ? -18.218 5.878 33.501 1.00 96.75 513 ILE A C 1
ATOM 3498 O O . ILE A 1 513 ? -18.864 6.595 34.270 1.00 96.75 513 ILE A O 1
ATOM 3502 N N . GLN A 1 514 ? -17.356 6.385 32.619 1.00 95.12 514 GLN A N 1
ATOM 3503 C CA . GLN A 1 514 ? -17.211 7.823 32.374 1.00 95.12 514 GLN A CA 1
ATOM 3504 C C . GLN A 1 514 ? -18.295 8.331 31.422 1.00 95.12 514 GLN A C 1
ATOM 3506 O O . GLN A 1 514 ? -18.028 8.766 30.307 1.00 95.12 514 GLN A O 1
ATOM 3511 N N . GLY A 1 515 ? -19.540 8.247 31.870 1.00 94.81 515 GLY A N 1
ATOM 3512 C CA . GLY A 1 515 ? -20.727 8.610 31.115 1.00 94.81 515 GLY A CA 1
ATOM 3513 C C . GLY A 1 515 ? -21.983 8.200 31.870 1.00 94.81 515 GLY A C 1
ATOM 3514 O O . GLY A 1 515 ? -21.991 8.127 33.097 1.00 94.81 515 GLY A O 1
ATOM 3515 N N . SER A 1 516 ? -23.055 7.928 31.137 1.00 94.81 516 SER A N 1
ATOM 3516 C CA . SER A 1 516 ? -24.327 7.457 31.686 1.00 94.81 516 SER A CA 1
ATOM 3517 C C . SER A 1 516 ? -24.547 5.971 31.422 1.00 94.81 516 SER A C 1
ATOM 3519 O O . SER A 1 516 ? -24.092 5.421 30.417 1.00 94.81 516 SER A O 1
ATOM 3521 N N . LEU A 1 517 ? -25.319 5.339 32.302 1.00 96.31 517 LEU A N 1
ATOM 3522 C CA . LEU A 1 517 ? -25.897 4.025 32.053 1.00 96.31 517 LEU A CA 1
ATOM 3523 C C . LEU A 1 517 ? -27.203 4.205 31.269 1.00 96.31 517 LEU A C 1
ATOM 3525 O O . LEU A 1 517 ? -28.060 5.008 31.649 1.00 96.31 517 LEU A O 1
ATOM 3529 N N . LEU A 1 518 ? -27.360 3.481 30.165 1.00 95.44 518 LEU A N 1
ATOM 3530 C CA . LEU A 1 518 ? -28.518 3.610 29.284 1.00 95.44 518 LEU A CA 1
ATOM 3531 C C . LEU A 1 518 ? -29.573 2.541 29.576 1.00 95.44 518 LEU A C 1
ATOM 3533 O O . LEU A 1 518 ? -29.314 1.490 30.154 1.00 95.44 518 LEU A O 1
ATOM 3537 N N . MET A 1 519 ? -30.800 2.839 29.153 1.00 93.81 519 MET A N 1
ATOM 3538 C CA . MET A 1 519 ? -31.982 2.010 29.411 1.00 93.81 519 MET A CA 1
ATOM 3539 C C . MET A 1 519 ? -32.361 1.099 28.238 1.00 93.81 519 MET A C 1
ATOM 3541 O O . MET A 1 519 ? -33.362 0.386 28.304 1.00 93.81 519 MET A O 1
ATOM 3545 N N . GLN A 1 520 ? -31.608 1.155 27.141 1.00 93.00 520 GLN A N 1
ATOM 3546 C CA . GLN A 1 520 ? -31.883 0.409 25.919 1.00 93.00 520 GLN A CA 1
ATOM 3547 C C . GLN A 1 520 ? -30.583 -0.072 25.287 1.00 93.00 520 GLN A C 1
ATOM 3549 O O . GLN A 1 520 ? -29.571 0.622 25.333 1.00 93.00 520 GLN A O 1
ATOM 3554 N N . VAL A 1 521 ? -30.666 -1.248 24.674 1.00 95.50 521 VAL A N 1
ATOM 3555 C CA . VAL A 1 521 ? -29.635 -1.828 23.813 1.00 95.50 521 VAL A CA 1
ATOM 3556 C C . VAL A 1 521 ? -30.073 -1.585 22.368 1.00 95.50 521 VAL A C 1
ATOM 3558 O O . VAL A 1 521 ? -31.242 -1.819 22.033 1.00 95.50 521 VAL A O 1
ATOM 3561 N N . THR A 1 522 ? -29.190 -1.071 21.518 1.00 95.19 522 THR A N 1
ATOM 3562 C CA . THR A 1 522 ? -29.531 -0.743 20.128 1.00 95.19 522 THR A CA 1
ATOM 3563 C C . THR A 1 522 ? -29.691 -2.005 19.283 1.00 95.19 522 THR A C 1
ATOM 3565 O O . THR A 1 522 ? -29.254 -3.099 19.641 1.00 95.19 522 THR A O 1
ATOM 3568 N N . ALA A 1 523 ? -30.347 -1.881 18.127 1.00 95.44 523 ALA A N 1
ATOM 3569 C CA . ALA A 1 523 ? -30.519 -3.015 17.219 1.00 95.44 523 ALA A CA 1
ATOM 3570 C C . ALA A 1 523 ? -29.181 -3.639 16.750 1.00 95.44 523 ALA A C 1
ATOM 3572 O O . ALA A 1 523 ? -29.102 -4.871 16.743 1.00 95.44 523 ALA A O 1
ATOM 3573 N N . PRO A 1 524 ? -28.130 -2.857 16.413 1.00 95.81 524 PRO A N 1
ATOM 3574 C CA . PRO A 1 524 ? -26.806 -3.403 16.103 1.00 95.81 524 PRO A CA 1
ATOM 3575 C C . PRO A 1 524 ? -26.180 -4.176 17.271 1.00 95.81 524 PRO A C 1
ATOM 3577 O O . PRO A 1 524 ? -25.677 -5.281 17.073 1.00 95.81 524 PRO A O 1
ATOM 3580 N N . GLU A 1 525 ? -26.264 -3.641 18.492 1.00 97.31 525 GLU A N 1
ATOM 3581 C CA . GLU A 1 525 ? -25.752 -4.296 19.702 1.00 97.31 525 GLU A CA 1
ATOM 3582 C C . GLU A 1 525 ? -26.468 -5.629 19.971 1.00 97.31 525 GLU A C 1
ATOM 3584 O O . GLU A 1 525 ? -25.825 -6.659 20.186 1.00 97.31 525 GLU A O 1
ATOM 3589 N N . LEU A 1 526 ? -27.804 -5.636 19.887 1.00 97.44 526 LEU A N 1
ATOM 3590 C CA . LEU A 1 526 ? -28.613 -6.848 20.037 1.00 97.44 526 LEU A CA 1
ATOM 3591 C C . LEU A 1 526 ? -28.247 -7.908 18.994 1.00 97.44 526 LEU A C 1
ATOM 3593 O O . LEU A 1 526 ? -28.124 -9.087 19.328 1.00 97.44 526 LEU A O 1
ATOM 3597 N N . GLN A 1 527 ? -28.071 -7.494 17.736 1.00 97.19 527 GLN A N 1
ATOM 3598 C CA . GLN A 1 527 ? -27.719 -8.392 16.642 1.00 97.19 527 GLN A CA 1
ATOM 3599 C C . GLN A 1 527 ? -26.343 -9.027 16.856 1.00 97.19 527 GLN A C 1
ATOM 3601 O O . GLN A 1 527 ? -26.219 -10.245 16.728 1.00 97.19 527 GLN A O 1
ATOM 3606 N N . PHE A 1 528 ? -25.329 -8.224 17.190 1.00 97.75 528 PHE A N 1
ATOM 3607 C CA . PHE A 1 528 ? -23.966 -8.711 17.396 1.00 97.75 528 PHE A CA 1
ATOM 3608 C C . PHE A 1 528 ? -23.870 -9.664 18.594 1.00 97.75 528 PHE A C 1
ATOM 3610 O O . PHE A 1 528 ? -23.281 -10.738 18.488 1.00 97.75 528 PHE A O 1
ATOM 3617 N N . LEU A 1 529 ? -24.517 -9.325 19.713 1.00 97.50 529 LEU A N 1
ATOM 3618 C CA . LEU A 1 529 ? -24.506 -10.151 20.924 1.00 97.50 529 LEU A CA 1
ATOM 3619 C C . LEU A 1 529 ? -25.499 -11.328 20.875 1.00 97.50 529 LEU A C 1
ATOM 3621 O O . LEU A 1 529 ? -25.585 -12.102 21.832 1.00 97.50 529 LEU A O 1
ATOM 3625 N N . GLY A 1 530 ? -26.269 -11.487 19.794 1.00 97.19 530 GLY A N 1
ATOM 3626 C CA . GLY A 1 530 ? -27.268 -12.554 19.667 1.00 97.19 530 GLY A CA 1
ATOM 3627 C C . GLY A 1 530 ? -28.386 -12.470 20.714 1.00 97.19 530 GLY A C 1
ATOM 3628 O O . GLY A 1 530 ? -28.860 -13.495 21.207 1.00 97.19 530 GLY A O 1
ATOM 3629 N N . LEU A 1 531 ? -28.778 -11.252 21.090 1.00 96.69 531 LEU A N 1
ATOM 3630 C CA . LEU A 1 531 ? -29.790 -10.960 22.102 1.00 96.69 531 LEU A CA 1
ATOM 3631 C C . LEU A 1 531 ? -31.169 -10.708 21.475 1.00 96.69 531 LEU A C 1
ATOM 3633 O O . LEU A 1 531 ? -31.303 -10.299 20.324 1.00 96.69 531 LEU A O 1
ATOM 3637 N N . SER A 1 532 ? -32.225 -10.942 22.255 1.00 95.94 532 SER A N 1
ATOM 3638 C CA . SER A 1 532 ? -33.600 -10.645 21.837 1.00 95.94 532 SER A CA 1
ATOM 3639 C C . SER A 1 532 ? -33.947 -9.168 22.055 1.00 95.94 532 SER A C 1
ATOM 3641 O O . SER A 1 532 ? -33.414 -8.537 22.960 1.00 95.94 532 SER A O 1
ATOM 3643 N N . SER A 1 533 ? -34.920 -8.626 21.317 1.00 89.88 533 SER A N 1
ATOM 3644 C CA . SER A 1 533 ? -35.342 -7.216 21.437 1.00 89.88 533 SER A CA 1
ATOM 3645 C C . SER A 1 533 ? -35.911 -6.802 22.803 1.00 89.88 533 SER A C 1
ATOM 3647 O O . SER A 1 533 ? -36.190 -5.626 23.004 1.00 89.88 533 SER A O 1
ATOM 3649 N N . GLY A 1 534 ? -36.142 -7.751 23.716 1.00 88.69 534 GLY A N 1
ATOM 3650 C CA . GLY A 1 534 ? -36.588 -7.502 25.091 1.00 88.69 534 GLY A CA 1
ATOM 3651 C C . GLY A 1 534 ? -35.506 -7.735 26.145 1.00 88.69 534 GLY A C 1
ATOM 3652 O O . GLY A 1 534 ? -35.828 -7.762 27.332 1.00 88.69 534 GLY A O 1
ATOM 3653 N N . SER A 1 535 ? -34.255 -7.963 25.735 1.00 95.00 535 SER A N 1
ATOM 3654 C CA . SER A 1 535 ? -33.145 -8.141 26.668 1.00 95.00 535 SER A CA 1
ATOM 3655 C C . SER A 1 535 ? -32.958 -6.894 27.535 1.00 95.00 535 SER A C 1
ATOM 3657 O O . SER A 1 535 ? -33.077 -5.764 27.060 1.00 95.00 535 SER A O 1
ATOM 3659 N N . ARG A 1 536 ? -32.688 -7.114 28.825 1.00 94.69 536 ARG A N 1
ATOM 3660 C CA . ARG A 1 536 ? -32.469 -6.043 29.803 1.00 94.69 536 ARG A CA 1
ATOM 3661 C C . ARG A 1 536 ? -31.183 -5.283 29.461 1.00 94.69 536 ARG A C 1
ATOM 3663 O O . ARG A 1 536 ? -30.180 -5.912 29.153 1.00 94.69 536 ARG A O 1
ATOM 3670 N N . ALA A 1 537 ? -31.241 -3.955 29.520 1.00 96.06 537 ALA A N 1
ATOM 3671 C CA . ALA A 1 537 ? -30.088 -3.063 29.392 1.00 96.06 537 ALA A CA 1
ATOM 3672 C C . ALA A 1 537 ? -29.408 -2.831 30.755 1.00 96.06 537 ALA A C 1
ATOM 3674 O O . ALA A 1 537 ? -29.932 -3.230 31.799 1.00 96.06 537 ALA A O 1
ATOM 3675 N N . GLY A 1 538 ? -28.279 -2.131 30.749 1.00 97.38 538 GLY A N 1
ATOM 3676 C CA . GLY A 1 538 ? -27.536 -1.756 31.947 1.00 97.38 538 GLY A CA 1
ATOM 3677 C C . GLY A 1 538 ? -26.556 -2.834 32.416 1.00 97.38 538 GLY A C 1
ATOM 3678 O O . GLY A 1 538 ? -25.980 -3.552 31.605 1.00 97.38 538 GLY A O 1
ATOM 3679 N N . VAL A 1 539 ? -26.341 -2.950 33.726 1.00 98.44 539 VAL A N 1
ATOM 3680 C CA . VAL A 1 539 ? -25.480 -3.988 34.315 1.00 98.44 539 VAL A CA 1
ATOM 3681 C C . VAL A 1 539 ? -26.314 -5.244 34.563 1.00 98.44 539 VAL A C 1
ATOM 3683 O O . VAL A 1 539 ? -27.286 -5.197 35.318 1.00 98.44 539 VAL A O 1
ATOM 3686 N N . VAL A 1 540 ? -25.960 -6.358 33.920 1.00 97.94 540 VAL A N 1
ATOM 3687 C CA . VAL A 1 540 ? -26.691 -7.636 33.962 1.00 97.94 540 VAL A CA 1
ATOM 3688 C C . VAL A 1 540 ? -25.722 -8.778 34.282 1.00 97.94 540 VAL A C 1
ATOM 3690 O O . VAL A 1 540 ? -25.326 -9.558 33.418 1.00 97.94 540 VAL A O 1
ATOM 3693 N N . LEU A 1 541 ? -25.338 -8.878 35.552 1.00 97.69 541 LEU A N 1
ATOM 3694 C CA . LEU A 1 541 ? -24.391 -9.857 36.088 1.00 97.69 541 LEU A CA 1
ATOM 3695 C C . LEU A 1 541 ? -24.994 -10.584 37.311 1.00 97.69 541 LEU A C 1
ATOM 3697 O O . LEU A 1 541 ? -24.451 -10.511 38.415 1.00 97.69 541 LEU A O 1
ATOM 3701 N N . PRO A 1 542 ? -26.118 -11.311 37.151 1.00 96.25 542 PRO A N 1
ATOM 3702 C CA . PRO A 1 542 ? -26.959 -11.795 38.259 1.00 96.25 542 PRO A CA 1
ATOM 3703 C C . PRO A 1 542 ? -26.300 -12.838 39.174 1.00 96.25 542 PRO A C 1
ATOM 3705 O O . PRO A 1 542 ? -26.893 -13.253 40.167 1.00 96.25 542 PRO A O 1
ATOM 3708 N N . VAL A 1 543 ? -25.101 -13.312 38.830 1.00 95.19 543 VAL A N 1
ATOM 3709 C CA . VAL A 1 543 ? -24.330 -14.298 39.602 1.00 95.19 543 VAL A CA 1
ATOM 3710 C C . VAL A 1 543 ? -23.046 -13.715 40.198 1.00 95.19 543 VAL A C 1
ATOM 3712 O O . VAL A 1 543 ? -22.327 -14.431 40.895 1.00 95.19 543 VAL A O 1
ATOM 3715 N N . ASP A 1 544 ? -22.745 -12.443 39.930 1.00 96.62 544 ASP A N 1
ATOM 3716 C CA . ASP A 1 544 ? -21.517 -11.790 40.370 1.00 96.62 544 ASP A CA 1
ATOM 3717 C C . ASP A 1 544 ? -21.726 -10.999 41.667 1.00 96.62 544 ASP A C 1
ATOM 3719 O O . ASP A 1 544 ? -22.712 -10.278 41.845 1.00 96.62 544 ASP A O 1
ATOM 3723 N N . TYR A 1 545 ? -20.747 -11.137 42.562 1.00 95.38 545 TYR A N 1
ATOM 3724 C CA . TYR A 1 545 ? -20.583 -10.317 43.756 1.00 95.38 545 TYR A CA 1
ATOM 3725 C C . TYR A 1 545 ? -19.514 -9.273 43.460 1.00 95.38 545 TYR A C 1
ATOM 3727 O O . TYR A 1 545 ? -18.325 -9.599 43.407 1.00 95.38 545 TYR A O 1
ATOM 3735 N N . ILE A 1 546 ? -19.942 -8.035 43.251 1.00 96.25 546 ILE A N 1
ATOM 3736 C CA . ILE A 1 546 ? -19.069 -6.942 42.823 1.00 96.25 546 ILE A CA 1
ATOM 3737 C C . ILE A 1 546 ? -18.770 -6.002 43.994 1.00 96.25 546 ILE A C 1
ATOM 3739 O O . ILE A 1 546 ? -19.456 -6.015 45.017 1.00 96.25 546 ILE A O 1
ATOM 3743 N N . THR A 1 547 ? -17.715 -5.211 43.857 1.00 95.44 547 THR A N 1
ATOM 3744 C CA . THR A 1 547 ? -17.409 -4.099 44.760 1.00 95.44 547 THR A CA 1
ATOM 3745 C C . THR A 1 547 ? -18.394 -2.968 44.490 1.00 95.44 547 THR A C 1
ATOM 3747 O O . THR A 1 547 ? -19.201 -2.629 45.356 1.00 95.44 547 THR A O 1
ATOM 3750 N N . GLY A 1 548 ? -18.429 -2.459 43.258 1.00 95.06 548 GLY A N 1
ATOM 3751 C CA . GLY A 1 548 ? -19.290 -1.331 42.939 1.00 95.06 548 GLY A CA 1
ATOM 3752 C C . GLY A 1 548 ? -19.562 -1.112 41.460 1.00 95.06 548 GLY A C 1
ATOM 3753 O O . GLY A 1 548 ? -18.931 -1.695 40.575 1.00 95.06 548 GLY A O 1
ATOM 3754 N N . VAL A 1 549 ? -20.571 -0.274 41.225 1.00 97.00 549 VAL A N 1
ATOM 3755 C CA . VAL A 1 549 ? -20.851 0.343 39.928 1.00 97.00 549 VAL A CA 1
ATOM 3756 C C . VAL A 1 549 ? -20.704 1.849 40.102 1.00 97.00 549 VAL A C 1
ATOM 3758 O O . VAL A 1 549 ? -21.426 2.463 40.896 1.00 97.00 549 VAL A O 1
ATOM 3761 N N . GLU A 1 550 ? -19.780 2.442 39.355 1.00 96.44 550 GLU A N 1
ATOM 3762 C CA . GLU A 1 550 ? -19.458 3.863 39.407 1.00 96.44 550 GLU A CA 1
ATOM 3763 C C . GLU A 1 550 ? -19.815 4.535 38.081 1.00 96.44 550 GLU A C 1
ATOM 3765 O O . GLU A 1 550 ? -19.295 4.173 37.033 1.00 96.44 550 GLU A O 1
ATOM 3770 N N . ILE A 1 551 ? -20.699 5.529 38.101 1.00 96.06 551 ILE A N 1
ATOM 3771 C CA . ILE A 1 551 ? -21.228 6.187 36.899 1.00 96.06 551 ILE A CA 1
ATOM 3772 C C . ILE A 1 551 ? -21.022 7.695 37.031 1.00 96.06 551 ILE A C 1
ATOM 3774 O O . ILE A 1 551 ? -21.648 8.339 37.865 1.00 96.06 551 ILE A O 1
ATOM 3778 N N . SER A 1 552 ? -20.177 8.310 36.207 1.00 95.00 552 SER A N 1
ATOM 3779 C CA . SER A 1 552 ? -19.935 9.757 36.332 1.00 95.00 552 SER A CA 1
ATOM 3780 C C . SER A 1 552 ? -21.150 10.619 35.951 1.00 95.00 552 SER A C 1
ATOM 3782 O O . SER A 1 552 ? -21.243 11.765 36.385 1.00 95.00 552 SER A O 1
ATOM 3784 N N . GLY A 1 553 ? -22.077 10.076 35.153 1.00 93.69 553 GLY A N 1
ATOM 3785 C CA . GLY A 1 553 ? -23.310 10.720 34.702 1.00 93.69 553 GLY A CA 1
ATOM 3786 C C . GLY A 1 553 ? -24.579 10.129 35.328 1.00 93.69 553 GLY A C 1
ATOM 3787 O O . GLY A 1 553 ? -24.707 10.012 36.549 1.00 93.69 553 GLY A O 1
ATOM 3788 N N . ASN A 1 554 ? -25.555 9.781 34.482 1.00 93.25 554 ASN A N 1
ATOM 3789 C CA . ASN A 1 554 ? -26.888 9.367 34.920 1.00 93.25 554 ASN A CA 1
ATOM 3790 C C . ASN A 1 554 ? -26.974 7.860 35.211 1.00 93.25 554 ASN A C 1
ATOM 3792 O O . ASN A 1 554 ? -26.701 7.034 34.338 1.00 93.25 554 ASN A O 1
ATOM 3796 N N . LEU A 1 555 ? -27.467 7.517 36.403 1.00 94.75 555 LEU A N 1
ATOM 3797 C CA . LEU A 1 555 ? -27.911 6.182 36.801 1.00 94.75 555 LEU A CA 1
ATOM 3798 C C . LEU A 1 555 ? -29.453 6.105 36.758 1.00 94.75 555 LEU A C 1
ATOM 3800 O O . LEU A 1 555 ? -30.125 6.710 37.601 1.00 94.75 555 LEU A O 1
ATOM 3804 N N . PRO A 1 556 ? -30.055 5.375 35.805 1.00 95.25 556 PRO A N 1
ATOM 3805 C CA . PRO A 1 556 ? -31.476 5.065 35.835 1.00 95.25 556 PRO A CA 1
ATOM 3806 C C . PRO A 1 556 ? -31.775 3.959 36.859 1.00 95.25 556 PRO A C 1
ATOM 3808 O O . PRO A 1 556 ? -31.097 2.934 36.908 1.00 95.25 556 PRO A O 1
ATOM 3811 N N . THR A 1 557 ? -32.827 4.139 37.661 1.00 92.56 557 THR A N 1
ATOM 3812 C CA . THR A 1 557 ? -33.290 3.114 38.611 1.00 92.56 557 THR A CA 1
ATOM 3813 C C . THR A 1 557 ? -33.764 1.863 37.876 1.00 92.56 557 THR A C 1
ATOM 3815 O O . THR A 1 557 ? -34.552 1.977 36.932 1.00 92.56 557 THR A O 1
ATOM 3818 N N . GLY A 1 558 ? -33.360 0.685 38.341 1.00 93.19 558 GLY A N 1
ATOM 3819 C CA . GLY A 1 558 ? -33.835 -0.601 37.832 1.00 93.19 558 GLY A CA 1
ATOM 3820 C C . GLY A 1 558 ? -32.919 -1.282 36.810 1.00 93.19 558 GLY A C 1
ATOM 3821 O O . GLY A 1 558 ? -33.328 -2.301 36.249 1.00 93.19 558 GLY A O 1
ATOM 3822 N N . TYR A 1 559 ? -31.711 -0.752 36.571 1.00 95.81 559 TYR A N 1
ATOM 3823 C CA . TYR A 1 559 ? -30.784 -1.187 35.510 1.00 95.81 559 TYR A CA 1
ATOM 3824 C C . TYR A 1 559 ? -29.443 -1.763 36.011 1.00 95.81 559 TYR A C 1
ATOM 3826 O O . TYR A 1 559 ? -28.491 -1.872 35.246 1.00 95.81 559 TYR A O 1
ATOM 3834 N N . ILE A 1 560 ? -29.359 -2.171 37.277 1.00 96.88 560 ILE A N 1
ATOM 3835 C CA . ILE A 1 560 ? -28.235 -2.916 37.863 1.00 96.88 560 ILE A CA 1
ATOM 3836 C C . ILE A 1 560 ? -28.766 -4.242 38.427 1.00 96.88 560 ILE A C 1
ATOM 3838 O O . ILE A 1 560 ? -29.553 -4.255 39.362 1.00 96.88 560 ILE A O 1
ATOM 3842 N N . ASP A 1 561 ? -28.402 -5.367 37.820 1.00 96.69 561 ASP A N 1
ATOM 3843 C CA . ASP A 1 561 ? -28.760 -6.718 38.275 1.00 96.69 561 ASP A CA 1
ATOM 3844 C C . ASP A 1 561 ? -27.494 -7.493 38.604 1.00 96.69 561 ASP A C 1
ATOM 3846 O O . ASP A 1 561 ? -26.741 -7.873 37.711 1.00 96.69 561 ASP A O 1
ATOM 3850 N N . VAL A 1 562 ? -27.245 -7.654 39.901 1.00 96.88 562 VAL A N 1
ATOM 3851 C CA . VAL A 1 562 ? -26.074 -8.323 40.477 1.00 96.88 562 VAL A CA 1
ATOM 3852 C C . VAL A 1 562 ? -26.487 -9.192 41.664 1.00 96.88 562 VAL A C 1
ATOM 3854 O O . VAL A 1 562 ? -27.528 -8.937 42.281 1.00 96.88 562 VAL A O 1
ATOM 3857 N N . ALA A 1 563 ? -25.674 -10.199 42.003 1.00 95.56 563 ALA A N 1
ATOM 3858 C CA . ALA A 1 563 ? -25.926 -11.075 43.153 1.00 95.56 563 ALA A CA 1
ATOM 3859 C C . ALA A 1 563 ? -25.613 -10.383 44.488 1.00 95.56 563 ALA A C 1
ATOM 3861 O O . ALA A 1 563 ? -26.327 -10.579 45.476 1.00 95.56 563 ALA A O 1
ATOM 3862 N N . GLY A 1 564 ? -24.571 -9.550 44.508 1.00 93.81 564 GLY A N 1
ATOM 3863 C CA . GLY A 1 564 ? -24.215 -8.726 45.657 1.00 93.81 564 GLY A CA 1
ATOM 3864 C C . GLY A 1 564 ? -23.343 -7.529 45.291 1.00 93.81 564 GLY A C 1
ATOM 3865 O O . GLY A 1 564 ? -22.688 -7.532 44.247 1.00 93.81 564 GLY A O 1
ATOM 3866 N N . ILE A 1 565 ? -23.375 -6.496 46.133 1.00 94.31 565 ILE A N 1
ATOM 3867 C CA . ILE A 1 565 ? -22.713 -5.206 45.892 1.00 94.31 565 ILE A CA 1
ATOM 3868 C C . ILE A 1 565 ? -22.311 -4.533 47.210 1.00 94.31 565 ILE A C 1
ATOM 3870 O O . ILE A 1 565 ? -23.046 -4.623 48.196 1.00 94.31 565 ILE A O 1
ATOM 3874 N N . GLU A 1 566 ? -21.170 -3.839 47.222 1.00 94.50 566 GLU A N 1
ATOM 3875 C CA . GLU A 1 566 ? -20.724 -3.052 48.384 1.00 94.50 566 GLU A CA 1
ATOM 3876 C C . GLU A 1 566 ? -21.128 -1.582 48.291 1.00 94.50 566 GLU A C 1
ATOM 3878 O O . GLU A 1 566 ? -21.448 -0.961 49.306 1.00 94.50 566 GLU A O 1
ATOM 3883 N N . GLY A 1 567 ? -21.134 -1.007 47.087 1.00 93.62 567 GLY A N 1
ATOM 3884 C CA . GLY A 1 567 ? -21.444 0.407 46.912 1.00 93.62 567 GLY A CA 1
ATOM 3885 C C . GLY A 1 567 ? -21.839 0.819 45.500 1.00 93.62 567 GLY A C 1
ATOM 3886 O O . GLY A 1 567 ? -21.742 0.066 44.534 1.00 93.62 567 GLY A O 1
ATOM 3887 N N . LEU A 1 568 ? -22.317 2.053 45.404 1.00 94.62 568 LEU A N 1
ATOM 3888 C CA . LEU A 1 568 ? -22.735 2.713 44.175 1.00 94.62 568 LEU A CA 1
ATOM 3889 C C . LEU A 1 568 ? -22.184 4.131 44.164 1.00 94.62 568 LEU A C 1
ATOM 3891 O O . LEU A 1 568 ? -22.351 4.865 45.139 1.00 94.62 568 LEU A O 1
ATOM 3895 N N . ALA A 1 569 ? -21.620 4.549 43.038 1.00 94.81 569 ALA A N 1
ATOM 3896 C CA . ALA A 1 569 ? -21.308 5.949 42.800 1.00 94.81 569 ALA A CA 1
ATOM 3897 C C . ALA A 1 569 ? -22.064 6.439 41.569 1.00 94.81 569 ALA A C 1
ATOM 3899 O O . ALA A 1 569 ? -22.065 5.771 40.538 1.00 94.81 569 ALA A O 1
ATOM 3900 N N . PHE A 1 570 ? -22.717 7.594 41.660 1.00 94.38 570 PHE A N 1
ATOM 3901 C CA . PHE A 1 570 ? -23.369 8.197 40.499 1.00 94.38 570 PHE A CA 1
ATOM 3902 C C . PHE A 1 570 ? -23.359 9.723 40.554 1.00 94.38 570 PHE A C 1
ATOM 3904 O O . PHE A 1 570 ? -23.430 10.312 41.637 1.00 94.38 570 PHE A O 1
ATOM 3911 N N . GLY A 1 571 ? -23.299 10.364 39.386 1.00 93.12 571 GLY A N 1
ATOM 3912 C CA . GLY A 1 571 ? -23.491 11.810 39.266 1.00 93.12 571 GLY A CA 1
ATOM 3913 C C . GLY A 1 571 ? -24.939 12.201 39.548 1.00 93.12 571 GLY A C 1
ATOM 3914 O O . GLY A 1 571 ? -25.247 13.070 40.368 1.00 93.12 571 GLY A O 1
ATOM 3915 N N . THR A 1 572 ? -25.875 11.503 38.903 1.00 92.06 572 THR A N 1
ATOM 3916 C CA . THR A 1 572 ? -27.309 11.740 39.098 1.00 92.06 572 THR A CA 1
ATOM 3917 C C . THR A 1 572 ? -28.096 10.447 39.050 1.00 92.06 572 THR A C 1
ATOM 3919 O O . THR A 1 572 ? -27.723 9.499 38.365 1.00 92.06 572 THR A O 1
ATOM 3922 N N . MET A 1 573 ? -29.217 10.416 39.766 1.00 91.69 573 MET A N 1
ATOM 3923 C CA . MET A 1 573 ? -30.166 9.314 39.699 1.00 91.69 573 MET A CA 1
ATOM 3924 C C . MET A 1 573 ? -31.426 9.757 38.964 1.00 91.69 573 MET A C 1
ATOM 3926 O O . MET A 1 573 ? -31.959 10.840 39.226 1.00 91.69 573 MET A O 1
ATOM 3930 N N . THR A 1 574 ? -31.938 8.908 38.076 1.00 92.94 574 THR A N 1
ATOM 3931 C CA . THR A 1 574 ? -33.172 9.161 37.325 1.00 92.94 574 THR A CA 1
ATOM 3932 C C . THR A 1 574 ? -34.145 7.993 37.438 1.00 92.94 574 THR A C 1
ATOM 3934 O O . THR A 1 574 ? -33.743 6.853 37.645 1.00 92.94 574 THR A O 1
ATOM 3937 N N . ASN A 1 575 ? -35.445 8.262 37.319 1.00 87.31 575 ASN A N 1
ATOM 3938 C CA . ASN A 1 575 ? -36.432 7.196 37.129 1.00 87.31 575 ASN A CA 1
ATOM 3939 C C . ASN A 1 575 ? -36.450 6.707 35.666 1.00 87.31 575 ASN A C 1
ATOM 3941 O O . ASN A 1 575 ? -35.817 7.299 34.795 1.00 87.31 575 ASN A O 1
ATOM 3945 N N . ALA A 1 576 ? -37.262 5.688 35.367 1.00 80.19 576 ALA A N 1
ATOM 3946 C CA . ALA A 1 576 ? -37.417 5.142 34.010 1.00 80.19 576 ALA A CA 1
ATOM 3947 C C . ALA A 1 576 ? -37.901 6.156 32.945 1.00 80.19 576 ALA A C 1
ATOM 3949 O O . ALA A 1 576 ? -37.801 5.891 31.751 1.00 80.19 576 ALA A O 1
ATOM 3950 N N . ASN A 1 577 ? -38.416 7.320 33.360 1.00 83.75 577 ASN A N 1
ATOM 3951 C CA . ASN A 1 577 ? -38.828 8.409 32.470 1.00 83.75 577 ASN A CA 1
ATOM 3952 C C . ASN A 1 577 ? -37.743 9.499 32.324 1.00 83.75 577 ASN A C 1
ATOM 3954 O O . ASN A 1 577 ? -38.032 10.573 31.800 1.00 83.75 577 ASN A O 1
ATOM 3958 N N . GLY A 1 578 ? -36.528 9.284 32.848 1.00 83.50 578 GLY A N 1
ATOM 3959 C CA . GLY A 1 578 ? -35.426 10.254 32.823 1.00 83.50 578 GLY A CA 1
ATOM 3960 C C . GLY A 1 578 ? -35.585 11.429 33.798 1.00 83.50 578 GLY A C 1
ATOM 3961 O O . GLY A 1 578 ? -34.839 12.402 33.729 1.00 83.50 578 GLY A O 1
ATOM 3962 N N . THR A 1 579 ? -36.556 11.380 34.717 1.00 89.44 579 THR A N 1
ATOM 3963 C CA . THR A 1 579 ? -36.746 12.446 35.715 1.00 89.44 579 THR A CA 1
ATOM 3964 C C . THR A 1 579 ? -35.748 12.279 36.853 1.00 89.44 579 THR A C 1
ATOM 3966 O O . THR A 1 579 ? -35.685 11.201 37.447 1.00 89.44 579 THR A O 1
ATOM 3969 N N . ARG A 1 580 ? -35.014 13.346 37.194 1.00 88.69 580 ARG A N 1
ATOM 3970 C CA . ARG A 1 580 ? -34.058 13.349 38.314 1.00 88.69 580 ARG A CA 1
ATOM 3971 C C . ARG A 1 580 ? -34.754 13.045 39.640 1.00 88.69 580 ARG A C 1
ATOM 3973 O O . ARG A 1 580 ? -35.799 13.619 39.949 1.00 88.69 580 ARG A O 1
ATOM 3980 N N . LEU A 1 581 ? -34.138 12.177 40.432 1.00 87.19 581 LEU A N 1
ATOM 3981 C CA . LEU A 1 581 ? -34.547 11.834 41.788 1.00 87.19 581 LEU A CA 1
ATOM 3982 C C . LEU A 1 581 ? -33.610 12.517 42.790 1.00 87.19 581 LEU A C 1
ATOM 3984 O O . LEU A 1 581 ? -32.397 12.550 42.600 1.00 87.19 581 LEU A O 1
ATOM 3988 N N . SER A 1 582 ? -34.168 13.076 43.864 1.00 79.94 582 SER A N 1
ATOM 3989 C CA . SER A 1 582 ? -33.369 13.649 44.950 1.00 79.94 582 SER A CA 1
ATOM 3990 C C . SER A 1 582 ? -32.984 12.560 45.946 1.00 79.94 582 SER A C 1
ATOM 3992 O O . SER A 1 582 ? -33.851 12.008 46.624 1.00 79.94 582 SER A O 1
ATOM 3994 N N . VAL A 1 583 ? -31.686 12.291 46.073 1.00 75.50 583 VAL A N 1
ATOM 3995 C CA . VAL A 1 583 ? -31.135 11.425 47.120 1.00 75.50 583 VAL A CA 1
ATOM 3996 C C . VAL A 1 583 ? -30.612 12.328 48.229 1.00 75.50 583 VAL A C 1
ATOM 3998 O O . VAL A 1 583 ? -29.730 13.143 47.989 1.00 75.50 583 VAL A O 1
ATOM 4001 N N . SER A 1 584 ? -31.201 12.253 49.425 1.00 63.94 584 SER A N 1
ATOM 4002 C CA . SER A 1 584 ? -30.843 13.177 50.513 1.00 63.94 584 SER A CA 1
ATOM 4003 C C . SER A 1 584 ? -30.007 12.559 51.630 1.00 63.94 584 SER A C 1
ATOM 4005 O O . SER A 1 584 ? -29.312 13.322 52.287 1.00 63.94 584 SER A O 1
ATOM 4007 N N . HIS A 1 585 ? -30.030 11.234 51.855 1.00 70.75 585 HIS A N 1
ATOM 4008 C CA . HIS A 1 585 ? -29.264 10.617 52.953 1.00 70.75 585 HIS A CA 1
ATOM 4009 C C . HIS A 1 585 ? -28.794 9.180 52.638 1.00 70.75 585 HIS A C 1
ATOM 4011 O O . HIS A 1 585 ? -27.643 8.998 52.258 1.00 70.75 585 HIS A O 1
ATOM 4017 N N . THR A 1 586 ? -29.656 8.167 52.756 1.00 80.56 586 THR A N 1
ATOM 4018 C CA . THR A 1 586 ? -29.328 6.745 52.524 1.00 80.56 586 THR A CA 1
ATOM 4019 C C . THR A 1 586 ? -30.002 6.196 51.268 1.00 80.56 586 THR A C 1
ATOM 4021 O O . THR A 1 586 ? -31.130 6.577 50.943 1.00 80.56 586 THR A O 1
ATOM 4024 N N . LEU A 1 587 ? -29.331 5.278 50.568 1.00 82.62 587 LEU A N 1
ATOM 4025 C CA . LEU A 1 587 ? -29.945 4.481 49.501 1.00 82.62 587 LEU A CA 1
ATOM 4026 C C . LEU A 1 587 ? -30.519 3.199 50.104 1.00 82.62 587 LEU A C 1
ATOM 4028 O O . LEU A 1 587 ? -29.795 2.457 50.760 1.00 82.62 587 LEU A O 1
ATOM 4032 N N . GLY A 1 588 ? -31.810 2.945 49.879 1.00 71.88 588 GLY A N 1
ATOM 4033 C CA . GLY A 1 588 ? -32.531 1.790 50.436 1.00 71.88 588 GLY A CA 1
ATOM 4034 C C . GLY A 1 588 ? -33.594 2.152 51.484 1.00 71.88 588 GLY A C 1
ATOM 4035 O O . GLY A 1 588 ? -34.620 1.474 51.580 1.00 71.88 588 GLY A O 1
ATOM 4036 N N . TYR A 1 589 ? -33.443 3.283 52.193 1.00 65.50 589 TYR A N 1
ATOM 4037 C CA . TYR A 1 589 ? -34.398 3.699 53.227 1.00 65.50 589 TYR A CA 1
ATOM 4038 C C . TYR A 1 589 ? -35.708 4.213 52.615 1.00 65.50 589 TYR A C 1
ATOM 4040 O O . TYR A 1 589 ? -35.742 5.255 51.957 1.00 65.50 589 TYR A O 1
ATOM 4048 N N . GLY A 1 590 ? -36.815 3.492 52.820 1.00 58.81 590 GLY A N 1
ATOM 4049 C CA . GLY A 1 590 ? -38.149 3.878 52.328 1.00 58.81 590 GLY A CA 1
ATOM 4050 C C . GLY A 1 590 ? -38.340 3.804 50.803 1.00 58.81 590 GLY A C 1
ATOM 4051 O O . GLY A 1 590 ? -39.472 3.889 50.336 1.00 58.81 590 GLY A O 1
ATOM 4052 N N . ASN A 1 591 ? -37.263 3.574 50.049 1.00 61.25 591 ASN A N 1
ATOM 4053 C CA . ASN A 1 591 ? -37.227 3.226 48.634 1.00 61.25 591 ASN A CA 1
ATOM 4054 C C . ASN A 1 591 ? -36.468 1.901 48.560 1.00 61.25 591 ASN A C 1
ATOM 4056 O O . ASN A 1 591 ? -35.245 1.918 48.639 1.00 61.25 591 ASN A O 1
ATOM 4060 N N . SER A 1 592 ? -37.181 0.771 48.496 1.00 73.56 592 SER A N 1
ATOM 4061 C CA . SER A 1 592 ? -36.574 -0.569 48.443 1.00 73.56 592 SER A CA 1
ATOM 4062 C C . SER A 1 592 ? -35.392 -0.561 47.469 1.00 73.56 592 SER A C 1
ATOM 4064 O O . SER A 1 592 ? -35.564 -0.154 46.323 1.00 73.56 592 SER A O 1
ATOM 4066 N N . LEU A 1 593 ? -34.190 -0.922 47.932 1.00 80.75 593 LEU A N 1
ATOM 4067 C CA . LEU A 1 593 ? -32.968 -0.915 47.119 1.00 80.75 593 LEU A CA 1
ATOM 4068 C C . LEU A 1 593 ? -33.155 -1.710 45.815 1.00 80.75 593 LEU A C 1
ATOM 4070 O O . LEU A 1 593 ? -32.647 -1.306 44.773 1.00 80.75 593 LEU A O 1
ATOM 4074 N N . ASP A 1 594 ? -33.998 -2.742 45.850 1.00 85.44 594 ASP A N 1
ATOM 4075 C CA . ASP A 1 594 ? -34.463 -3.514 44.699 1.00 85.44 594 ASP A CA 1
ATOM 4076 C C . ASP A 1 594 ? -35.084 -2.653 43.594 1.00 85.44 594 ASP A C 1
ATOM 4078 O O . ASP A 1 594 ? -34.985 -2.993 42.423 1.00 85.44 594 ASP A O 1
ATOM 4082 N N . TYR A 1 595 ? -35.713 -1.526 43.927 1.00 86.50 595 TYR A N 1
ATOM 4083 C CA . TYR A 1 595 ? -36.210 -0.562 42.944 1.00 86.50 595 TYR A CA 1
ATOM 4084 C C . TYR A 1 595 ? -35.071 0.236 42.296 1.00 86.50 595 TYR A C 1
ATOM 4086 O O . TYR A 1 595 ? -35.115 0.514 41.099 1.00 86.50 595 TYR A O 1
ATOM 4094 N N . ILE A 1 596 ? -34.054 0.616 43.075 1.00 87.31 596 ILE A N 1
ATOM 4095 C CA . ILE A 1 596 ? -32.901 1.386 42.586 1.00 87.31 596 ILE A CA 1
ATOM 4096 C C . ILE A 1 596 ? -32.027 0.508 41.694 1.00 87.31 596 ILE A C 1
ATOM 4098 O O . ILE A 1 596 ? -31.665 0.923 40.596 1.00 87.31 596 ILE A O 1
ATOM 4102 N N . LEU A 1 597 ? -31.731 -0.708 42.146 1.00 90.12 597 LEU A N 1
ATOM 4103 C CA . LEU A 1 597 ? -30.937 -1.675 41.400 1.00 90.12 597 LEU A CA 1
ATOM 4104 C C . LEU A 1 597 ? -31.772 -2.311 40.285 1.00 90.12 597 LEU A C 1
ATOM 4106 O O . LEU A 1 597 ? -31.398 -2.281 39.121 1.00 90.12 597 LEU A O 1
ATOM 4110 N N . GLY A 1 598 ? -32.964 -2.806 40.593 1.00 87.19 598 GLY A N 1
ATOM 4111 C CA . GLY A 1 598 ? -33.733 -3.688 39.711 1.00 87.19 598 GLY A CA 1
ATOM 4112 C C . GLY A 1 598 ? -33.458 -5.171 39.960 1.00 87.19 598 GLY A C 1
ATOM 4113 O O . GLY A 1 598 ? -33.963 -6.001 39.208 1.00 87.19 598 GLY A O 1
ATOM 4114 N N . SER A 1 599 ? -32.690 -5.497 41.003 1.00 87.62 599 SER A N 1
ATOM 4115 C CA . SER A 1 599 ? -32.467 -6.846 41.528 1.00 87.62 599 SER A CA 1
ATOM 4116 C C . SER A 1 599 ? -32.445 -6.834 43.058 1.00 87.62 599 SER A C 1
ATOM 4118 O O . SER A 1 599 ? -32.208 -5.797 43.675 1.00 87.62 599 SER A O 1
ATOM 4120 N N . SER A 1 600 ? -32.658 -7.993 43.682 1.00 87.88 600 SER A N 1
ATOM 4121 C CA . SER A 1 600 ? -32.541 -8.169 45.137 1.00 87.88 600 SER A CA 1
ATOM 4122 C C . SER A 1 600 ? -31.100 -8.527 45.531 1.00 87.88 600 SER A C 1
ATOM 4124 O O . SER A 1 600 ? -30.844 -9.617 46.045 1.00 87.88 600 SER A O 1
ATOM 4126 N N . ALA A 1 601 ? -30.148 -7.642 45.220 1.00 90.44 601 ALA A N 1
ATOM 4127 C CA . ALA A 1 601 ? -28.730 -7.858 45.506 1.00 90.44 601 ALA A CA 1
ATOM 4128 C C . ALA A 1 601 ? -28.457 -7.951 47.018 1.00 90.44 601 ALA A C 1
ATOM 4130 O O . ALA A 1 601 ? -29.015 -7.193 47.815 1.00 90.44 601 ALA A O 1
ATOM 4131 N N . THR A 1 602 ? -27.554 -8.851 47.412 1.00 91.25 602 THR A N 1
ATOM 4132 C CA . THR A 1 602 ? -27.045 -8.916 48.790 1.00 91.25 602 THR A CA 1
ATOM 4133 C C . THR A 1 602 ? -26.108 -7.736 49.032 1.00 91.25 602 THR A C 1
ATOM 4135 O O . THR A 1 602 ? -25.151 -7.542 48.285 1.00 91.25 602 THR A O 1
ATOM 4138 N N . LEU A 1 603 ? -26.375 -6.940 50.066 1.00 89.88 603 LEU A N 1
ATOM 4139 C CA . LEU A 1 603 ? -25.437 -5.911 50.500 1.00 89.88 603 LEU A CA 1
ATOM 4140 C C . LEU A 1 603 ? -24.277 -6.563 51.251 1.00 89.88 603 LEU A C 1
ATOM 4142 O O . LEU A 1 603 ? -24.494 -7.253 52.245 1.00 89.88 603 LEU A O 1
ATOM 4146 N N . GLU A 1 604 ? -23.066 -6.334 50.759 1.00 89.50 604 GLU A N 1
ATOM 4147 C CA . GLU A 1 604 ? -21.820 -6.784 51.379 1.00 89.50 604 GLU A CA 1
ATOM 4148 C C . GLU A 1 604 ? -21.117 -5.577 52.003 1.00 89.50 604 GLU A C 1
ATOM 4150 O O . GLU A 1 604 ? -21.213 -4.462 51.487 1.00 89.50 604 GLU A O 1
ATOM 4155 N N . SER A 1 605 ? -20.443 -5.761 53.136 1.00 89.31 605 SER A N 1
ATOM 4156 C CA . SER A 1 605 ? -19.725 -4.650 53.765 1.00 89.31 605 SER A CA 1
ATOM 4157 C C . SER A 1 605 ? -18.594 -4.163 52.883 1.00 89.31 605 SER A C 1
ATOM 4159 O O . SER A 1 605 ? -17.803 -4.971 52.407 1.00 89.31 605 SER A O 1
ATOM 4161 N N . ALA A 1 606 ? -18.499 -2.845 52.711 1.00 88.94 606 ALA A N 1
ATOM 4162 C CA . ALA A 1 606 ? -17.433 -2.237 51.936 1.00 88.94 606 ALA A CA 1
ATOM 4163 C C . ALA A 1 606 ? -16.065 -2.583 52.531 1.00 88.94 606 ALA A C 1
ATOM 4165 O O . ALA A 1 606 ? -15.761 -2.232 53.672 1.00 88.94 606 ALA A O 1
ATOM 4166 N N . THR A 1 607 ? -15.266 -3.316 51.759 1.00 86.56 607 THR A N 1
ATOM 4167 C CA . THR A 1 607 ? -13.919 -3.760 52.154 1.00 86.56 607 THR A CA 1
ATOM 4168 C C . THR A 1 607 ? -12.873 -3.485 51.082 1.00 86.56 607 THR A C 1
ATOM 4170 O O . THR A 1 607 ? -11.681 -3.424 51.395 1.00 86.56 607 THR A O 1
ATOM 4173 N N . ASP A 1 608 ? -13.313 -3.274 49.841 1.00 85.12 608 ASP A N 1
ATOM 4174 C CA . ASP A 1 608 ? -12.458 -3.026 48.690 1.00 85.12 608 ASP A CA 1
ATOM 4175 C C . ASP A 1 608 ? -12.434 -1.534 48.301 1.00 85.12 608 ASP A C 1
ATOM 4177 O O . ASP A 1 608 ? -13.229 -0.714 48.764 1.00 85.12 608 ASP A O 1
ATOM 4181 N N . ALA A 1 609 ? -11.479 -1.157 47.447 1.00 88.62 609 ALA A N 1
ATOM 4182 C CA . ALA A 1 609 ? -11.400 0.198 46.911 1.00 88.62 609 ALA A CA 1
ATOM 4183 C C . ALA A 1 609 ? -12.350 0.382 45.714 1.00 88.62 609 ALA A C 1
ATOM 4185 O O . ALA A 1 609 ? -12.352 -0.435 44.789 1.00 88.62 609 ALA A O 1
ATOM 4186 N N . PHE A 1 610 ? -13.078 1.498 45.704 1.00 90.25 610 PHE A N 1
ATOM 4187 C CA . PHE A 1 610 ? -13.938 1.930 44.601 1.00 90.25 610 PHE A CA 1
ATOM 4188 C C . PHE A 1 610 ? -13.151 2.774 43.598 1.00 90.25 610 PHE A C 1
ATOM 4190 O O . PHE A 1 610 ? -12.360 3.635 44.000 1.00 90.25 610 PHE A O 1
ATOM 4197 N N . LEU A 1 611 ? -13.402 2.576 42.301 1.00 87.38 611 LEU A N 1
ATOM 4198 C CA . LEU A 1 611 ? -12.789 3.358 41.221 1.00 87.38 611 LEU A CA 1
ATOM 4199 C C . LEU A 1 611 ? -13.780 4.395 40.673 1.00 87.38 611 LEU A C 1
ATOM 4201 O O . LEU A 1 611 ? -14.455 4.181 39.663 1.00 87.38 611 LEU A O 1
ATOM 4205 N N . VAL A 1 612 ? -13.865 5.544 41.339 1.00 88.56 612 VAL A N 1
ATOM 4206 C CA . VAL A 1 612 ? -14.864 6.573 41.029 1.00 88.56 612 VAL A CA 1
ATOM 4207 C C . VAL A 1 612 ? -14.304 7.580 40.031 1.00 88.56 612 VAL A C 1
ATOM 4209 O O . VAL A 1 612 ? -13.326 8.271 40.312 1.00 88.56 612 VAL A O 1
ATOM 4212 N N . SER A 1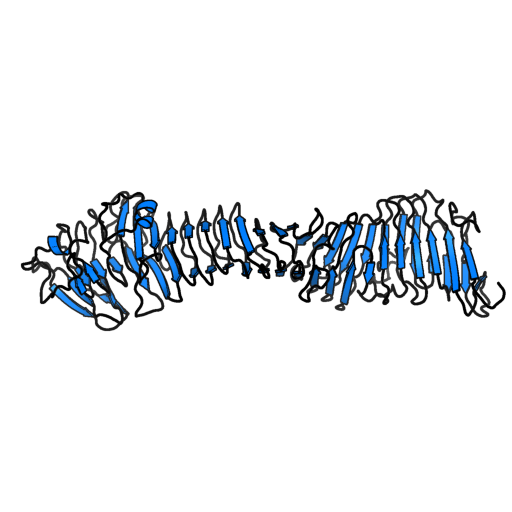 613 ? -14.946 7.698 38.870 1.00 87.06 613 SER A N 1
ATOM 4213 C CA . SER A 1 613 ? -14.614 8.724 37.878 1.00 87.06 613 SER A CA 1
ATOM 4214 C C . SER A 1 613 ? -15.572 9.911 37.973 1.00 87.06 613 SER A C 1
ATOM 4216 O O . SER A 1 613 ? -16.783 9.717 38.041 1.00 87.06 613 SER A O 1
ATOM 4218 N N . VAL A 1 614 ? -15.044 11.133 37.917 1.00 86.50 614 VAL A N 1
ATOM 4219 C CA . VAL A 1 614 ? -15.801 12.392 37.993 1.00 86.50 614 VAL A CA 1
ATOM 4220 C C . VAL A 1 614 ? -15.567 13.200 36.721 1.00 86.50 614 VAL A C 1
ATOM 4222 O O . VAL A 1 614 ? -14.420 13.439 36.334 1.00 86.50 614 VAL A O 1
ATOM 4225 N N . SER A 1 615 ? -16.653 13.624 36.073 1.00 81.12 615 SER A N 1
ATOM 4226 C CA . SER A 1 615 ? -16.593 14.523 34.914 1.00 81.12 615 SER A CA 1
ATOM 4227 C C . SER A 1 615 ? -16.585 15.989 35.357 1.00 81.12 615 SER A C 1
ATOM 4229 O O . SER A 1 615 ? -16.965 16.313 36.478 1.00 81.12 615 SER A O 1
ATOM 4231 N N . ALA A 1 616 ? -16.216 16.911 34.467 1.00 80.56 616 ALA A N 1
ATOM 4232 C CA . ALA A 1 616 ? -16.298 18.348 34.751 1.00 80.56 616 ALA A CA 1
ATOM 4233 C C . ALA A 1 616 ? -17.728 18.897 34.852 1.00 80.56 616 ALA A C 1
ATOM 4235 O O . ALA A 1 616 ? -17.913 20.047 35.249 1.00 80.56 616 ALA A O 1
ATOM 4236 N N . ASN A 1 617 ? -18.732 18.099 34.487 1.00 76.19 617 ASN A N 1
ATOM 4237 C CA . ASN A 1 617 ? -20.106 18.567 34.370 1.00 76.19 617 ASN A CA 1
ATOM 4238 C C . ASN A 1 617 ? -20.918 18.338 35.646 1.00 76.19 617 ASN A C 1
ATOM 4240 O O . ASN A 1 617 ? -21.801 19.142 35.948 1.00 76.19 617 ASN A O 1
ATOM 4244 N N . GLU A 1 618 ? -20.647 17.260 36.386 1.00 84.56 618 GLU A N 1
ATOM 4245 C CA . GLU A 1 618 ? -21.448 16.871 37.546 1.00 84.56 618 GLU A CA 1
ATOM 4246 C C . GLU A 1 618 ? -20.589 16.214 38.642 1.00 84.56 618 GLU A C 1
ATOM 4248 O O . GLU A 1 618 ? -19.731 15.383 38.331 1.00 84.56 618 GLU A O 1
ATOM 4253 N N . PRO A 1 619 ? -20.815 16.565 39.925 1.00 91.06 619 PRO A N 1
ATOM 4254 C CA . PRO A 1 619 ? -20.175 15.886 41.043 1.00 91.06 619 PRO A CA 1
ATOM 4255 C C . PRO A 1 619 ? -20.737 14.472 41.197 1.00 91.06 619 PRO A C 1
ATOM 4257 O O . PRO A 1 619 ? -21.912 14.243 40.918 1.00 91.06 619 PRO A O 1
ATOM 4260 N N . VAL A 1 620 ? -19.925 13.546 41.701 1.00 93.88 620 VAL A N 1
ATOM 4261 C CA . VAL A 1 620 ? -20.305 12.140 41.890 1.00 93.88 620 VAL A CA 1
ATOM 4262 C C . VAL A 1 620 ? -20.393 11.823 43.373 1.00 93.88 620 VAL A C 1
ATOM 4264 O O . VAL A 1 620 ? -19.438 12.031 44.123 1.00 93.88 620 VAL A O 1
ATOM 4267 N N . SER A 1 621 ? -21.538 11.305 43.806 1.00 93.56 621 SER A N 1
ATOM 4268 C CA . SER A 1 621 ? -21.751 10.868 45.187 1.00 93.56 621 SER A CA 1
ATOM 4269 C C . SER A 1 621 ? -21.514 9.365 45.305 1.00 93.56 621 SER A C 1
ATOM 4271 O O . SER A 1 621 ? -22.154 8.591 44.595 1.00 93.56 621 SER A O 1
ATOM 4273 N N . LEU A 1 622 ? -20.616 8.961 46.210 1.00 94.00 622 LEU A N 1
ATOM 4274 C CA . LEU A 1 622 ? -20.331 7.563 46.545 1.00 94.00 622 LEU A CA 1
ATOM 4275 C C . LEU A 1 622 ? -21.140 7.143 47.772 1.00 94.00 622 LEU A C 1
ATOM 4277 O O . LEU A 1 622 ? -21.045 7.755 48.838 1.00 94.00 622 LEU A O 1
ATOM 4281 N N . TYR A 1 623 ? -21.884 6.058 47.626 1.00 93.44 623 TYR A N 1
ATOM 4282 C CA . TYR A 1 623 ? -22.625 5.395 48.685 1.00 93.44 623 TYR A CA 1
ATOM 4283 C C . TYR A 1 623 ? -22.064 3.995 48.886 1.00 93.44 623 TYR A C 1
ATOM 4285 O O . TYR A 1 623 ? -21.845 3.280 47.912 1.00 93.44 623 TYR A O 1
ATOM 4293 N N . ALA A 1 624 ? -21.875 3.585 50.134 1.00 92.75 624 ALA A N 1
ATOM 4294 C CA . ALA A 1 624 ? -21.367 2.257 50.450 1.00 92.75 624 ALA A CA 1
ATOM 4295 C C . ALA A 1 624 ? -22.091 1.659 51.657 1.00 92.75 624 ALA A C 1
ATOM 4297 O O . ALA A 1 624 ? -22.610 2.373 52.527 1.00 92.75 624 ALA A O 1
ATOM 4298 N N . HIS A 1 625 ? -22.166 0.335 51.686 1.00 91.12 625 HIS A N 1
ATOM 4299 C CA . HIS A 1 625 ? -22.767 -0.409 52.775 1.00 91.12 625 HIS A CA 1
ATOM 4300 C C . HIS A 1 625 ? -21.793 -0.584 53.943 1.00 91.12 625 HIS A C 1
ATOM 4302 O O . HIS A 1 625 ? -20.589 -0.761 53.770 1.00 91.12 625 HIS A O 1
ATOM 4308 N N . SER A 1 626 ? -22.355 -0.564 55.149 1.00 83.56 626 SER A N 1
ATOM 4309 C CA . SER A 1 626 ? -21.651 -0.895 56.385 1.00 83.56 626 SER A CA 1
ATOM 4310 C C . SER A 1 626 ? -22.485 -1.888 57.187 1.00 83.56 626 SER A C 1
ATOM 4312 O O . SER A 1 626 ? -23.704 -1.720 57.248 1.00 83.56 626 SER A O 1
ATOM 4314 N N . ASP A 1 627 ? -21.837 -2.800 57.917 1.00 78.50 627 ASP A N 1
ATOM 4315 C CA . ASP A 1 627 ? -22.479 -3.786 58.814 1.00 78.50 627 ASP A CA 1
ATOM 4316 C C . ASP A 1 627 ? -23.445 -3.181 59.858 1.00 78.50 627 ASP A C 1
ATOM 4318 O O . ASP A 1 627 ? -24.180 -3.895 60.543 1.00 78.50 627 ASP A O 1
ATOM 4322 N N . SER A 1 628 ? -23.423 -1.859 60.038 1.00 77.19 628 SER A N 1
ATOM 4323 C CA . SER A 1 628 ? -24.214 -1.145 61.038 1.00 77.19 628 SER A CA 1
ATOM 4324 C C . SER A 1 628 ? -25.621 -0.741 60.576 1.00 77.19 628 SER A C 1
ATOM 4326 O O . SER A 1 628 ? -26.448 -0.375 61.417 1.00 77.19 628 SER A O 1
ATOM 4328 N N . THR A 1 629 ? -25.923 -0.811 59.274 1.00 75.12 629 THR A N 1
ATOM 4329 C CA . THR A 1 629 ? -27.203 -0.359 58.696 1.00 75.12 629 THR A CA 1
ATOM 4330 C C . THR A 1 629 ? -27.655 -1.263 57.553 1.00 75.12 629 THR A C 1
ATOM 4332 O O . THR A 1 629 ? -26.808 -1.673 56.780 1.00 75.12 629 THR A O 1
ATOM 4335 N N . PRO A 1 630 ? -28.962 -1.509 57.345 1.00 76.38 630 PRO A N 1
ATOM 4336 C CA . PRO A 1 630 ? -29.454 -2.296 56.205 1.00 76.38 630 PRO A CA 1
ATOM 4337 C C . PRO A 1 630 ? -29.403 -1.551 54.854 1.00 76.38 630 PRO A C 1
ATOM 4339 O O . PRO A 1 630 ? -29.789 -2.119 53.841 1.00 76.38 630 PRO A O 1
ATOM 4342 N N . ASP A 1 631 ? -28.964 -0.291 54.849 1.00 85.00 631 ASP A N 1
ATOM 4343 C CA . ASP A 1 631 ? -28.943 0.621 53.702 1.00 85.00 631 ASP A CA 1
ATOM 4344 C C . ASP A 1 631 ? -27.491 0.969 53.309 1.00 85.00 631 ASP A C 1
ATOM 4346 O O . ASP A 1 631 ? -26.553 0.678 54.062 1.00 85.00 631 ASP A O 1
ATOM 4350 N N . MET A 1 632 ? -27.291 1.629 52.160 1.00 89.50 632 MET A N 1
ATOM 4351 C CA . MET A 1 632 ? -26.004 2.263 51.825 1.00 89.50 632 MET A CA 1
ATOM 4352 C C . MET A 1 632 ? -25.981 3.718 52.308 1.00 89.50 632 MET A C 1
ATOM 4354 O O . MET A 1 632 ? -26.898 4.496 52.015 1.00 89.50 632 MET A O 1
ATOM 4358 N N . ASN A 1 633 ? -24.914 4.103 53.008 1.00 89.38 633 ASN A N 1
ATOM 4359 C CA . ASN A 1 633 ? -24.710 5.461 53.513 1.00 89.38 633 ASN A CA 1
ATOM 4360 C C . ASN A 1 633 ? -23.877 6.280 52.527 1.00 89.38 633 ASN A C 1
ATOM 4362 O O . ASN A 1 633 ? -22.971 5.746 51.892 1.00 89.38 633 ASN A O 1
ATOM 4366 N N . LEU A 1 634 ? -24.159 7.582 52.422 1.00 90.94 634 LEU A N 1
ATOM 4367 C CA . LEU A 1 634 ? -23.291 8.511 51.698 1.00 90.94 634 LEU A CA 1
ATOM 4368 C C . LEU A 1 634 ? -21.919 8.559 52.381 1.00 90.94 634 LEU A C 1
ATOM 4370 O O . LEU A 1 634 ? -21.835 8.914 53.558 1.00 90.94 634 LEU A O 1
ATOM 4374 N N . ILE A 1 635 ? -20.867 8.235 51.634 1.00 91.12 635 ILE A N 1
ATOM 4375 C CA . ILE A 1 635 ? -19.480 8.282 52.103 1.00 91.12 635 ILE A CA 1
ATOM 4376 C C . ILE A 1 635 ? -18.877 9.651 51.799 1.00 91.12 635 ILE A C 1
ATOM 4378 O O . ILE A 1 635 ? -18.442 10.360 52.704 1.00 91.12 635 ILE A O 1
ATOM 4382 N N . GLU A 1 636 ? -18.895 10.047 50.527 1.00 91.12 636 GLU A N 1
ATOM 4383 C CA . GLU A 1 636 ? -18.312 11.301 50.056 1.00 91.12 636 GLU A CA 1
ATOM 4384 C C . GLU A 1 636 ? -18.999 11.771 48.764 1.00 91.12 636 GLU A C 1
ATOM 4386 O O . GLU A 1 636 ? -19.622 10.991 48.043 1.00 91.12 636 GLU A O 1
ATOM 4391 N N . THR A 1 637 ? -18.911 13.070 48.471 1.00 92.25 637 THR A N 1
ATOM 4392 C CA . THR A 1 637 ? -19.258 13.632 47.160 1.00 92.25 637 THR A CA 1
ATOM 4393 C C . THR A 1 637 ? -18.017 14.262 46.551 1.00 92.25 637 THR A C 1
ATOM 4395 O O . THR A 1 637 ? -17.492 15.244 47.077 1.00 92.25 637 THR A O 1
ATOM 4398 N N . LEU A 1 638 ? -17.563 13.686 45.444 1.00 91.88 638 LEU A N 1
ATOM 4399 C CA . LEU A 1 638 ? -16.383 14.112 44.708 1.00 91.88 638 LEU A CA 1
ATOM 4400 C C . LEU A 1 638 ? -16.795 15.155 43.669 1.00 91.88 638 LEU A C 1
ATOM 4402 O O . LEU A 1 638 ? -17.718 14.934 42.887 1.00 91.88 638 LEU A O 1
ATOM 4406 N N . VAL A 1 639 ? -16.130 16.308 43.685 1.00 91.19 639 VAL A N 1
ATOM 4407 C CA . VAL A 1 639 ? -16.515 17.481 42.878 1.00 91.19 639 VAL A CA 1
ATOM 4408 C C . VAL A 1 639 ? -15.485 17.855 41.819 1.00 91.19 639 VAL A C 1
ATOM 4410 O O . VAL A 1 639 ? -15.831 18.512 40.843 1.00 91.19 639 VAL A O 1
ATOM 4413 N N . GLU A 1 640 ? -14.229 17.462 42.014 1.00 89.81 640 GLU A N 1
ATOM 4414 C CA . GLU A 1 640 ? -13.149 17.776 41.086 1.00 89.81 640 GLU A CA 1
ATOM 4415 C C . GLU A 1 640 ? -13.061 16.692 39.998 1.00 89.81 640 GLU A C 1
ATOM 4417 O O . GLU A 1 640 ? -13.218 15.510 40.312 1.00 89.81 640 GLU A O 1
ATOM 4422 N N . PRO A 1 641 ? -12.812 17.054 38.727 1.00 86.88 641 PRO A N 1
ATOM 4423 C CA . PRO A 1 641 ? -12.689 16.075 37.652 1.00 86.88 641 PRO A CA 1
ATOM 4424 C C . PRO A 1 641 ? -11.467 15.179 37.857 1.00 86.88 641 PRO A C 1
ATOM 4426 O O . PRO A 1 641 ? -10.364 15.665 38.119 1.00 86.88 641 PRO A O 1
ATOM 4429 N N . GLY A 1 642 ? -11.639 13.873 37.670 1.00 84.31 642 GLY A N 1
ATOM 4430 C CA . GLY A 1 642 ? -10.553 12.911 37.833 1.00 84.31 642 GLY A CA 1
ATOM 4431 C C . GLY A 1 642 ? -11.035 11.490 38.089 1.00 84.31 642 GLY A C 1
ATOM 4432 O O . GLY A 1 642 ? -12.233 11.223 38.162 1.00 84.31 642 GLY A O 1
ATOM 4433 N N . VAL A 1 643 ? -10.078 10.574 38.228 1.00 85.00 643 VAL A N 1
ATOM 4434 C CA . VAL A 1 643 ? -10.319 9.187 38.642 1.00 85.00 643 VAL A CA 1
ATOM 4435 C C . VAL A 1 643 ? -9.758 9.008 40.048 1.00 85.00 643 VAL A C 1
ATOM 4437 O O . VAL A 1 643 ? -8.575 9.255 40.286 1.00 85.00 643 VAL A O 1
ATOM 4440 N N . TYR A 1 644 ? -10.610 8.585 40.974 1.00 87.44 644 TYR A N 1
ATOM 4441 C CA . TYR A 1 644 ? -10.311 8.459 42.394 1.00 87.44 644 TYR A CA 1
ATOM 4442 C C . TYR A 1 644 ? -10.383 6.994 42.810 1.00 87.44 644 TYR A C 1
ATOM 4444 O O . TYR A 1 644 ? -11.353 6.303 42.513 1.00 87.44 644 TYR A O 1
ATOM 4452 N N . SER A 1 645 ? -9.365 6.535 43.535 1.00 88.69 645 SER A N 1
ATOM 4453 C CA . SER A 1 645 ? -9.426 5.279 44.282 1.00 88.69 645 SER A CA 1
ATOM 4454 C C . SER A 1 645 ? -9.867 5.607 45.704 1.00 88.69 645 SER A C 1
ATOM 4456 O O . SER A 1 645 ? -9.079 6.175 46.463 1.00 88.69 645 SER A O 1
ATOM 4458 N N . VAL A 1 646 ? -11.106 5.274 46.063 1.00 87.50 646 VAL A N 1
ATOM 4459 C CA . VAL A 1 646 ? -11.674 5.567 47.388 1.00 87.50 646 VAL A CA 1
ATOM 4460 C C . VAL A 1 646 ? -11.731 4.286 48.210 1.00 87.50 646 VAL A C 1
ATOM 4462 O O . VAL A 1 646 ? -12.374 3.320 47.811 1.00 87.50 646 VAL A O 1
ATOM 4465 N N . THR A 1 647 ? -11.053 4.273 49.355 1.00 82.94 647 THR A N 1
ATOM 4466 C CA . THR A 1 647 ? -11.141 3.185 50.340 1.00 82.94 647 THR A CA 1
ATOM 4467 C C . THR A 1 647 ? -12.100 3.615 51.443 1.00 82.94 647 THR A C 1
ATOM 4469 O O . THR A 1 647 ? -11.899 4.682 52.027 1.00 82.94 647 THR A O 1
ATOM 4472 N N . VAL A 1 648 ? -13.141 2.812 51.677 1.00 79.56 648 VAL A N 1
ATOM 4473 C CA . VAL A 1 648 ? -14.233 3.089 52.629 1.00 79.56 648 VAL A CA 1
ATOM 4474 C C . VAL A 1 648 ? -13.929 2.515 54.007 1.00 79.56 648 VAL A C 1
ATOM 4476 O O . VAL A 1 648 ? -13.373 1.397 54.068 1.00 79.56 648 VAL A O 1
#